Protein AF-A0A060SJG3-F1 (afdb_monomer)

Secondary structure (DSSP, 8-state):
----EEEEE-TT-HHHHHHHHHHHHTSSSPPEEESS--HHHHH--SEEEEEE-GGGS-HHHHH---TT-EEEESS-SS-HHHHSHHHHHHHHHHHHHH-TTSTHHHHS--EEEEE-SSGGGHHHHTTTTTHHHHHHHHTT-TT-EEEEEETT-STTTT-EEESSHHHHHHHHHHHHHHHHHTTT-S-----S------GGG--EEEEEEE--SB--B-GGGS-STTPPPPPGGG---B-EEEEEEEEEETTTEEEE-S--EEEE-SS------PPPTT-------GGGT---GGG-TTTGGGGEEEGGGGTT-B-TTSTT-PBPPHHHHHHHHHHHHHHHHHHHHHHHH-TTT----TTBEEEEEEEEEEEE---TT-S-SEEEEEEEEEES--GGGG-GGGHHHHHHHHHHHIIIIIHHHTSS----------------PPPP--SEEEEEEEEEEEE-TT---SSSEEEEEEEESSS--EEEEEEETTTS---TT-EEEEEEES-S-SS-TT-S---TT-TTGGG-SS--SS----GGGG-SEEEEEEEEEEEE-STTEEEEEEEETTEEEEEEEEGGGSTT--TT-EEEEEEE-

Foldseek 3Di:
DDEFEEAEEEPPAVLLSVLLQLLQVPDPPRYHYDPAQDPCCQQAVAEYEYHYPPVRDPVCCQVDDDPNHAYFYQDFPFAQCAFFPVSLLVLLVVLCVVVVVAPQVQQAFRKFKAFDLALVCVVVCCVPRCVVVVVVLVVVDQQWKKWKAFRPDPQCQLIAIDRHPVRVSVSRVQLVVVLVCVVPDPDDDDPDPHSRDNSNVTRMMMMTIAQQFFFFFALLCLPDPPPDRDDPVPGATWFWKKWWKWKFAAQTDIGTDLFIKIFTQPDGADGDHDDDPPDPDDRPPCSRVDRRLSVVVPCALSRMDTPVSQAQTFRPSAPVRDGDHPVNSVVVVVLVVSSVVSSVVSSVVVCVRDPGHNRYMFMKTWIWTWGADNDPPDPDRIHIHTDHIHTPDPCVSNHPVCSVVSSVVSSVCCVPHVNVSPDDDPPPDPPPPDDDDDDDDDDDDDQWLAKFKWFWQDKPPVHDPDPQKIWTWTATDPFRKIKIWIDGCVQDPDDHGDMKMKIKGLFQAPDDVPPDDDDDDPVVPRPDPDDDPDDDDTNQVVFRDKFKWFFADKADDPPFKIWTWIDRPNIIMIMIGGPVSNVSRDHGGMMMMGMHD

Nearest PDB structures (foldseek):
  7z1o-assembly1_H  TM=9.170E-01  e=4.819E-16  Saccharomyces cerevisiae W303
  7ui9-assembly1_H  TM=9.154E-01  e=4.306E-16  Saccharomyces cerevisiae S288C
  8a40-assembly1_H  TM=8.071E-01  e=4.306E-16  Sus scrofa
  4ym7-assembly1_AH  TM=9.262E-01  e=1.064E-13  Saccharomyces cerevisiae
  4ym7-assembly3_CH  TM=9.307E-01  e=1.259E-13  Saccharomyces cerevisiae

InterPro domains:
  IPR004344 Tubulin-tyrosine ligase/Tubulin polyglutamylase [PF03133] (133-422)
  IPR004344 Tubulin-tyrosine ligase/Tubulin polyglutamylase [PS51221] (12-429)
  IPR005570 DNA-directed RNA polymerases I, II, and III subunit RPABC3 [PF03870] (451-597)
  IPR005570 DNA-directed RNA polymerases I, II, and III subunit RPABC3 [SM00658] (446-597)
  IPR012340 Nucleic acid-binding, OB-fold [G3DSA:2.40.50.140] (445-597)
  IPR012340 Nucleic acid-binding, OB-fold [SSF50249] (447-597)
  IPR027746 Probable tubulin-tyrosine ligase [PTHR47551] (5-435)

Solvent-accessible surface area (backbone atoms only — not comparable to full-atom values): 34244 Å² total; per-residue (Å²): 79,57,88,35,36,34,38,44,44,41,94,92,36,67,67,60,42,52,35,51,52,56,17,45,64,70,42,68,66,61,55,51,76,37,74,68,86,49,72,65,45,71,73,55,48,46,38,28,35,39,56,41,42,79,90,72,49,69,65,59,48,62,80,57,64,60,91,89,46,48,49,38,30,47,51,56,89,44,43,51,20,53,54,32,72,61,44,27,42,51,25,49,52,62,37,38,76,76,39,73,84,44,65,53,76,70,24,34,62,61,60,46,68,46,77,48,92,52,58,76,55,52,70,62,35,44,75,55,82,33,34,72,58,46,58,57,48,70,66,65,53,89,78,57,38,33,32,41,36,48,69,83,50,63,85,68,37,42,60,44,77,39,65,48,71,68,52,50,47,51,53,42,49,52,26,53,52,54,48,62,52,69,80,75,64,95,77,78,95,62,96,62,90,73,47,77,48,64,41,94,81,50,45,44,35,32,41,30,55,41,82,73,44,48,44,17,39,44,67,57,68,59,48,71,91,84,49,78,62,66,56,80,88,75,62,52,34,20,32,45,32,36,46,34,44,32,38,41,37,24,70,76,44,79,45,76,52,88,81,33,34,32,30,37,20,84,36,57,50,68,75,91,74,81,88,65,94,88,65,84,87,74,72,80,72,52,56,31,75,46,43,55,67,84,75,38,75,89,51,61,64,71,34,53,42,49,53,80,67,48,53,65,40,47,28,60,61,31,97,82,42,50,59,36,46,72,66,57,53,52,54,49,55,49,47,50,53,52,44,48,54,53,51,52,50,22,22,53,75,37,55,94,32,19,46,67,42,73,45,23,30,30,57,32,33,32,36,30,37,42,34,46,40,77,55,93,82,43,94,49,53,69,45,59,26,54,74,51,40,34,64,75,48,78,66,80,78,62,34,81,91,49,43,66,58,54,45,52,49,39,34,47,45,35,60,69,55,50,43,63,72,46,32,76,81,75,66,88,70,81,75,83,72,92,66,89,85,78,86,84,83,87,83,87,90,73,64,61,48,40,75,51,47,29,34,27,74,42,63,36,90,88,55,81,87,46,98,55,45,45,42,39,35,27,39,37,76,85,70,74,27,44,38,37,40,45,45,48,44,83,81,58,76,80,58,76,69,41,60,33,38,41,32,35,22,71,55,57,62,78,52,64,98,85,69,79,85,89,71,100,75,55,90,69,56,84,79,51,94,64,86,70,99,68,89,75,82,42,52,61,79,80,35,79,44,76,47,63,29,32,25,78,46,76,46,80,62,60,102,58,37,30,34,44,31,33,39,42,91,84,34,46,36,39,42,35,31,49,44,85,72,45,72,65,64,57,81,70,41,64,38,34,43,36,30,30,115

Radius of gyration: 30.28 Å; Cα contacts (8 Å, |Δi|>4): 1038; chains: 1; bounding box: 57×76×91 Å

Structure (mmCIF, N/CA/C/O backbone):
data_AF-A0A060SJG3-F1
#
_entry.id   AF-A0A060SJG3-F1
#
loop_
_atom_site.group_PDB
_atom_site.id
_atom_site.type_symbol
_atom_site.label_atom_id
_atom_site.label_alt_id
_atom_site.label_comp_id
_atom_site.label_asym_id
_atom_site.label_entity_id
_atom_site.label_seq_id
_atom_site.pdbx_PDB_ins_code
_atom_site.Cartn_x
_atom_site.Cartn_y
_atom_site.Cartn_z
_atom_site.occupancy
_atom_site.B_iso_or_equiv
_atom_site.auth_seq_id
_atom_site.auth_comp_id
_atom_site.auth_asym_id
_atom_site.auth_atom_id
_atom_site.pdbx_PDB_model_num
ATOM 1 N N . MET A 1 1 ? 12.550 -20.102 -22.552 1.00 76.25 1 MET A N 1
ATOM 2 C CA . MET A 1 1 ? 13.001 -18.716 -22.333 1.00 76.25 1 MET A CA 1
ATOM 3 C C . MET A 1 1 ? 14.315 -18.545 -23.071 1.00 76.25 1 MET A C 1
ATOM 5 O O . MET A 1 1 ? 14.999 -19.540 -23.272 1.00 76.25 1 MET A O 1
ATOM 9 N N . GLU A 1 2 ? 14.596 -17.356 -23.576 1.00 81.75 2 GLU A N 1
ATOM 10 C CA . GLU A 1 2 ? 15.858 -17.049 -24.256 1.00 81.75 2 GLU A CA 1
ATOM 11 C C . GLU A 1 2 ? 16.908 -16.615 -23.221 1.00 81.75 2 GLU A C 1
ATOM 13 O O . GLU A 1 2 ? 16.535 -16.182 -22.130 1.00 81.75 2 GLU A O 1
ATOM 18 N N . ASP A 1 3 ? 18.197 -16.734 -23.545 1.00 88.56 3 ASP A N 1
ATOM 19 C CA . ASP A 1 3 ? 19.278 -16.344 -22.631 1.00 88.56 3 ASP A CA 1
ATOM 20 C C . ASP A 1 3 ? 19.222 -14.838 -22.330 1.00 88.56 3 ASP A C 1
ATOM 22 O O . ASP A 1 3 ? 19.009 -14.018 -23.229 1.00 88.56 3 ASP A O 1
ATOM 26 N N . PHE A 1 4 ? 19.401 -14.466 -21.062 1.00 93.44 4 PHE A N 1
ATOM 27 C CA . PHE A 1 4 ? 19.389 -13.075 -20.612 1.00 93.44 4 PHE A CA 1
ATOM 28 C C . PHE A 1 4 ? 20.355 -12.858 -19.444 1.00 93.44 4 PHE A C 1
ATOM 30 O O . PHE A 1 4 ? 20.695 -13.792 -18.716 1.00 93.44 4 PHE A O 1
ATOM 37 N N . THR A 1 5 ? 20.773 -11.607 -19.264 1.00 95.44 5 THR A N 1
ATOM 38 C CA . THR A 1 5 ? 21.618 -11.169 -18.152 1.00 95.44 5 THR A CA 1
ATOM 39 C C . THR A 1 5 ? 20.746 -10.623 -17.031 1.00 95.44 5 THR A C 1
ATOM 41 O O . THR A 1 5 ? 19.816 -9.863 -17.283 1.00 95.44 5 THR A O 1
ATOM 44 N N . ALA A 1 6 ? 21.045 -10.987 -15.787 1.00 96.81 6 ALA A N 1
ATOM 45 C CA . ALA A 1 6 ? 20.360 -10.493 -14.602 1.00 96.81 6 ALA A CA 1
ATOM 46 C C . ALA A 1 6 ? 21.325 -9.692 -13.722 1.00 96.81 6 ALA A C 1
ATOM 48 O O . ALA A 1 6 ? 22.256 -10.243 -13.135 1.00 96.81 6 ALA A O 1
ATOM 49 N N . PHE A 1 7 ? 21.083 -8.388 -13.630 1.00 96.81 7 PHE A N 1
ATOM 50 C CA . PHE A 1 7 ? 21.707 -7.502 -12.663 1.00 96.81 7 PHE A CA 1
ATOM 51 C C . PHE A 1 7 ? 20.981 -7.606 -11.321 1.00 96.81 7 PHE A C 1
ATOM 53 O O . PHE A 1 7 ? 19.783 -7.329 -11.233 1.00 96.81 7 PHE A O 1
ATOM 60 N N . VAL A 1 8 ? 21.709 -8.018 -10.282 1.00 96.69 8 VAL A N 1
ATOM 61 C CA . VAL A 1 8 ? 21.179 -8.215 -8.928 1.00 96.69 8 VAL A CA 1
ATOM 62 C C . VAL A 1 8 ? 22.040 -7.446 -7.932 1.00 96.69 8 VAL A C 1
ATOM 64 O O . VAL A 1 8 ? 23.240 -7.696 -7.822 1.00 96.69 8 VAL A O 1
ATOM 67 N N . SER A 1 9 ? 21.422 -6.523 -7.191 1.00 94.06 9 SER A N 1
ATOM 68 C CA . SER A 1 9 ? 22.097 -5.733 -6.157 1.00 94.0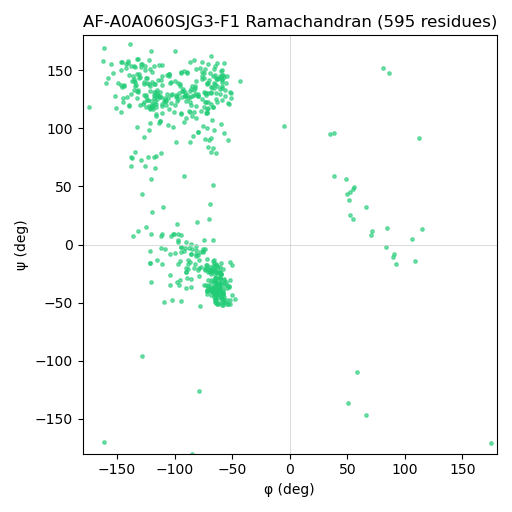6 9 SER A CA 1
ATOM 69 C C . SER A 1 9 ? 21.152 -5.419 -4.997 1.00 94.06 9 SER A C 1
ATOM 71 O O . SER A 1 9 ? 20.166 -4.703 -5.156 1.00 94.06 9 SER A O 1
ATOM 73 N N . TRP A 1 10 ? 21.463 -5.982 -3.827 1.00 92.31 10 TRP A N 1
ATOM 74 C CA . TRP A 1 10 ? 20.716 -5.809 -2.575 1.00 92.31 10 TRP A CA 1
ATOM 75 C C . TRP A 1 10 ? 21.694 -5.618 -1.404 1.00 92.31 10 TRP A C 1
ATOM 77 O O . TRP A 1 10 ? 21.825 -6.505 -0.557 1.00 92.31 10 TRP A O 1
ATOM 87 N N . PRO A 1 11 ? 22.435 -4.494 -1.360 1.00 87.06 11 PRO A N 1
ATOM 88 C CA . PRO A 1 11 ? 23.562 -4.314 -0.440 1.00 87.06 11 PRO A CA 1
ATOM 89 C C . PRO A 1 11 ? 23.148 -4.360 1.036 1.00 87.06 11 PRO A C 1
ATOM 91 O O . PRO A 1 11 ? 23.861 -4.934 1.856 1.00 87.06 11 PRO A O 1
ATOM 94 N N . SER A 1 12 ? 21.975 -3.811 1.359 1.00 86.50 12 SER A N 1
ATOM 95 C CA . SER A 1 12 ? 21.458 -3.714 2.730 1.00 86.50 12 SER A CA 1
ATOM 96 C C . SER A 1 12 ? 20.481 -4.837 3.107 1.00 86.50 12 SER A C 1
ATOM 98 O O . SER A 1 12 ? 19.948 -4.815 4.209 1.00 86.50 12 SER A O 1
ATOM 100 N N . ALA A 1 13 ? 20.222 -5.800 2.212 1.00 88.56 13 ALA A N 1
ATOM 101 C CA . ALA A 1 13 ? 19.193 -6.832 2.394 1.00 88.56 13 ALA A CA 1
ATOM 102 C C . ALA A 1 13 ? 19.706 -8.227 1.969 1.00 88.56 13 ALA A C 1
ATOM 104 O O . ALA A 1 13 ? 19.345 -8.741 0.901 1.00 88.56 13 ALA A O 1
ATOM 105 N N . PRO A 1 14 ? 20.569 -8.871 2.779 1.00 90.31 14 PRO A N 1
ATOM 106 C CA . PRO A 1 14 ? 21.222 -10.130 2.417 1.00 90.31 14 PRO A CA 1
ATOM 107 C C . PRO A 1 14 ? 20.244 -11.305 2.261 1.00 90.31 14 PRO A C 1
ATOM 109 O O . PRO A 1 14 ? 20.479 -12.191 1.432 1.00 90.31 14 PRO A O 1
ATOM 112 N N . LEU A 1 15 ? 19.139 -11.330 3.022 1.00 90.06 15 LEU A N 1
ATOM 113 C CA . LEU A 1 15 ? 18.082 -12.330 2.837 1.00 90.06 15 LEU A CA 1
ATOM 114 C C . LEU A 1 15 ? 17.431 -12.166 1.461 1.00 90.06 15 LEU A C 1
ATOM 116 O O . LEU A 1 15 ? 17.349 -13.143 0.717 1.00 90.06 15 LEU A O 1
ATOM 120 N N . THR A 1 16 ? 17.026 -10.944 1.106 1.00 92.31 16 THR A N 1
ATOM 121 C CA . THR A 1 16 ? 16.431 -10.634 -0.201 1.00 92.31 16 THR A CA 1
ATOM 122 C C . THR A 1 16 ? 17.372 -11.017 -1.334 1.00 92.31 16 THR A C 1
ATOM 124 O O . THR A 1 16 ? 16.954 -11.716 -2.254 1.00 92.31 16 THR A O 1
ATOM 127 N N . ASN A 1 17 ? 18.660 -10.671 -1.220 1.00 93.88 17 ASN A N 1
ATOM 128 C CA . ASN A 1 17 ? 19.673 -11.050 -2.202 1.00 93.88 17 ASN A CA 1
ATOM 129 C C . ASN A 1 17 ? 19.680 -12.566 -2.458 1.00 93.88 17 ASN A C 1
ATOM 131 O O . ASN A 1 17 ? 19.577 -13.022 -3.595 1.00 93.88 17 ASN A O 1
ATOM 135 N N . ARG A 1 18 ? 19.745 -13.366 -1.388 1.00 94.88 18 ARG A N 1
ATOM 136 C CA . ARG A 1 18 ? 19.742 -14.832 -1.487 1.00 94.88 18 ARG A CA 1
ATOM 137 C C . ARG A 1 18 ? 18.450 -15.370 -2.104 1.00 94.88 18 ARG A C 1
ATOM 139 O O . ARG A 1 18 ? 18.516 -16.309 -2.897 1.00 94.88 18 ARG A O 1
ATOM 146 N N . LEU A 1 19 ? 17.295 -14.806 -1.751 1.00 95.25 19 LEU A N 1
ATOM 147 C CA . LEU A 1 19 ? 15.997 -15.223 -2.289 1.00 95.25 19 LEU A CA 1
ATOM 148 C C . LEU A 1 19 ? 15.889 -14.943 -3.792 1.00 95.25 19 LEU A C 1
ATOM 150 O O . LEU A 1 19 ? 15.444 -15.817 -4.536 1.00 95.25 19 LEU A O 1
ATOM 154 N N . VAL A 1 20 ? 16.354 -13.774 -4.244 1.00 95.81 20 VAL A N 1
ATOM 155 C CA . VAL A 1 20 ? 16.407 -13.411 -5.669 1.00 95.81 20 VAL A CA 1
ATOM 156 C C . VAL A 1 20 ? 17.309 -14.372 -6.437 1.00 95.81 20 VAL A C 1
ATOM 158 O O . VAL A 1 20 ? 16.868 -14.949 -7.427 1.00 95.81 20 VAL A O 1
ATOM 161 N N . LEU A 1 21 ? 18.531 -14.617 -5.953 1.00 95.94 21 LEU A N 1
ATOM 162 C CA . LEU A 1 21 ? 19.461 -15.558 -6.590 1.00 95.94 21 LEU A CA 1
ATOM 163 C C . LEU A 1 21 ? 18.862 -16.968 -6.690 1.00 95.94 21 LEU A C 1
ATOM 165 O O . LEU A 1 21 ? 18.828 -17.554 -7.767 1.00 95.94 21 LEU A O 1
ATOM 169 N N . THR A 1 22 ? 18.275 -17.467 -5.598 1.00 95.69 22 THR A N 1
ATOM 170 C CA . THR A 1 22 ? 17.619 -18.788 -5.569 1.00 95.69 22 THR A CA 1
ATOM 171 C C . THR A 1 22 ? 16.439 -18.872 -6.544 1.00 95.69 22 THR A C 1
ATOM 173 O O . THR A 1 22 ? 16.162 -19.926 -7.120 1.00 95.69 22 THR A O 1
ATOM 176 N N . ALA A 1 23 ? 15.705 -17.773 -6.725 1.00 96.31 23 ALA A N 1
ATOM 177 C CA . ALA A 1 23 ? 14.605 -17.716 -7.675 1.00 96.31 23 ALA A CA 1
ATOM 178 C C . ALA A 1 23 ? 15.093 -17.705 -9.129 1.00 96.31 23 ALA A C 1
ATOM 180 O O . ALA A 1 23 ? 14.496 -18.389 -9.963 1.00 96.31 23 ALA A O 1
ATOM 181 N N . LEU A 1 24 ? 16.181 -16.992 -9.426 1.00 95.69 24 LEU A N 1
ATOM 182 C CA . LEU A 1 24 ? 16.803 -16.966 -10.753 1.00 95.69 24 LEU A CA 1
ATOM 183 C C . LEU A 1 24 ? 17.415 -18.320 -11.128 1.00 95.69 24 LEU A C 1
ATOM 185 O O . LEU A 1 24 ? 17.190 -18.784 -12.243 1.00 95.69 24 LEU A O 1
ATOM 189 N N . ASP A 1 25 ? 18.061 -19.004 -10.180 1.00 95.00 25 ASP A N 1
ATOM 190 C CA . ASP A 1 25 ? 18.585 -20.367 -10.365 1.00 95.00 25 ASP A CA 1
ATOM 191 C C . ASP A 1 25 ? 17.484 -21.388 -10.693 1.00 95.00 25 ASP A C 1
ATOM 193 O O . ASP A 1 25 ? 17.741 -22.431 -11.293 1.00 95.00 25 ASP A O 1
ATOM 197 N N . SER A 1 26 ? 16.234 -21.098 -10.310 1.00 94.06 26 SER A N 1
ATOM 198 C CA . SER A 1 26 ? 15.084 -21.953 -10.620 1.00 94.06 26 SER A CA 1
ATOM 199 C C . SER A 1 26 ? 14.551 -21.790 -12.050 1.00 94.06 26 SER A C 1
ATOM 201 O O . SER A 1 26 ? 13.679 -22.559 -12.466 1.00 94.06 26 SER A O 1
ATOM 203 N N . LEU A 1 27 ? 15.034 -20.791 -12.799 1.00 92.62 27 LEU A N 1
ATOM 204 C CA . LEU A 1 27 ? 14.654 -20.553 -14.191 1.00 92.62 27 LEU A CA 1
ATOM 205 C C . LEU A 1 27 ? 15.459 -21.433 -15.156 1.00 92.62 27 LEU A C 1
ATOM 207 O O . LEU A 1 27 ? 16.524 -21.958 -14.844 1.00 92.62 27 LEU A O 1
ATOM 211 N N . SER A 1 28 ? 14.920 -21.638 -16.358 1.00 87.88 28 SER A N 1
ATOM 212 C CA . SER A 1 28 ? 15.580 -22.414 -17.412 1.00 87.88 28 SER A CA 1
ATOM 213 C C . SER A 1 28 ? 15.387 -21.746 -18.783 1.00 87.88 28 SER A C 1
ATOM 215 O O . SER A 1 28 ? 14.236 -21.611 -19.228 1.00 87.88 28 SER A O 1
ATOM 217 N N . PRO A 1 29 ? 16.474 -21.353 -19.480 1.00 87.50 29 PRO A N 1
ATOM 218 C CA . PRO A 1 29 ? 17.877 -21.365 -19.034 1.00 87.50 29 PRO A CA 1
ATOM 219 C C . PRO A 1 29 ? 18.132 -20.442 -17.827 1.00 87.50 29 PRO A C 1
ATOM 221 O O . PRO A 1 29 ? 17.360 -19.517 -17.575 1.00 87.50 29 PRO A O 1
ATOM 224 N N . CYS A 1 30 ? 19.186 -20.741 -17.061 1.00 90.12 30 CYS A N 1
ATOM 225 C CA . CYS A 1 30 ? 19.618 -19.906 -15.938 1.00 90.12 30 CYS A CA 1
ATOM 226 C C . CYS A 1 30 ? 20.304 -18.636 -16.483 1.00 90.12 30 CYS A C 1
ATOM 228 O O . CYS A 1 30 ? 21.146 -18.762 -17.378 1.00 90.12 30 CYS A O 1
ATOM 230 N N . PRO A 1 31 ? 19.950 -17.430 -16.000 1.00 93.50 31 PRO A N 1
ATOM 231 C CA . PRO A 1 31 ? 20.510 -16.185 -16.517 1.00 93.50 31 PRO A CA 1
ATOM 232 C C . PRO A 1 31 ? 21.975 -15.965 -16.131 1.00 93.50 31 PRO A C 1
ATOM 234 O O . PRO A 1 31 ? 22.446 -16.420 -15.089 1.00 93.50 31 PRO A O 1
ATOM 237 N N . SER A 1 32 ? 22.689 -15.177 -16.938 1.00 94.31 32 SER A N 1
ATOM 238 C CA . SER A 1 32 ? 24.023 -14.681 -16.591 1.00 94.31 32 SER A CA 1
ATOM 239 C C . SER A 1 32 ? 23.928 -13.598 -15.517 1.00 94.31 32 SER A C 1
ATOM 241 O O . SER A 1 32 ? 23.407 -12.513 -15.762 1.00 94.31 32 SER A O 1
ATOM 243 N N . LEU A 1 33 ? 24.431 -13.880 -14.316 1.00 95.44 33 LEU A N 1
ATOM 244 C CA . LEU A 1 33 ? 24.364 -12.961 -13.178 1.00 95.44 33 LEU A CA 1
ATOM 245 C C . LEU A 1 33 ? 25.479 -11.910 -13.219 1.00 95.44 33 LEU A C 1
ATOM 247 O O . LEU A 1 33 ? 26.650 -12.244 -13.406 1.00 95.44 33 LEU A O 1
ATOM 251 N N . VAL A 1 34 ? 25.121 -10.650 -12.966 1.00 94.75 34 VAL A N 1
ATOM 252 C CA . VAL A 1 34 ? 26.060 -9.537 -12.760 1.00 94.75 34 VAL A CA 1
ATOM 253 C C . VAL A 1 34 ? 25.692 -8.754 -11.498 1.00 94.75 34 VAL A C 1
ATOM 255 O O . VAL A 1 34 ? 24.519 -8.574 -11.181 1.00 94.75 34 VAL A O 1
ATOM 258 N N . THR A 1 35 ? 26.699 -8.287 -10.762 1.00 89.75 35 THR A N 1
ATOM 259 C CA . THR A 1 35 ? 26.524 -7.529 -9.506 1.00 89.75 35 THR A CA 1
ATOM 260 C C . THR A 1 35 ? 26.663 -6.018 -9.685 1.00 89.75 35 THR A C 1
ATOM 262 O O . THR A 1 35 ? 26.422 -5.262 -8.748 1.00 89.75 35 THR A O 1
ATOM 265 N N . SER A 1 36 ? 27.055 -5.564 -10.876 1.00 89.94 36 SER A N 1
ATOM 266 C CA . SER A 1 36 ? 27.118 -4.156 -11.265 1.00 89.94 36 SER A CA 1
ATOM 267 C C . SER A 1 36 ? 26.801 -4.003 -12.751 1.00 89.94 36 SER A C 1
ATOM 269 O O . SER A 1 36 ? 27.065 -4.904 -13.553 1.00 89.94 36 SER A O 1
ATOM 271 N N . LEU A 1 37 ? 26.228 -2.858 -13.120 1.00 88.88 37 LEU A N 1
ATOM 272 C CA . LEU A 1 37 ? 25.996 -2.491 -14.514 1.00 88.88 37 LEU A CA 1
ATOM 273 C C . LEU A 1 37 ? 27.284 -1.889 -15.090 1.00 88.88 37 LEU A C 1
ATOM 275 O O . LEU A 1 37 ? 27.749 -0.842 -14.643 1.00 88.88 37 LEU A O 1
ATOM 279 N N . SER A 1 38 ? 27.896 -2.570 -16.062 1.00 88.44 38 SER A N 1
ATOM 280 C CA . SER A 1 38 ? 29.032 -2.024 -16.811 1.00 88.44 38 SER A CA 1
ATOM 281 C C . SER A 1 38 ? 28.557 -0.996 -17.839 1.00 88.44 38 SER A C 1
ATOM 283 O O . SER A 1 38 ? 27.422 -1.060 -18.309 1.00 88.44 38 SER A O 1
ATOM 285 N N . ALA A 1 39 ? 29.442 -0.083 -18.253 1.00 86.69 39 ALA A N 1
ATOM 286 C CA . ALA A 1 39 ? 29.127 0.889 -19.304 1.00 86.69 39 ALA A CA 1
ATOM 287 C C . ALA A 1 39 ? 28.631 0.207 -20.598 1.00 86.69 39 ALA A C 1
ATOM 289 O O . ALA A 1 39 ? 27.688 0.684 -21.222 1.00 86.69 39 ALA A O 1
ATOM 290 N N . ASP A 1 40 ? 29.200 -0.950 -20.949 1.00 84.00 40 ASP A N 1
ATOM 291 C CA . ASP A 1 40 ? 28.792 -1.727 -22.125 1.00 84.00 40 ASP A CA 1
ATOM 292 C C . ASP A 1 40 ? 27.356 -2.266 -22.008 1.00 84.00 40 ASP A C 1
ATOM 294 O O . ASP A 1 40 ? 26.608 -2.247 -22.988 1.00 84.00 40 ASP A O 1
ATOM 298 N N . LEU A 1 41 ? 26.945 -2.711 -20.812 1.00 84.00 41 LEU A N 1
ATOM 299 C CA . LEU A 1 41 ? 25.577 -3.177 -20.548 1.00 84.00 41 LEU A CA 1
ATOM 300 C C . LEU A 1 41 ? 24.567 -2.028 -20.534 1.00 84.00 41 LEU A C 1
ATOM 302 O O . LEU A 1 41 ? 23.418 -2.236 -20.903 1.00 84.00 41 LEU A O 1
ATOM 306 N N . VAL A 1 42 ? 24.977 -0.822 -20.144 1.00 85.19 42 VAL A N 1
ATOM 307 C CA . VAL A 1 42 ? 24.113 0.366 -20.220 1.00 85.19 42 VAL A CA 1
ATOM 308 C C . VAL A 1 42 ? 23.929 0.805 -21.676 1.00 85.19 42 VAL A C 1
ATOM 310 O O . VAL A 1 42 ? 22.817 1.096 -22.105 1.00 85.19 42 VAL A O 1
ATOM 313 N N . ILE A 1 43 ? 25.000 0.800 -22.473 1.00 84.81 43 ILE A N 1
ATOM 314 C CA . ILE A 1 43 ? 24.946 1.195 -23.890 1.00 84.81 43 ILE A CA 1
ATOM 315 C C . ILE A 1 43 ? 24.210 0.145 -24.736 1.00 84.81 43 ILE A C 1
ATOM 317 O O . ILE A 1 43 ? 23.482 0.489 -25.666 1.00 84.81 43 ILE A O 1
ATOM 321 N N . SER A 1 44 ? 24.404 -1.138 -24.429 1.00 85.69 44 SER A N 1
ATOM 322 C CA . SER A 1 44 ? 23.855 -2.268 -25.183 1.00 85.69 44 SER A CA 1
ATOM 323 C C . SER A 1 44 ? 23.318 -3.360 -24.244 1.00 85.69 44 SER A C 1
ATOM 325 O O . SER A 1 44 ? 23.944 -4.409 -24.084 1.00 85.69 44 SER A O 1
ATOM 327 N N . PRO A 1 45 ? 22.143 -3.147 -23.621 1.00 85.19 45 PRO A N 1
ATOM 328 C CA . PRO A 1 45 ? 21.623 -4.049 -22.593 1.00 85.19 45 PRO A CA 1
ATOM 329 C C . PRO A 1 45 ? 21.202 -5.417 -23.133 1.00 85.19 45 PRO A C 1
ATOM 331 O O . PRO A 1 45 ? 21.160 -6.389 -22.378 1.00 85.19 45 PRO A O 1
ATOM 334 N N . GLY A 1 46 ? 20.895 -5.528 -24.431 1.00 89.38 46 GLY A N 1
ATOM 335 C CA . GLY A 1 46 ? 20.456 -6.785 -25.029 1.00 89.38 46 GLY A CA 1
ATOM 336 C C . GLY A 1 46 ? 19.199 -7.289 -24.324 1.00 89.38 46 GLY A C 1
ATOM 337 O O . GLY A 1 46 ? 18.142 -6.685 -24.451 1.00 89.38 46 GLY A O 1
ATOM 338 N N . ARG A 1 47 ? 19.295 -8.378 -23.557 1.00 93.81 47 ARG A N 1
ATOM 339 C CA . ARG A 1 47 ? 18.215 -8.868 -22.685 1.00 93.81 47 ARG A CA 1
ATOM 340 C C . ARG A 1 47 ? 18.667 -8.734 -21.241 1.00 93.81 47 ARG A C 1
ATOM 342 O O . ARG A 1 47 ? 19.487 -9.530 -20.785 1.00 93.81 47 ARG A O 1
ATOM 349 N N . LEU A 1 48 ? 18.141 -7.734 -20.547 1.00 95.56 48 LEU A N 1
ATOM 350 C CA . LEU A 1 48 ? 18.579 -7.361 -19.210 1.00 95.56 48 LEU A CA 1
ATOM 351 C C . LEU A 1 48 ? 17.409 -7.410 -18.231 1.00 95.56 48 LEU A C 1
ATOM 353 O O . LEU A 1 48 ? 16.400 -6.734 -18.411 1.00 95.56 48 LEU A O 1
ATOM 357 N N . LEU A 1 49 ? 17.565 -8.179 -17.163 1.00 97.12 49 LEU A N 1
ATOM 358 C CA . LEU A 1 49 ? 16.752 -8.073 -15.962 1.00 97.12 49 LEU A CA 1
ATOM 359 C C . LEU A 1 49 ? 17.504 -7.216 -14.945 1.00 97.12 49 LEU A C 1
ATOM 361 O O . LEU A 1 49 ? 18.621 -7.557 -14.572 1.00 97.12 49 LEU A O 1
ATOM 365 N N . GLN A 1 50 ? 16.878 -6.155 -14.456 1.00 97.06 50 GLN A N 1
ATOM 366 C CA . GLN A 1 50 ? 17.334 -5.400 -13.298 1.00 97.06 50 GLN A CA 1
ATOM 367 C C . GLN A 1 50 ? 16.482 -5.815 -12.092 1.00 97.06 50 GLN A C 1
ATOM 369 O O . GLN A 1 50 ? 15.335 -5.389 -11.968 1.00 97.06 50 GLN A O 1
ATOM 374 N N . TRP A 1 51 ? 17.015 -6.685 -11.228 1.00 97.06 51 TRP A N 1
ATOM 375 C CA . TRP A 1 51 ? 16.351 -7.118 -9.995 1.00 97.06 51 TRP A CA 1
ATOM 376 C C . TRP A 1 51 ? 17.154 -6.685 -8.767 1.00 97.06 51 TRP A C 1
ATOM 378 O O . TRP A 1 51 ? 17.857 -7.477 -8.134 1.00 97.06 51 TRP A O 1
ATOM 388 N N . ALA A 1 52 ? 17.049 -5.400 -8.450 1.00 95.44 52 ALA A N 1
ATOM 389 C CA . ALA A 1 52 ? 17.851 -4.710 -7.446 1.00 95.44 52 ALA A CA 1
ATOM 390 C C . ALA A 1 52 ? 16.993 -3.741 -6.614 1.00 95.44 52 ALA A C 1
ATOM 392 O O . ALA A 1 52 ? 15.821 -3.519 -6.930 1.00 95.44 52 ALA A O 1
ATOM 393 N N . THR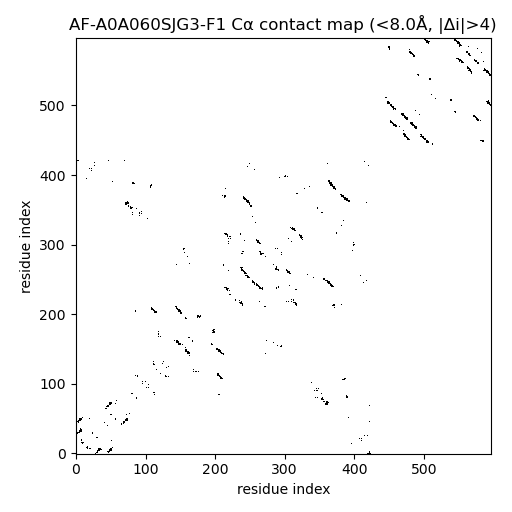 A 1 53 ? 17.590 -3.165 -5.567 1.00 93.69 53 THR A N 1
ATOM 394 C CA . THR A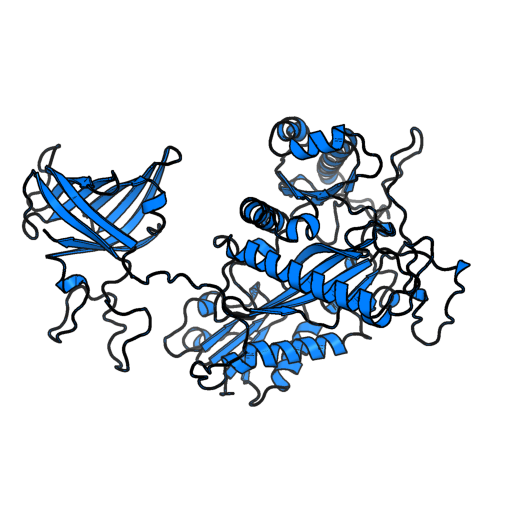 1 53 ? 17.001 -2.048 -4.808 1.00 93.69 53 THR A CA 1
ATOM 395 C C . THR A 1 53 ? 16.735 -0.852 -5.714 1.00 93.69 53 THR A C 1
ATOM 397 O O . THR A 1 53 ? 17.501 -0.606 -6.645 1.00 93.69 53 THR A O 1
ATOM 400 N N . TYR A 1 54 ? 15.717 -0.058 -5.397 1.00 93.06 54 TYR A N 1
ATOM 401 C CA . TYR A 1 54 ? 15.278 1.097 -6.173 1.00 93.06 54 TYR A CA 1
ATOM 402 C C . TYR A 1 54 ? 16.415 2.058 -6.525 1.00 93.06 54 TYR A C 1
ATOM 404 O O . TYR A 1 54 ? 16.524 2.463 -7.678 1.00 93.06 54 TYR A O 1
ATOM 412 N N . ASP A 1 55 ? 17.296 2.352 -5.569 1.00 91.38 55 ASP A N 1
ATOM 413 C CA . ASP A 1 55 ? 18.423 3.274 -5.764 1.00 91.38 55 ASP A CA 1
ATOM 414 C C . ASP A 1 55 ? 19.552 2.691 -6.630 1.00 91.38 55 ASP A C 1
ATOM 416 O O . ASP A 1 55 ? 20.404 3.425 -7.122 1.00 91.38 55 ASP A O 1
ATOM 420 N N . ALA A 1 56 ? 19.584 1.368 -6.804 1.00 92.50 56 ALA A N 1
ATOM 421 C CA . ALA A 1 56 ? 20.591 0.682 -7.609 1.00 92.50 56 ALA A CA 1
ATOM 422 C C . ALA A 1 56 ? 20.126 0.426 -9.051 1.00 92.50 56 ALA A C 1
ATOM 424 O O . ALA A 1 56 ? 20.948 0.052 -9.886 1.00 92.50 56 ALA A O 1
ATOM 425 N N . LEU A 1 57 ? 18.828 0.570 -9.337 1.00 92.44 57 LEU A N 1
ATOM 426 C CA . LEU A 1 57 ? 18.278 0.403 -10.679 1.00 92.44 57 LEU A CA 1
ATOM 427 C C . LEU A 1 57 ? 18.686 1.573 -11.574 1.00 92.44 57 LEU A C 1
ATOM 429 O O . LEU A 1 57 ? 18.586 2.731 -11.176 1.00 92.44 57 LEU A O 1
ATOM 433 N N . GLU A 1 58 ? 19.045 1.270 -12.820 1.00 93.50 58 GLU A N 1
ATOM 434 C CA . GLU A 1 58 ? 19.164 2.290 -13.854 1.00 93.50 58 GLU A CA 1
ATOM 435 C C . GLU A 1 58 ? 17.773 2.528 -14.455 1.00 93.50 58 GLU A C 1
ATOM 437 O O . GLU A 1 58 ? 17.295 1.789 -15.329 1.00 93.50 58 GLU A O 1
ATOM 442 N N . HIS A 1 59 ? 17.075 3.526 -13.909 1.00 91.75 59 HIS A N 1
ATOM 443 C CA . HIS A 1 59 ? 15.692 3.847 -14.272 1.00 91.75 59 HIS A CA 1
ATOM 444 C C . HIS A 1 59 ? 15.575 4.286 -15.730 1.00 91.75 59 HIS A C 1
ATOM 446 O O . HIS A 1 59 ? 14.591 3.934 -16.388 1.00 91.75 59 HIS A O 1
ATOM 452 N N . ASP A 1 60 ? 16.604 4.947 -16.265 1.00 90.75 60 ASP A N 1
ATOM 453 C CA . ASP A 1 60 ? 16.634 5.408 -17.652 1.00 90.75 60 ASP A CA 1
ATOM 454 C C . ASP A 1 60 ? 16.532 4.240 -18.635 1.00 90.75 60 ASP A C 1
ATOM 456 O O . ASP A 1 60 ? 15.762 4.324 -19.589 1.00 90.75 60 ASP A O 1
ATOM 460 N N . LEU A 1 61 ? 17.181 3.100 -18.360 1.00 90.19 61 LEU A N 1
ATOM 461 C CA . LEU A 1 61 ? 17.081 1.898 -19.204 1.00 90.19 61 LEU A CA 1
ATOM 462 C C . LEU A 1 61 ? 15.665 1.310 -19.248 1.00 90.19 61 LEU A C 1
ATOM 464 O O . LEU A 1 61 ? 15.303 0.612 -20.200 1.00 90.19 61 LEU A O 1
ATOM 468 N N . THR A 1 62 ? 14.845 1.587 -18.233 1.00 88.56 62 THR A N 1
ATOM 469 C CA . THR A 1 62 ? 13.447 1.140 -18.205 1.00 88.56 62 THR A CA 1
ATOM 470 C C . THR A 1 62 ? 12.610 1.915 -19.225 1.00 88.56 62 THR A C 1
ATOM 472 O O . THR A 1 62 ? 11.746 1.322 -19.865 1.00 88.56 62 THR A O 1
ATOM 475 N N . PHE A 1 63 ? 12.890 3.204 -19.435 1.00 86.12 63 PHE A N 1
ATOM 476 C CA . PHE A 1 63 ? 12.145 4.056 -20.373 1.00 86.12 63 PHE A CA 1
ATOM 477 C C . PHE A 1 63 ? 12.795 4.180 -21.751 1.00 86.12 63 PHE A C 1
ATOM 479 O O . PHE A 1 63 ? 12.099 4.280 -22.760 1.00 86.12 63 PHE A O 1
ATOM 486 N N . SER A 1 64 ? 14.123 4.188 -21.790 1.00 84.25 64 SER A N 1
ATOM 487 C CA . SER A 1 64 ? 14.934 4.465 -22.965 1.00 84.25 64 SER A CA 1
ATOM 488 C C . SER A 1 64 ? 16.028 3.409 -23.081 1.00 84.25 64 SER A C 1
ATOM 490 O O . SER A 1 64 ? 17.038 3.439 -22.383 1.00 84.25 64 SER A O 1
ATOM 492 N N . HIS A 1 65 ? 15.817 2.442 -23.970 1.00 81.12 65 HIS A N 1
ATOM 493 C CA . HIS A 1 65 ? 16.815 1.440 -24.334 1.00 81.12 65 HIS A CA 1
ATOM 494 C C . HIS A 1 65 ? 16.859 1.260 -25.858 1.00 81.12 65 HIS A C 1
ATOM 496 O O . HIS A 1 65 ? 15.855 1.512 -26.531 1.00 81.12 65 HIS A O 1
ATOM 502 N N . PRO A 1 66 ? 18.003 0.831 -26.426 1.00 81.19 66 PRO A N 1
ATOM 503 C CA . PRO A 1 66 ? 18.156 0.684 -27.870 1.00 81.19 66 PRO A CA 1
ATOM 504 C C . PRO A 1 66 ? 17.104 -0.252 -28.492 1.00 81.19 66 PRO A C 1
ATOM 506 O O . PRO A 1 66 ? 16.776 -1.280 -27.880 1.00 81.19 66 PRO A O 1
ATOM 509 N N . PRO A 1 67 ? 16.626 0.037 -29.720 1.00 72.25 67 PRO A N 1
ATOM 510 C CA . PRO A 1 67 ? 15.719 -0.841 -30.454 1.00 72.25 67 PRO A CA 1
ATOM 511 C C . PRO A 1 67 ? 16.260 -2.276 -30.515 1.00 72.25 67 PRO A C 1
ATOM 513 O O . PRO A 1 67 ? 17.426 -2.502 -30.831 1.00 72.25 67 PRO A O 1
ATOM 516 N N . GLY A 1 68 ? 15.420 -3.255 -30.173 1.00 79.12 68 GLY A N 1
ATOM 517 C CA . GLY A 1 68 ? 15.801 -4.673 -30.121 1.00 79.12 68 GLY A CA 1
ATOM 518 C C . GLY A 1 68 ? 16.320 -5.162 -28.764 1.00 79.12 68 GLY A C 1
ATOM 519 O O . GLY A 1 68 ? 16.459 -6.373 -28.582 1.00 79.12 68 GLY A O 1
ATOM 520 N N . SER A 1 69 ? 16.542 -4.269 -27.793 1.00 87.62 69 SER A N 1
ATOM 521 C CA . SER A 1 69 ? 16.789 -4.671 -26.405 1.00 87.62 69 SER A CA 1
ATOM 522 C C . SER A 1 69 ? 15.480 -4.975 -25.662 1.00 87.62 69 SER A C 1
ATOM 524 O O . SER A 1 69 ? 14.433 -4.407 -25.956 1.00 87.62 69 SER A O 1
ATOM 526 N N . LYS A 1 70 ? 15.537 -5.877 -24.679 1.00 92.25 70 LYS A N 1
ATOM 527 C CA . LYS A 1 70 ? 14.462 -6.198 -23.734 1.00 92.25 70 LYS A CA 1
ATOM 528 C C . LYS A 1 70 ? 14.977 -5.954 -22.320 1.00 92.25 70 LYS A C 1
ATOM 530 O O . LYS A 1 70 ? 15.744 -6.766 -21.805 1.00 92.25 70 LYS A O 1
ATOM 535 N N . VAL A 1 71 ? 14.549 -4.858 -21.698 1.00 95.12 71 VAL A N 1
ATOM 536 C CA . VAL A 1 71 ? 14.916 -4.510 -20.316 1.00 95.12 71 VAL A CA 1
ATOM 537 C C . VAL A 1 71 ? 13.705 -4.674 -19.409 1.00 95.12 71 VAL A C 1
ATOM 539 O O . VAL A 1 71 ? 12.683 -4.052 -19.677 1.00 95.12 71 VAL A O 1
ATOM 542 N N . LEU A 1 72 ? 13.816 -5.485 -18.354 1.00 96.62 72 LEU A N 1
ATOM 543 C CA . LEU A 1 72 ? 12.795 -5.660 -17.316 1.00 96.62 72 LEU A CA 1
ATOM 544 C C . LEU A 1 72 ? 13.323 -5.154 -15.975 1.00 96.62 72 LEU A C 1
ATOM 546 O O . LEU A 1 72 ? 14.384 -5.602 -15.548 1.00 96.62 72 LEU A O 1
ATOM 550 N N . SER A 1 73 ? 12.565 -4.307 -15.284 1.00 97.00 73 SER A N 1
ATOM 551 C CA . SER A 1 73 ? 12.966 -3.748 -13.984 1.00 97.00 73 SER A CA 1
ATOM 552 C C . SER A 1 73 ? 12.060 -4.225 -12.848 1.00 97.00 73 SER A C 1
ATOM 554 O O . SER A 1 73 ? 10.847 -4.326 -13.019 1.00 97.00 73 SER A O 1
ATOM 556 N N . SER A 1 74 ? 12.631 -4.501 -11.672 1.00 96.75 74 SER A N 1
ATOM 557 C CA . SER A 1 74 ? 11.901 -4.957 -10.476 1.00 96.75 74 SER A CA 1
ATOM 558 C C . SER A 1 74 ? 11.216 -3.839 -9.680 1.00 96.75 74 SER A C 1
ATOM 560 O O . SER A 1 74 ? 10.909 -4.021 -8.499 1.00 96.75 74 SER A O 1
ATOM 562 N N . SER A 1 75 ? 10.994 -2.677 -10.300 1.00 96.50 75 SER A N 1
ATOM 563 C CA . SER A 1 75 ? 10.383 -1.520 -9.656 1.00 96.50 75 SER A CA 1
ATOM 564 C C . SER A 1 75 ? 9.759 -0.566 -10.681 1.00 96.50 75 SER A C 1
ATOM 566 O O . SER A 1 75 ? 10.324 -0.377 -11.760 1.00 96.50 75 SER A O 1
ATOM 568 N N . TYR A 1 76 ? 8.618 0.054 -10.358 1.00 95.75 76 TYR A N 1
ATOM 569 C CA . TYR A 1 76 ? 8.048 1.149 -11.153 1.00 95.75 76 TYR A CA 1
ATOM 570 C C . TYR A 1 76 ? 8.660 2.481 -10.739 1.00 95.75 76 TYR A C 1
ATOM 572 O O . TYR A 1 76 ? 8.686 2.800 -9.554 1.00 95.75 76 TYR A O 1
ATOM 580 N N . VAL A 1 77 ? 9.073 3.311 -11.695 1.00 93.19 77 VAL A N 1
ATOM 581 C CA . VAL A 1 77 ? 9.749 4.583 -11.382 1.00 93.19 77 VAL A CA 1
ATOM 582 C C . VAL A 1 77 ? 8.824 5.560 -10.655 1.00 93.19 77 VAL A C 1
ATOM 584 O O . VAL A 1 77 ? 9.165 6.102 -9.607 1.00 93.19 77 VAL A O 1
ATOM 587 N N . ILE A 1 78 ? 7.605 5.751 -11.162 1.00 94.00 78 ILE A N 1
ATOM 588 C CA . ILE A 1 78 ? 6.621 6.643 -10.544 1.00 94.00 78 ILE A CA 1
ATOM 589 C C . ILE A 1 78 ? 5.564 5.789 -9.857 1.00 94.00 78 ILE A C 1
ATOM 591 O O . ILE A 1 78 ? 4.683 5.231 -10.511 1.00 94.00 78 ILE A O 1
ATOM 595 N N . ARG A 1 79 ? 5.661 5.697 -8.524 1.00 94.31 79 ARG A N 1
ATOM 596 C CA . ARG A 1 79 ? 4.768 4.860 -7.703 1.00 94.31 79 ARG A CA 1
ATOM 597 C C . ARG A 1 79 ? 4.239 5.482 -6.411 1.00 94.31 79 ARG A C 1
ATOM 599 O O . ARG A 1 79 ? 3.604 4.806 -5.600 1.00 94.31 79 ARG A O 1
ATOM 606 N N . LYS A 1 80 ? 4.498 6.774 -6.203 1.00 91.69 80 LYS A N 1
ATOM 607 C CA . LYS A 1 80 ? 4.178 7.477 -4.953 1.00 91.69 80 LYS A CA 1
ATOM 608 C C . LYS A 1 80 ? 2.687 7.478 -4.605 1.00 91.69 80 LYS A C 1
ATOM 610 O O . LYS A 1 80 ? 2.382 7.552 -3.422 1.00 91.69 80 LYS A O 1
ATOM 615 N N . ALA A 1 81 ? 1.788 7.332 -5.589 1.00 93.62 81 ALA A N 1
ATOM 616 C CA . ALA A 1 81 ? 0.344 7.235 -5.341 1.00 93.62 81 ALA A CA 1
ATOM 617 C C . ALA A 1 81 ? -0.036 6.081 -4.403 1.00 93.62 81 ALA A C 1
ATOM 619 O O . ALA A 1 81 ? -1.020 6.185 -3.687 1.00 93.62 81 ALA A O 1
ATOM 620 N N . LEU A 1 82 ? 0.737 4.990 -4.408 1.00 94.12 82 LEU A N 1
ATOM 621 C CA . LEU A 1 82 ? 0.478 3.823 -3.566 1.00 94.12 82 LEU A CA 1
ATOM 622 C C . LEU A 1 82 ? 1.276 3.885 -2.263 1.00 94.12 82 LEU A C 1
ATOM 624 O O . LEU A 1 82 ? 0.726 3.689 -1.185 1.00 94.12 82 LEU A O 1
ATOM 628 N N . ILE A 1 83 ? 2.578 4.163 -2.366 1.00 92.19 83 ILE A N 1
ATOM 629 C CA . ILE A 1 83 ? 3.524 3.902 -1.270 1.00 92.19 83 ILE A CA 1
ATOM 630 C C . ILE A 1 83 ? 3.635 5.023 -0.229 1.00 92.19 83 ILE A C 1
ATOM 632 O O . ILE A 1 83 ? 4.309 4.869 0.785 1.00 92.19 83 ILE A O 1
ATOM 636 N N . ARG A 1 84 ? 3.020 6.184 -0.475 1.00 89.31 84 ARG A N 1
ATOM 637 C CA . ARG A 1 84 ? 3.034 7.328 0.447 1.00 89.31 84 ARG A CA 1
ATOM 638 C C . ARG A 1 84 ? 1.628 7.565 0.983 1.00 89.31 84 ARG A C 1
ATOM 640 O O . ARG A 1 84 ? 0.700 7.733 0.202 1.00 89.31 84 ARG A O 1
ATOM 647 N N . LYS A 1 85 ? 1.480 7.635 2.311 1.00 86.81 85 LYS A N 1
ATOM 648 C CA . LYS A 1 85 ? 0.172 7.680 2.997 1.00 86.81 85 LYS A CA 1
ATOM 649 C C . LYS A 1 85 ? -0.751 8.799 2.507 1.00 86.81 85 LYS A C 1
ATOM 651 O O . LYS A 1 85 ? -1.907 8.531 2.199 1.00 86.81 85 LYS A O 1
ATOM 656 N N . HIS A 1 86 ? -0.238 10.024 2.401 1.00 85.50 86 HIS A N 1
ATOM 657 C CA . HIS A 1 86 ? -1.020 11.179 1.949 1.00 85.50 86 HIS A CA 1
ATOM 658 C C . HIS A 1 86 ? -1.452 11.034 0.481 1.00 85.50 86 HIS A C 1
ATOM 660 O O . HIS A 1 86 ? -2.627 11.186 0.159 1.00 85.50 86 HIS A O 1
ATOM 666 N N . TYR A 1 87 ? -0.542 10.615 -0.407 1.00 90.06 87 TYR A N 1
ATOM 667 C CA . TYR A 1 87 ? -0.884 10.352 -1.807 1.00 90.06 87 TYR A CA 1
ATOM 668 C C . TYR A 1 87 ? -1.868 9.185 -1.972 1.00 90.06 87 TYR A C 1
ATOM 670 O O . TYR A 1 87 ? -2.744 9.264 -2.833 1.00 90.06 87 TYR A O 1
ATOM 678 N N . LEU A 1 88 ? -1.757 8.131 -1.158 1.00 92.69 88 LEU A N 1
ATOM 679 C CA . LEU A 1 88 ? -2.697 7.009 -1.152 1.00 92.69 88 LEU A CA 1
ATOM 680 C C . LEU A 1 88 ? -4.091 7.474 -0.731 1.00 92.69 88 LEU A C 1
ATOM 682 O O . LEU A 1 88 ? -5.054 7.207 -1.447 1.00 92.69 88 LEU A O 1
ATOM 686 N N . SER A 1 89 ? -4.183 8.231 0.367 1.00 91.31 89 SER A N 1
ATOM 687 C CA . SER A 1 89 ? -5.438 8.838 0.824 1.00 91.31 89 SER A CA 1
ATOM 688 C C . SER A 1 89 ? -6.087 9.671 -0.283 1.00 91.31 89 SER A C 1
ATOM 690 O O . SER A 1 89 ? -7.233 9.431 -0.663 1.00 91.31 89 SER A O 1
ATOM 692 N N . ARG A 1 90 ? -5.314 10.579 -0.890 1.00 90.56 90 ARG A N 1
ATOM 693 C CA . ARG A 1 90 ? -5.781 11.453 -1.972 1.00 90.56 90 ARG A CA 1
ATOM 694 C C . ARG A 1 90 ? -6.237 10.671 -3.204 1.00 90.56 90 ARG A C 1
ATOM 696 O O . ARG A 1 90 ? -7.250 11.009 -3.811 1.00 90.56 90 ARG A O 1
ATOM 703 N N . SER A 1 91 ? -5.512 9.610 -3.563 1.00 93.56 91 SER A N 1
ATOM 704 C CA . SER A 1 91 ? -5.865 8.744 -4.695 1.00 93.56 91 SER A CA 1
ATOM 705 C C . SER A 1 91 ? -7.195 8.033 -4.454 1.00 93.56 91 SER A C 1
ATOM 707 O O . SER A 1 91 ? -8.054 8.027 -5.334 1.00 93.56 91 SER A O 1
ATOM 709 N N . VAL A 1 92 ? -7.398 7.493 -3.249 1.00 94.62 92 VAL A N 1
ATOM 710 C CA . VAL A 1 92 ? -8.655 6.847 -2.852 1.00 94.62 92 VAL A CA 1
ATOM 711 C C . VAL A 1 92 ? -9.799 7.860 -2.812 1.00 94.62 92 VAL A C 1
ATOM 713 O O . VAL A 1 92 ? -10.850 7.596 -3.387 1.00 94.62 92 VAL A O 1
ATOM 716 N N . HIS A 1 93 ? -9.600 9.032 -2.207 1.00 92.69 93 HIS A N 1
ATOM 717 C CA . HIS A 1 93 ? -10.623 10.075 -2.118 1.00 92.69 93 HIS A CA 1
ATOM 718 C C . HIS A 1 93 ? -11.103 10.533 -3.505 1.00 92.69 93 HIS A C 1
ATOM 720 O O . HIS A 1 93 ? -12.296 10.471 -3.805 1.00 92.69 93 HIS A O 1
ATOM 726 N N . ASN A 1 94 ? -10.173 10.893 -4.397 1.00 93.12 94 ASN A N 1
ATOM 727 C CA . ASN A 1 94 ? -10.495 11.318 -5.764 1.00 93.12 94 ASN A CA 1
ATOM 728 C C . ASN A 1 94 ? -11.214 10.228 -6.567 1.00 93.12 94 ASN A C 1
ATOM 730 O O . ASN A 1 94 ? -12.099 10.522 -7.374 1.00 93.12 94 ASN A O 1
ATOM 734 N N . TYR A 1 95 ? -10.834 8.968 -6.355 1.00 95.88 95 TYR A N 1
ATOM 735 C CA . TYR A 1 95 ? -11.486 7.829 -6.987 1.00 95.88 95 TYR A CA 1
ATOM 736 C C . TYR A 1 95 ? -12.908 7.627 -6.451 1.00 95.88 95 TYR A C 1
ATOM 738 O O . TYR A 1 95 ? -13.835 7.446 -7.236 1.00 95.88 95 TYR A O 1
ATOM 746 N N . LEU A 1 96 ? -13.118 7.734 -5.137 1.00 95.69 96 LEU A N 1
ATOM 747 C CA . LEU A 1 96 ? -14.431 7.579 -4.503 1.00 95.69 96 LEU A CA 1
ATOM 748 C C . LEU A 1 96 ? -15.444 8.651 -4.917 1.00 95.69 96 LEU A C 1
ATOM 750 O O . LEU A 1 96 ? -16.626 8.335 -5.036 1.00 95.69 96 LEU A O 1
ATOM 754 N N . ILE A 1 97 ? -14.999 9.878 -5.213 1.00 94.06 97 ILE A N 1
ATOM 755 C CA . ILE A 1 97 ? -15.867 10.927 -5.782 1.00 94.06 97 ILE A CA 1
ATOM 756 C C . ILE A 1 97 ? -16.486 10.464 -7.110 1.00 94.06 97 ILE A C 1
ATOM 758 O O . ILE A 1 97 ? -17.660 10.719 -7.379 1.00 94.06 97 ILE A O 1
ATOM 762 N N . LYS A 1 98 ? -15.709 9.768 -7.948 1.00 94.69 98 LYS A N 1
ATOM 763 C CA . LYS A 1 98 ? -16.168 9.261 -9.251 1.00 94.69 98 LYS A CA 1
ATOM 764 C C . LYS A 1 98 ? -16.868 7.905 -9.140 1.00 94.69 98 LYS A C 1
ATOM 766 O O . LYS A 1 98 ? -17.757 7.609 -9.936 1.00 94.69 98 LYS A O 1
ATOM 771 N N . HIS A 1 99 ? -16.481 7.098 -8.154 1.00 95.50 99 HIS A N 1
ATOM 772 C CA . HIS A 1 99 ? -16.924 5.717 -7.959 1.00 95.50 99 HIS A CA 1
ATOM 773 C C . HIS A 1 99 ? -17.502 5.512 -6.547 1.00 95.50 99 HIS A C 1
ATOM 775 O O . HIS A 1 99 ? -16.943 4.752 -5.752 1.00 95.50 99 HIS A O 1
ATOM 781 N N . PRO A 1 100 ? -18.654 6.128 -6.219 1.00 94.38 100 PRO A N 1
ATOM 782 C CA . PRO A 1 100 ? -19.210 6.117 -4.860 1.00 94.38 100 PRO A CA 1
ATOM 783 C C . PRO A 1 100 ? -19.650 4.726 -4.381 1.00 94.38 100 PRO A C 1
ATOM 785 O O . PRO A 1 100 ? -19.784 4.495 -3.185 1.00 94.38 100 PRO A O 1
ATOM 788 N N . ASN A 1 101 ? -19.863 3.782 -5.302 1.00 94.38 101 ASN A N 1
ATOM 789 C CA . ASN A 1 101 ? -20.223 2.397 -4.984 1.00 94.38 101 ASN A CA 1
ATOM 790 C C . ASN A 1 101 ? -19.001 1.476 -4.823 1.00 94.38 101 ASN A C 1
ATOM 792 O O . ASN A 1 101 ? -19.171 0.269 -4.645 1.00 94.38 101 ASN A O 1
ATOM 796 N N . SER A 1 102 ? -17.778 2.009 -4.933 1.00 95.94 102 SER A N 1
ATOM 797 C CA . SER A 1 102 ? -16.567 1.214 -4.742 1.00 95.94 102 SER A CA 1
ATOM 798 C C . SER A 1 102 ? -16.471 0.721 -3.300 1.00 95.94 102 SER A C 1
ATOM 800 O O . SER A 1 102 ? -16.840 1.408 -2.344 1.00 95.94 102 SER A O 1
ATOM 802 N N . ILE A 1 103 ? -15.921 -0.476 -3.127 1.00 95.12 103 ILE A N 1
ATOM 803 C CA . ILE A 1 103 ? -15.667 -1.070 -1.810 1.00 95.12 103 ILE A CA 1
ATOM 804 C C . ILE A 1 103 ? -14.678 -0.250 -0.979 1.00 95.12 103 ILE A C 1
ATOM 806 O O . ILE A 1 103 ? -14.669 -0.388 0.237 1.00 95.12 103 ILE A O 1
ATOM 810 N N . LEU A 1 104 ? -13.862 0.610 -1.607 1.00 95.38 104 LEU A N 1
ATOM 811 C CA . LEU A 1 104 ? -12.900 1.458 -0.899 1.00 95.38 104 LEU A CA 1
ATOM 812 C C . LEU A 1 104 ? -13.581 2.415 0.087 1.00 95.38 104 LEU A C 1
ATOM 814 O O . LEU A 1 104 ? -12.931 2.860 1.023 1.00 95.38 104 LEU A O 1
ATOM 818 N N . THR A 1 105 ? -14.885 2.672 -0.078 1.00 93.94 105 THR A N 1
ATOM 819 C CA . THR A 1 105 ? -15.700 3.458 0.866 1.00 93.94 105 THR A CA 1
ATOM 820 C C . THR A 1 105 ? -15.656 2.918 2.293 1.00 93.94 105 THR A C 1
ATOM 822 O O . THR A 1 105 ? -15.744 3.693 3.240 1.00 93.94 105 THR A O 1
ATOM 825 N N . TRP A 1 106 ? -15.528 1.600 2.445 1.00 91.56 106 TRP A N 1
ATOM 826 C CA . TRP A 1 106 ? -15.391 0.917 3.732 1.00 91.56 106 TRP A CA 1
ATOM 827 C C . TRP A 1 106 ? -14.099 0.093 3.825 1.00 91.56 106 TRP A C 1
ATOM 829 O O . TRP A 1 106 ? -13.698 -0.294 4.914 1.00 91.56 106 TRP A O 1
ATOM 839 N N . GLY A 1 107 ? -13.432 -0.180 2.703 1.00 93.62 107 GLY A N 1
ATOM 840 C CA . GLY A 1 107 ? -12.176 -0.925 2.636 1.00 93.62 107 GLY A CA 1
ATOM 841 C C . GLY A 1 107 ? -10.932 -0.089 2.939 1.00 93.62 107 GLY A C 1
ATOM 842 O O . GLY A 1 107 ? -9.848 -0.656 3.048 1.00 93.62 107 GLY A O 1
ATOM 843 N N . VAL A 1 108 ? -11.058 1.233 3.074 1.00 95.06 108 VAL A N 1
ATOM 844 C CA . VAL A 1 108 ? -9.978 2.144 3.477 1.00 95.06 108 VAL A CA 1
ATOM 845 C C . VAL A 1 108 ? -10.518 3.073 4.570 1.00 95.06 108 VAL A C 1
ATOM 847 O O . VAL A 1 108 ? -11.544 3.716 4.344 1.00 95.06 108 VAL A O 1
ATOM 850 N N . PRO A 1 109 ? -9.869 3.172 5.746 1.00 93.81 109 PRO A N 1
ATOM 851 C CA . PRO A 1 109 ? -10.295 4.099 6.790 1.00 93.81 109 PRO A CA 1
ATOM 852 C C . PRO A 1 109 ? -10.231 5.546 6.303 1.00 93.81 109 PRO A C 1
ATOM 854 O O . PRO A 1 109 ? -9.297 5.928 5.584 1.00 93.81 109 PRO A O 1
ATOM 857 N N . ARG A 1 110 ? -11.194 6.370 6.730 1.00 92.19 110 ARG A N 1
ATOM 858 C CA . ARG A 1 110 ? -11.192 7.792 6.374 1.00 92.19 110 ARG A CA 1
ATOM 859 C C . ARG A 1 110 ? -9.909 8.445 6.855 1.00 92.19 110 ARG A C 1
ATOM 861 O O . ARG A 1 110 ? -9.415 8.153 7.944 1.00 92.19 110 ARG A O 1
ATOM 868 N N . THR A 1 111 ? -9.345 9.267 5.987 1.00 92.75 111 THR A N 1
ATOM 869 C CA . THR A 1 111 ? -8.005 9.796 6.162 1.00 92.75 111 THR A CA 1
ATOM 870 C C . THR A 1 111 ? -7.979 11.248 5.697 1.00 92.75 111 THR A C 1
ATOM 872 O O . THR A 1 111 ? -8.377 11.538 4.571 1.00 92.75 111 THR A O 1
ATOM 875 N N . TRP A 1 112 ? -7.496 12.134 6.560 1.00 91.38 112 TRP A N 1
ATOM 876 C CA . TRP A 1 112 ? -7.337 13.565 6.332 1.00 91.38 112 TRP A CA 1
ATOM 877 C C . TRP A 1 112 ? -5.849 13.890 6.249 1.00 91.38 112 TRP A C 1
ATOM 879 O O . TRP A 1 112 ? -5.036 13.349 7.003 1.00 91.38 112 TRP A O 1
ATOM 889 N N . GLU A 1 113 ? -5.491 14.729 5.289 1.00 88.50 113 GLU A N 1
ATOM 890 C CA . GLU A 1 113 ? -4.132 15.223 5.107 1.00 88.50 113 GLU A CA 1
ATOM 891 C C . GLU A 1 113 ? -4.015 16.589 5.765 1.00 88.50 113 GLU A C 1
ATOM 893 O O . GLU A 1 113 ? -4.941 17.387 5.681 1.00 88.50 113 GLU A O 1
ATOM 898 N N . ILE A 1 114 ? -2.891 16.829 6.433 1.00 87.81 114 ILE A N 1
ATOM 899 C CA . ILE A 1 114 ? -2.634 18.088 7.121 1.00 87.81 114 ILE A CA 1
ATOM 900 C C . ILE A 1 114 ? -1.217 18.520 6.802 1.00 87.81 114 ILE A C 1
ATOM 902 O O . ILE A 1 114 ? -0.282 17.718 6.890 1.00 87.81 114 ILE A O 1
ATOM 906 N N . GLU A 1 115 ? -1.067 19.787 6.447 1.00 85.62 115 GLU A N 1
ATOM 907 C CA . GLU A 1 115 ? 0.221 20.449 6.370 1.00 85.62 115 GLU A CA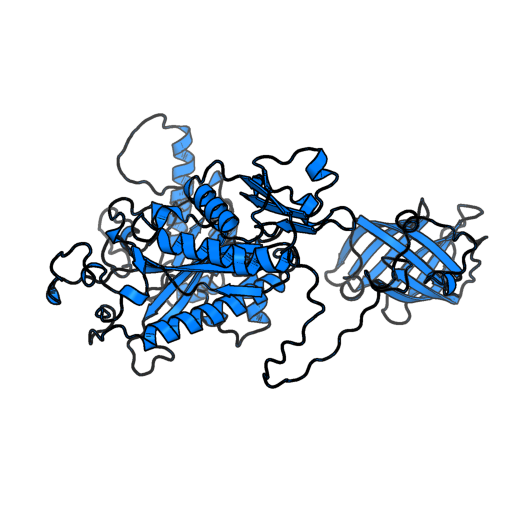 1
ATOM 908 C C . GLU A 1 115 ? 0.226 21.608 7.362 1.00 85.62 115 GLU A C 1
ATOM 910 O O . GLU A 1 115 ? -0.587 22.516 7.235 1.00 85.62 115 GLU A O 1
ATOM 915 N N . LEU A 1 116 ? 1.104 21.545 8.361 1.00 83.44 116 LEU A N 1
ATOM 916 C CA . LEU A 1 116 ? 1.274 22.619 9.337 1.00 83.44 116 LEU A CA 1
ATOM 917 C C . LEU A 1 116 ? 2.755 22.825 9.649 1.00 83.44 116 LEU A C 1
ATOM 919 O O . LEU A 1 116 ? 3.548 21.878 9.636 1.00 83.44 116 LEU A O 1
ATOM 923 N N . SER A 1 117 ? 3.117 24.076 9.904 1.00 79.38 117 SER A N 1
ATOM 924 C CA . SER A 1 117 ? 4.442 24.463 10.388 1.00 79.38 117 SER A CA 1
ATOM 925 C C . SER A 1 117 ? 4.453 24.650 11.901 1.00 79.38 117 SER A C 1
ATOM 927 O O . SER A 1 117 ? 5.476 24.367 12.519 1.00 79.38 117 SER A O 1
ATOM 929 N N . PHE A 1 118 ? 3.329 25.097 12.469 1.00 81.31 118 PHE A N 1
ATOM 930 C CA . PHE A 1 118 ? 3.175 25.403 13.889 1.00 81.31 118 PHE A CA 1
ATOM 931 C C . PHE A 1 118 ? 1.805 24.951 14.417 1.00 81.31 118 PHE A C 1
ATOM 933 O O . PHE A 1 118 ? 0.847 24.810 13.656 1.00 81.31 118 PHE A O 1
ATOM 940 N N . ALA A 1 119 ? 1.705 24.711 15.722 1.00 83.06 119 ALA A N 1
ATOM 941 C CA . ALA A 1 119 ? 0.506 24.213 16.389 1.00 83.06 119 ALA A CA 1
ATOM 942 C C . ALA A 1 119 ? -0.644 25.237 16.404 1.00 83.06 119 ALA A C 1
ATOM 944 O O . ALA A 1 119 ? -1.805 24.841 16.473 1.00 83.06 119 ALA A O 1
ATOM 945 N N . ASP A 1 120 ? -0.357 26.539 16.332 1.00 83.62 120 ASP A N 1
ATOM 946 C CA . ASP A 1 120 ? -1.368 27.605 16.280 1.00 83.62 120 ASP A CA 1
ATOM 947 C C . ASP A 1 120 ? -2.087 27.692 14.922 1.00 83.62 120 ASP A C 1
ATOM 949 O O . ASP A 1 120 ? -3.227 28.152 14.857 1.00 83.62 120 ASP A O 1
ATOM 953 N N . GLU A 1 121 ? -1.482 27.168 13.850 1.00 85.81 121 GLU A N 1
ATOM 954 C CA . GLU A 1 121 ? -2.112 27.052 12.526 1.00 85.81 121 GLU A CA 1
ATOM 955 C C . GLU A 1 121 ? -3.286 26.052 12.521 1.00 85.81 121 GLU A C 1
ATOM 957 O O . GLU A 1 121 ? -4.144 26.102 11.636 1.00 85.81 121 GLU A O 1
ATOM 962 N N . LEU A 1 122 ? -3.375 25.156 13.517 1.00 86.31 122 LEU A N 1
ATOM 963 C CA . LEU A 1 122 ? -4.431 24.141 13.590 1.00 86.31 122 LEU A CA 1
ATOM 964 C C . LEU A 1 122 ? -5.836 24.766 13.664 1.00 86.31 122 LEU A C 1
ATOM 966 O O . LEU A 1 122 ? -6.782 24.215 13.096 1.00 86.31 122 LEU A O 1
ATOM 970 N N . ASP A 1 123 ? -5.967 25.934 14.301 1.00 86.44 123 ASP A N 1
ATOM 971 C CA . ASP A 1 123 ? -7.227 26.679 14.398 1.00 86.44 123 ASP A CA 1
ATOM 972 C C . ASP A 1 123 ? -7.768 27.111 13.028 1.00 86.44 123 ASP A C 1
ATOM 974 O O . ASP A 1 123 ? -8.982 27.076 12.802 1.00 86.44 123 ASP A O 1
ATOM 978 N N . GLU A 1 124 ? -6.886 27.468 12.091 1.00 87.50 124 GLU A N 1
ATOM 979 C CA . GLU A 1 124 ? -7.277 27.822 10.723 1.00 87.50 124 GLU A CA 1
ATOM 980 C C . GLU A 1 124 ? -7.729 26.578 9.944 1.00 87.50 124 GLU A C 1
ATOM 982 O O . GLU A 1 124 ? -8.745 26.611 9.242 1.00 87.50 124 GLU A O 1
ATOM 987 N N . LEU A 1 125 ? -7.037 25.450 10.137 1.00 87.56 125 LEU A N 1
ATOM 988 C CA . LEU A 1 125 ? -7.316 24.190 9.441 1.00 87.56 125 LEU A CA 1
ATOM 989 C C . LEU A 1 125 ? -8.668 23.581 9.831 1.00 87.56 125 LEU A C 1
ATOM 991 O O . LEU A 1 125 ? -9.330 22.980 8.984 1.00 87.56 125 LEU A O 1
ATOM 995 N N . TRP A 1 126 ? -9.134 23.774 11.071 1.00 88.00 126 TRP A N 1
ATOM 996 C CA . TRP A 1 126 ? -10.475 23.341 11.499 1.00 88.00 126 TRP A CA 1
ATOM 997 C C . TRP A 1 126 ? -11.616 23.969 10.691 1.00 88.00 126 TRP A C 1
ATOM 999 O O . TRP A 1 126 ? -12.702 23.385 10.630 1.00 88.00 126 TRP A O 1
ATOM 1009 N N . GLY A 1 127 ? -11.389 25.150 10.109 1.00 83.62 127 GLY A N 1
ATOM 1010 C CA . GLY A 1 127 ? -12.367 25.872 9.298 1.00 83.62 127 GLY A CA 1
ATOM 1011 C C . GLY A 1 127 ? -12.364 25.511 7.811 1.00 83.62 127 GLY A C 1
ATOM 1012 O O . GLY A 1 127 ? -13.312 25.886 7.121 1.00 83.62 127 GLY A O 1
ATOM 1013 N N . ASP A 1 128 ? -11.336 24.807 7.330 1.00 85.62 128 ASP A N 1
ATOM 1014 C CA . ASP A 1 128 ? -11.149 24.469 5.914 1.00 85.62 128 ASP A CA 1
ATOM 1015 C C . ASP A 1 128 ? -10.906 22.956 5.748 1.00 85.62 128 ASP A C 1
ATOM 1017 O O . ASP A 1 128 ? -11.857 22.170 5.790 1.00 85.62 128 ASP A O 1
ATOM 1021 N N . ASP A 1 129 ? -9.646 22.516 5.662 1.00 84.69 129 ASP A N 1
ATOM 1022 C CA . ASP A 1 129 ? -9.266 21.125 5.365 1.00 84.69 129 ASP A CA 1
ATOM 1023 C C . ASP A 1 129 ? -9.771 20.089 6.388 1.00 84.69 129 ASP A C 1
ATOM 1025 O O . ASP A 1 129 ? -10.029 18.929 6.045 1.00 84.69 129 ASP A O 1
ATOM 1029 N N . LEU A 1 130 ? -9.926 20.484 7.656 1.00 89.38 130 LEU A N 1
ATOM 1030 C CA . LEU A 1 130 ? -10.394 19.616 8.739 1.00 89.38 130 LEU A CA 1
ATOM 1031 C C . LEU A 1 130 ? -11.862 19.818 9.101 1.00 89.38 130 LEU A C 1
ATOM 1033 O O . LEU A 1 130 ? -12.305 19.223 10.082 1.00 89.38 130 LEU A O 1
ATOM 1037 N N . TYR A 1 131 ? -12.637 20.583 8.328 1.00 89.00 131 TYR A N 1
ATOM 1038 C CA . TYR A 1 131 ? -14.051 20.843 8.622 1.00 89.00 131 TYR A CA 1
ATOM 1039 C C . TYR A 1 131 ? -14.862 19.553 8.853 1.00 89.00 131 TYR A C 1
ATOM 1041 O O . TYR A 1 131 ? -15.539 19.410 9.873 1.00 89.00 131 TYR A O 1
ATOM 1049 N N . ASP A 1 132 ? -14.713 18.560 7.972 1.00 88.50 132 ASP A N 1
ATOM 1050 C CA . ASP A 1 132 ? -15.410 17.271 8.090 1.00 88.50 132 ASP A CA 1
ATOM 1051 C C . ASP A 1 132 ? -15.010 16.495 9.359 1.00 88.50 132 ASP A C 1
ATOM 1053 O O . ASP A 1 132 ? -15.838 15.842 9.998 1.00 88.50 132 ASP A O 1
ATOM 1057 N N . LEU A 1 133 ? -13.726 16.541 9.734 1.00 90.56 133 LEU A N 1
ATOM 1058 C CA . LEU A 1 133 ? -13.235 15.924 10.969 1.00 90.56 133 LEU A CA 1
ATOM 1059 C C . LEU A 1 133 ? -13.778 16.673 12.194 1.00 90.56 133 LEU A C 1
ATOM 1061 O O . LEU A 1 133 ? -14.180 16.053 13.179 1.00 90.56 133 LEU A O 1
ATOM 1065 N N . SER A 1 134 ? -13.828 18.000 12.097 1.00 89.12 134 SER A N 1
ATOM 1066 C CA . SER A 1 134 ? -14.410 18.924 13.064 1.00 89.12 134 SER A CA 1
ATOM 1067 C C . SER A 1 134 ? -15.839 18.515 13.425 1.00 89.12 134 SER A C 1
ATOM 1069 O O . SER A 1 134 ? -16.141 18.365 14.612 1.00 89.12 134 SER A O 1
ATOM 1071 N N . GLU A 1 135 ? -16.691 18.282 12.420 1.00 90.38 135 GLU A N 1
ATOM 1072 C CA . GLU A 1 135 ? -18.083 17.856 12.610 1.00 90.38 135 GLU A CA 1
ATOM 1073 C C . GLU A 1 135 ? -18.192 16.461 13.242 1.00 90.38 135 GLU A C 1
ATOM 1075 O O . GLU A 1 135 ? -19.101 16.194 14.030 1.00 90.38 135 GLU A O 1
ATOM 1080 N N . GLU A 1 136 ? -17.285 15.540 12.906 1.00 89.88 136 GLU A N 1
ATOM 1081 C CA . GLU A 1 136 ? -17.275 14.199 13.497 1.00 89.88 136 GLU A CA 1
ATOM 1082 C C . GLU A 1 136 ? -16.871 14.218 14.977 1.00 89.88 136 GLU A C 1
ATOM 1084 O O . GLU A 1 136 ? -17.486 13.510 15.776 1.00 89.88 136 GLU A O 1
ATOM 1089 N N . ILE A 1 137 ? -15.897 15.050 15.360 1.00 90.00 137 ILE A N 1
ATOM 1090 C CA . ILE A 1 137 ? -15.491 15.230 16.763 1.00 90.00 137 ILE A CA 1
ATOM 1091 C C . ILE A 1 137 ? -16.615 15.905 17.569 1.00 90.00 137 ILE A C 1
ATOM 1093 O O . ILE A 1 137 ? -16.902 15.497 18.696 1.00 90.00 137 ILE A O 1
ATOM 1097 N N . GLU A 1 138 ? -17.323 16.879 16.987 1.00 90.06 138 GLU A N 1
ATOM 1098 C CA . GLU A 1 138 ? -18.450 17.575 17.634 1.00 90.06 138 GLU A CA 1
ATOM 1099 C C . GLU A 1 138 ? -19.629 16.663 17.988 1.00 90.06 138 GLU A C 1
ATOM 1101 O O . GLU A 1 138 ? -20.384 16.962 18.916 1.00 90.06 138 GLU A O 1
ATOM 1106 N N . LYS A 1 139 ? -19.776 15.518 17.310 1.00 89.69 139 LYS A N 1
ATOM 1107 C CA . LYS A 1 139 ? -20.784 14.506 17.672 1.00 89.69 139 LYS A CA 1
ATOM 1108 C C . LYS A 1 139 ? -20.512 13.865 19.035 1.00 89.69 139 LYS A C 1
ATOM 1110 O O . LYS A 1 139 ? -21.422 13.236 19.573 1.00 89.69 139 LYS A O 1
ATOM 1115 N N . GLN A 1 140 ? -19.299 14.018 19.580 1.00 83.56 140 GLN A N 1
ATOM 1116 C CA . GLN A 1 140 ? -18.872 13.498 20.884 1.00 83.56 140 GLN A CA 1
ATOM 1117 C C . GLN A 1 140 ? -19.161 11.999 21.058 1.00 83.56 140 GLN A C 1
ATOM 1119 O O . GLN A 1 140 ? -19.556 11.543 22.132 1.00 83.56 140 GLN A O 1
ATOM 1124 N N . ASP A 1 141 ? -18.975 11.217 19.992 1.00 85.75 141 ASP A N 1
ATOM 1125 C CA . ASP A 1 141 ? -19.119 9.766 20.055 1.00 85.75 141 ASP A CA 1
ATOM 1126 C C . ASP A 1 141 ? -17.933 9.166 20.835 1.00 85.75 141 ASP A C 1
ATOM 1128 O O . ASP A 1 141 ? -16.797 9.222 20.354 1.00 85.75 141 ASP A O 1
ATOM 1132 N N . PRO A 1 142 ? -18.148 8.565 22.022 1.00 82.62 142 PRO A N 1
ATOM 1133 C CA . PRO A 1 142 ? -17.063 8.026 22.844 1.00 82.62 142 PRO A CA 1
ATOM 1134 C C . PRO A 1 142 ? -16.363 6.817 22.204 1.00 82.62 142 PRO A C 1
ATOM 1136 O O . PRO A 1 142 ? -15.296 6.408 22.660 1.00 82.62 142 PRO A O 1
ATOM 1139 N N . SER A 1 143 ? -16.966 6.213 21.174 1.00 83.44 143 SER A N 1
ATOM 1140 C CA . SER A 1 143 ? -16.413 5.051 20.476 1.00 83.44 143 SER A CA 1
ATOM 1141 C C . SER A 1 143 ? -15.479 5.414 19.319 1.00 83.44 143 SER A C 1
ATOM 1143 O O . SER A 1 143 ? -14.701 4.562 18.880 1.00 83.44 143 SER A O 1
ATOM 1145 N N . LYS A 1 144 ? -15.521 6.663 18.839 1.00 89.69 144 LYS A N 1
ATOM 1146 C CA . LYS A 1 144 ? -14.713 7.117 17.706 1.00 89.69 144 LYS A CA 1
ATOM 1147 C C . LYS A 1 144 ? -13.390 7.688 18.160 1.00 89.69 144 LYS A C 1
ATOM 1149 O O . LYS A 1 144 ? -13.352 8.581 18.987 1.00 89.69 144 LYS A O 1
ATOM 1154 N N . TRP A 1 145 ? -12.317 7.183 17.574 1.00 92.50 145 TRP A N 1
ATOM 1155 C CA . TRP A 1 145 ? -10.959 7.631 17.838 1.00 92.50 145 TRP A CA 1
ATOM 1156 C C . TRP A 1 145 ? -10.247 7.880 16.521 1.00 92.50 145 TRP A C 1
ATOM 1158 O O . TRP A 1 145 ? -10.599 7.310 15.482 1.00 92.50 145 TRP A O 1
ATOM 1168 N N . TRP A 1 146 ? -9.190 8.673 16.585 1.00 93.56 146 TRP A N 1
ATOM 1169 C CA . TRP A 1 146 ? -8.339 8.971 15.448 1.00 93.56 146 TRP A CA 1
ATOM 1170 C C . TRP A 1 146 ? -6.880 8.738 15.810 1.00 93.56 146 TRP A C 1
ATOM 1172 O O . TRP A 1 146 ? -6.480 8.802 16.973 1.00 93.56 146 TRP A O 1
ATOM 1182 N N . ILE A 1 147 ? -6.087 8.415 14.794 1.00 91.19 147 ILE A N 1
ATOM 1183 C CA . ILE A 1 147 ? -4.647 8.234 14.907 1.00 91.19 147 ILE A CA 1
ATOM 1184 C C . ILE A 1 147 ? -3.938 9.267 14.035 1.00 91.19 147 ILE A C 1
ATOM 1186 O O . ILE A 1 147 ? -4.133 9.308 12.819 1.00 91.19 147 ILE A O 1
ATOM 1190 N N . LEU A 1 148 ? -3.098 10.085 14.662 1.00 90.19 148 LEU A N 1
ATOM 1191 C CA . LEU A 1 148 ? -2.182 10.991 13.987 1.00 90.19 148 LEU A CA 1
ATOM 1192 C C . LEU A 1 148 ? -0.942 10.209 13.552 1.00 90.19 148 LEU A C 1
ATOM 1194 O O . LEU A 1 148 ? -0.340 9.477 14.344 1.00 90.19 148 LEU A O 1
ATOM 1198 N N . LYS A 1 149 ? -0.581 10.349 12.277 1.00 87.12 149 LYS A N 1
ATOM 1199 C CA . LYS A 1 149 ? 0.579 9.704 11.663 1.00 87.12 149 LYS A CA 1
ATOM 1200 C C . LYS A 1 149 ? 1.474 10.756 11.011 1.00 87.12 149 LYS A C 1
ATOM 1202 O O . LYS A 1 149 ? 1.025 11.394 10.057 1.00 87.12 149 LYS A O 1
ATOM 1207 N N . PRO A 1 150 ? 2.736 10.913 11.439 1.00 79.88 150 PRO A N 1
ATOM 1208 C CA . PRO A 1 150 ? 3.652 11.812 10.755 1.00 79.88 150 PRO A CA 1
ATOM 1209 C C . PRO A 1 150 ? 4.045 11.237 9.388 1.00 79.88 150 PRO A C 1
ATOM 1211 O O . PRO A 1 150 ? 4.269 10.034 9.240 1.00 79.88 150 PRO A O 1
ATOM 1214 N N . GLY A 1 151 ? 4.118 12.088 8.365 1.00 66.75 151 GLY A N 1
ATOM 1215 C CA . GLY A 1 151 ? 4.288 11.672 6.971 1.00 66.75 151 GLY A CA 1
ATOM 1216 C C . GLY A 1 151 ? 5.667 11.098 6.625 1.00 66.75 151 GLY A C 1
ATOM 1217 O O . GLY A 1 151 ? 5.775 10.347 5.651 1.00 66.75 151 GLY A O 1
ATOM 1218 N N . MET A 1 152 ? 6.705 11.428 7.403 1.00 64.69 152 MET A N 1
ATOM 1219 C CA . MET A 1 152 ? 8.078 10.927 7.217 1.00 64.69 152 MET A CA 1
ATOM 1220 C C . MET A 1 152 ? 8.660 10.258 8.471 1.00 64.69 152 MET A C 1
ATOM 1222 O O . MET A 1 152 ? 9.865 10.039 8.529 1.00 64.69 152 MET A O 1
ATOM 1226 N N . ALA A 1 153 ? 7.834 9.920 9.465 1.00 60.25 153 ALA A N 1
ATOM 1227 C CA . ALA A 1 153 ? 8.326 9.207 10.638 1.00 60.25 153 ALA A CA 1
ATOM 1228 C C . ALA A 1 153 ? 8.483 7.707 10.355 1.00 60.25 153 ALA A C 1
ATOM 1230 O O . ALA A 1 153 ? 7.551 7.028 9.911 1.00 60.25 153 ALA A O 1
ATOM 1231 N N . ASP A 1 154 ? 9.668 7.183 10.654 1.00 55.59 154 ASP A N 1
ATOM 1232 C CA . ASP A 1 154 ? 9.967 5.762 10.533 1.00 55.59 154 ASP A CA 1
ATOM 1233 C C . ASP A 1 154 ? 9.394 4.955 11.708 1.00 55.59 154 ASP A C 1
ATOM 1235 O O . ASP A 1 154 ? 9.266 5.430 12.835 1.00 55.59 154 ASP A O 1
ATOM 1239 N N . ARG A 1 155 ? 9.081 3.677 11.450 1.00 60.12 155 ARG A N 1
ATOM 1240 C CA . ARG A 1 155 ? 8.863 2.625 12.471 1.00 60.12 155 ARG A CA 1
ATOM 1241 C C . ARG A 1 155 ? 7.805 2.917 13.548 1.00 60.12 155 ARG A C 1
ATOM 1243 O O . ARG A 1 155 ? 7.799 2.256 14.580 1.00 60.12 155 ARG A O 1
ATOM 1250 N N . GLY A 1 156 ? 6.860 3.816 13.285 1.00 58.72 156 GLY A N 1
ATOM 1251 C CA . GLY A 1 156 ? 5.781 4.152 14.221 1.00 58.72 156 GLY A CA 1
ATOM 1252 C C . GLY A 1 156 ? 6.150 5.202 15.271 1.00 58.72 156 GLY A C 1
ATOM 1253 O O . GLY A 1 156 ? 5.402 5.371 16.233 1.00 58.72 156 GLY A O 1
ATOM 1254 N N . MET A 1 157 ? 7.263 5.910 15.078 1.00 65.62 157 MET A N 1
ATOM 1255 C CA . MET A 1 157 ? 7.594 7.112 15.844 1.00 65.62 157 MET A CA 1
ATOM 1256 C C . MET A 1 157 ? 6.546 8.207 15.587 1.00 65.62 157 MET A C 1
ATOM 1258 O O . MET A 1 157 ? 6.026 8.319 14.475 1.00 65.62 157 MET A O 1
ATOM 1262 N N . GLY A 1 158 ? 6.189 8.979 16.617 1.00 72.69 158 GLY A N 1
ATOM 1263 C CA . GLY A 1 158 ? 5.238 10.096 16.511 1.00 72.69 158 GLY A CA 1
ATOM 1264 C C . GLY A 1 158 ? 3.781 9.704 16.280 1.00 72.69 158 GLY A C 1
ATOM 1265 O O . GLY A 1 158 ? 2.946 10.568 16.028 1.00 72.69 158 GLY A O 1
ATOM 1266 N N . LEU A 1 159 ? 3.443 8.413 16.361 1.00 81.00 159 LEU A N 1
ATOM 1267 C CA . LEU A 1 159 ? 2.049 7.986 16.353 1.00 81.00 159 LEU A CA 1
ATOM 1268 C C . LEU A 1 159 ? 1.374 8.435 17.649 1.00 81.00 159 LEU A C 1
ATOM 1270 O O . LEU A 1 159 ? 1.893 8.200 18.742 1.00 81.00 159 LEU A O 1
ATOM 1274 N N . ARG A 1 160 ? 0.207 9.066 17.532 1.00 85.75 160 ARG A N 1
ATOM 1275 C CA . ARG A 1 160 ? -0.598 9.505 18.678 1.00 85.75 160 ARG A CA 1
ATOM 1276 C C . ARG A 1 160 ? -2.066 9.190 18.432 1.00 85.75 160 ARG A C 1
ATOM 1278 O O . ARG A 1 160 ? -2.544 9.301 17.306 1.00 85.75 160 ARG A O 1
ATOM 1285 N N . LEU A 1 161 ? -2.762 8.749 19.474 1.00 89.06 161 LEU A N 1
ATOM 1286 C CA . LEU A 1 161 ? -4.210 8.557 19.459 1.00 89.06 161 LEU A CA 1
ATOM 1287 C C . LEU A 1 161 ? -4.871 9.752 20.131 1.00 89.06 161 LEU A C 1
ATOM 1289 O O . LEU A 1 161 ? -4.366 10.222 21.148 1.00 89.06 161 LEU A O 1
ATOM 1293 N N . PHE A 1 162 ? -5.994 10.197 19.582 1.00 91.25 162 PHE A N 1
ATOM 1294 C CA . PHE A 1 162 ? -6.780 11.281 20.154 1.00 91.25 162 PHE A CA 1
ATOM 1295 C C . PHE A 1 162 ? -8.277 11.065 19.909 1.00 91.25 162 PHE A C 1
ATOM 1297 O O . PHE A 1 162 ? -8.688 10.336 18.996 1.00 91.25 162 PHE A O 1
ATOM 1304 N N . HIS A 1 163 ? -9.075 11.696 20.762 1.00 89.19 163 HIS A N 1
ATOM 1305 C CA . HIS A 1 163 ? -10.534 11.698 20.769 1.00 89.19 163 HIS A CA 1
ATOM 1306 C C . HIS A 1 163 ? -11.098 13.119 20.611 1.00 89.19 163 HIS A C 1
ATOM 1308 O O . HIS A 1 163 ? -12.137 13.290 19.978 1.00 89.19 163 HIS A O 1
ATOM 1314 N N . THR A 1 164 ? -10.407 14.145 21.124 1.00 90.00 164 THR A N 1
ATOM 1315 C CA . THR A 1 164 ? -10.888 15.542 21.088 1.00 90.00 164 THR A CA 1
ATOM 1316 C C . THR A 1 164 ? -9.949 16.493 20.340 1.00 90.00 164 THR A C 1
ATOM 1318 O O . THR A 1 164 ? -8.795 16.159 20.057 1.00 90.00 164 THR A O 1
ATOM 1321 N N . ARG A 1 165 ? -10.439 17.701 20.015 1.00 89.94 165 ARG A N 1
ATOM 1322 C CA . ARG A 1 165 ? -9.620 18.749 19.375 1.00 89.94 165 ARG A CA 1
ATOM 1323 C C . ARG A 1 165 ? -8.503 19.222 20.297 1.00 89.94 165 ARG A C 1
ATOM 1325 O O . ARG A 1 165 ? -7.384 19.418 19.847 1.00 89.94 165 ARG A O 1
ATOM 1332 N N . GLU A 1 166 ? -8.802 19.348 21.585 1.00 89.19 166 GLU A N 1
ATOM 1333 C CA . GLU A 1 166 ? -7.852 19.776 22.611 1.00 89.19 166 GLU A CA 1
ATOM 1334 C C . GLU A 1 166 ? -6.731 18.748 22.789 1.00 89.19 166 GLU A C 1
ATOM 1336 O O . GLU A 1 166 ? -5.580 19.119 22.992 1.00 89.19 166 GLU A O 1
ATOM 1341 N N . GLU A 1 167 ? -7.042 17.453 22.672 1.00 89.50 167 GLU A N 1
ATOM 1342 C CA . GLU A 1 167 ? -6.019 16.406 22.674 1.00 89.50 167 GLU A CA 1
ATOM 1343 C C . GLU A 1 167 ? -5.112 16.494 21.442 1.00 89.50 167 GLU A C 1
ATOM 1345 O O . GLU A 1 167 ? -3.902 16.330 21.583 1.00 89.50 167 GLU A O 1
ATOM 1350 N N . LEU A 1 168 ? -5.664 16.783 20.255 1.00 89.94 168 LEU A N 1
ATOM 1351 C CA . LEU A 1 168 ? -4.864 16.982 19.042 1.00 89.94 168 LEU A CA 1
ATOM 1352 C C . LEU A 1 168 ? -3.972 18.227 19.141 1.00 89.94 168 LEU A C 1
ATOM 1354 O O . LEU A 1 168 ? -2.798 18.152 18.790 1.00 89.94 168 LEU A O 1
ATOM 1358 N N . GLN A 1 169 ? -4.507 19.335 19.659 1.00 89.25 169 GLN A N 1
ATOM 1359 C CA . GLN A 1 169 ? -3.745 20.559 19.911 1.00 89.25 169 GLN A CA 1
ATOM 1360 C C . GLN A 1 169 ? -2.574 20.284 20.862 1.00 89.25 169 GLN A C 1
ATOM 1362 O O . GLN A 1 169 ? -1.428 20.585 20.540 1.00 89.25 169 GLN A O 1
ATOM 1367 N N . ALA A 1 170 ? -2.846 19.619 21.989 1.00 88.12 170 ALA A N 1
ATOM 1368 C CA . ALA A 1 170 ? -1.824 19.271 22.971 1.00 88.12 170 ALA A CA 1
ATOM 1369 C C . ALA A 1 170 ? -0.726 18.362 22.390 1.00 88.12 170 ALA A C 1
ATOM 1371 O O . ALA A 1 170 ? 0.428 18.469 22.793 1.00 88.12 170 ALA A O 1
ATOM 1372 N N . ILE A 1 171 ? -1.062 17.478 21.440 1.00 87.81 171 ILE A N 1
ATOM 1373 C CA . ILE A 1 171 ? -0.073 16.643 20.740 1.00 87.81 171 ILE A CA 1
ATOM 1374 C C . ILE A 1 171 ? 0.886 17.500 19.901 1.00 87.81 171 ILE A C 1
ATOM 1376 O O . ILE A 1 171 ? 2.085 17.231 19.896 1.00 87.81 171 ILE A O 1
ATOM 1380 N N . PHE A 1 172 ? 0.385 18.506 19.182 1.00 86.31 172 PHE A N 1
ATOM 1381 C CA . PHE A 1 172 ? 1.249 19.372 18.376 1.00 86.31 172 PHE A CA 1
ATOM 1382 C C . PHE A 1 172 ? 2.096 20.307 19.241 1.00 86.31 172 PHE A C 1
ATOM 1384 O O . PHE A 1 172 ? 3.288 20.443 18.980 1.00 86.31 172 PHE A O 1
ATOM 1391 N N . GLU A 1 173 ? 1.529 20.857 20.316 1.00 86.38 173 GLU A N 1
ATOM 1392 C CA . GLU A 1 173 ? 2.279 21.640 21.309 1.00 86.38 173 GLU A CA 1
ATOM 1393 C C . GLU A 1 173 ? 3.392 20.813 21.982 1.00 86.38 173 GLU A C 1
ATOM 1395 O O . GLU A 1 173 ? 4.475 21.334 22.244 1.00 86.38 173 GLU A O 1
ATOM 1400 N N . GLU A 1 174 ? 3.157 19.519 22.242 1.00 82.94 174 GLU A N 1
ATOM 1401 C CA . GLU A 1 174 ? 4.175 18.589 22.759 1.00 82.94 174 GLU A CA 1
ATOM 1402 C C . GLU A 1 174 ? 5.335 18.428 21.769 1.00 82.94 174 GLU A C 1
ATOM 1404 O O . GLU A 1 174 ? 6.499 18.419 22.172 1.00 82.94 174 GLU A O 1
ATOM 1409 N N . PHE A 1 175 ? 5.045 18.300 20.471 1.00 79.44 175 PHE A N 1
ATOM 1410 C CA . PHE A 1 175 ? 6.102 18.171 19.471 1.00 79.44 175 PHE A CA 1
ATOM 1411 C C . PHE A 1 175 ? 6.946 19.449 19.350 1.00 79.44 175 PHE A C 1
ATOM 1413 O O . PHE A 1 175 ? 8.172 19.354 19.312 1.00 79.44 175 PHE A O 1
ATOM 1420 N N . GLU A 1 176 ? 6.321 20.629 19.388 1.00 76.25 176 GLU A N 1
ATOM 1421 C CA . GLU A 1 176 ? 7.040 21.911 19.362 1.00 76.25 176 GLU A CA 1
ATOM 1422 C C . GLU A 1 176 ? 7.930 22.125 20.591 1.00 76.25 176 GLU A C 1
ATOM 1424 O O . GLU A 1 176 ? 9.044 22.636 20.476 1.00 76.25 176 GLU A O 1
ATOM 1429 N N . GLN A 1 177 ? 7.460 21.732 21.779 1.00 71.19 177 GLN A N 1
ATOM 1430 C CA . GLN A 1 177 ? 8.254 21.838 23.008 1.00 71.19 177 GLN A CA 1
ATOM 1431 C C . GLN A 1 177 ? 9.500 20.950 22.936 1.00 71.19 177 GLN A C 1
ATOM 1433 O O . GLN A 1 177 ? 10.600 21.413 23.241 1.00 71.19 177 GLN A O 1
ATOM 1438 N N . ASN A 1 178 ? 9.347 19.717 22.445 1.00 66.00 178 ASN A N 1
ATOM 1439 C CA . ASN A 1 178 ? 10.466 18.793 22.266 1.00 66.00 178 ASN A CA 1
ATOM 1440 C C . ASN A 1 178 ? 11.498 19.308 21.244 1.00 66.00 178 ASN A C 1
ATOM 1442 O O . ASN A 1 178 ? 12.692 19.105 21.445 1.00 66.00 178 ASN A O 1
ATOM 1446 N N . ASP A 1 179 ? 11.074 20.028 20.196 1.00 61.50 179 ASP A N 1
ATOM 1447 C CA . ASP A 1 179 ? 12.002 20.680 19.255 1.00 61.50 179 ASP A CA 1
ATOM 1448 C C . ASP A 1 179 ? 12.882 21.744 19.924 1.00 61.50 179 ASP A C 1
ATOM 1450 O O . ASP A 1 179 ? 14.034 21.931 19.531 1.00 61.50 179 ASP A O 1
ATOM 1454 N N . SER A 1 180 ? 12.339 22.469 20.907 1.00 53.72 180 SER A N 1
ATOM 1455 C CA . SER A 1 180 ? 13.056 23.558 21.578 1.00 53.72 180 SER A CA 1
ATOM 1456 C C . SER A 1 180 ? 14.060 23.081 22.636 1.00 53.72 180 SER A C 1
ATOM 1458 O O . SER A 1 180 ? 15.065 23.756 22.859 1.00 53.72 180 SER A O 1
ATOM 1460 N N . ASP A 1 181 ? 13.833 21.909 23.237 1.00 51.41 181 ASP A N 1
ATOM 1461 C CA . ASP A 1 181 ? 14.708 21.322 24.265 1.00 51.41 181 ASP A CA 1
ATOM 1462 C C . ASP A 1 181 ? 15.911 20.554 23.671 1.00 51.41 181 ASP A C 1
ATOM 1464 O O . ASP A 1 181 ? 16.943 20.388 24.335 1.00 51.41 181 ASP A O 1
ATOM 1468 N N . ASP A 1 182 ? 15.833 20.142 22.400 1.00 51.16 182 ASP A N 1
ATOM 1469 C CA . ASP A 1 182 ? 16.924 19.462 21.684 1.00 51.16 182 ASP A CA 1
ATOM 1470 C C . ASP A 1 182 ? 18.105 20.396 21.329 1.00 51.16 182 ASP A C 1
ATOM 1472 O O . ASP A 1 182 ? 19.195 19.915 21.005 1.00 51.16 182 ASP A O 1
ATOM 1476 N N . GLU A 1 183 ? 17.955 21.724 21.448 1.00 45.62 183 GLU A N 1
ATOM 1477 C CA . GLU A 1 183 ? 19.084 22.664 21.324 1.00 45.62 183 GLU A CA 1
ATOM 1478 C C . GLU A 1 183 ? 19.926 22.801 22.618 1.00 45.62 183 GLU A C 1
ATOM 1480 O O . GLU A 1 183 ? 21.024 23.364 22.559 1.00 45.62 183 GLU A O 1
ATOM 1485 N N . GLU A 1 184 ? 19.495 22.255 23.771 1.00 43.00 184 GLU A N 1
ATOM 1486 C CA . GLU A 1 184 ? 20.206 22.420 25.061 1.00 43.00 184 GLU A CA 1
ATOM 1487 C C . GLU A 1 184 ? 20.667 21.124 25.773 1.00 43.00 184 GLU A C 1
ATOM 1489 O O . GLU A 1 184 ? 21.408 21.218 26.758 1.00 43.00 184 GLU A O 1
ATOM 1494 N N . SER A 1 185 ? 20.342 19.914 25.296 1.00 39.25 185 SER A N 1
ATOM 1495 C CA . SER A 1 185 ? 20.615 18.669 26.049 1.00 39.25 185 SER A CA 1
ATOM 1496 C C . SER A 1 185 ? 21.577 17.682 25.363 1.00 39.25 185 SER A C 1
ATOM 1498 O O . SER A 1 185 ? 21.211 16.596 24.916 1.00 39.25 185 SER A O 1
ATOM 1500 N N . GLU A 1 186 ? 22.877 17.997 25.383 1.00 40.41 186 GLU A N 1
ATOM 1501 C CA . GLU A 1 186 ? 23.935 16.974 25.301 1.00 40.41 186 GLU A CA 1
ATOM 1502 C C . GLU A 1 186 ? 23.978 16.182 26.626 1.00 40.41 186 GLU A C 1
ATOM 1504 O O . GLU A 1 186 ? 24.775 16.453 27.526 1.00 40.41 186 GLU A O 1
ATOM 1509 N N . GLY A 1 187 ? 23.110 15.172 26.741 1.00 44.31 187 GLY A N 1
ATOM 1510 C CA . GLY A 1 187 ? 23.308 14.035 27.640 1.00 44.31 187 GLY A CA 1
ATOM 1511 C C . GLY A 1 187 ? 22.351 13.916 28.827 1.00 44.31 187 GLY A C 1
ATOM 1512 O O . GLY A 1 187 ? 22.684 14.297 29.947 1.00 44.31 187 GLY A O 1
ATOM 1513 N N . SER A 1 188 ? 21.252 13.179 28.644 1.00 35.38 188 SER A N 1
ATOM 1514 C CA . SER A 1 188 ? 20.773 12.268 29.691 1.00 35.38 188 SER A CA 1
ATOM 1515 C C . SER A 1 188 ? 20.014 11.073 29.100 1.00 35.38 188 SER A C 1
ATOM 1517 O O . SER A 1 188 ? 18.989 11.209 28.443 1.00 35.38 188 SER A O 1
ATOM 1519 N N . ASP A 1 189 ? 20.564 9.880 29.329 1.00 40.25 189 ASP A N 1
ATOM 1520 C CA . ASP A 1 189 ? 19.960 8.581 29.029 1.00 40.25 189 ASP A CA 1
ATOM 1521 C C . ASP A 1 189 ? 18.848 8.311 30.055 1.00 40.25 189 ASP A C 1
ATOM 1523 O O . ASP A 1 189 ? 19.098 7.800 31.151 1.00 40.25 189 ASP A O 1
ATOM 1527 N N . SER A 1 190 ? 17.619 8.729 29.739 1.00 34.84 190 SER A N 1
ATOM 1528 C CA . SER A 1 190 ? 16.430 8.307 30.477 1.00 34.84 190 SER A CA 1
ATOM 1529 C C . SER A 1 190 ? 15.730 7.198 29.686 1.00 34.84 190 SER A C 1
ATOM 1531 O O . SER A 1 190 ? 15.251 7.397 28.577 1.00 34.84 190 SER A O 1
ATOM 1533 N N . GLY A 1 191 ? 15.713 5.985 30.244 1.00 33.62 191 GLY A N 1
ATOM 1534 C CA . GLY A 1 191 ? 15.217 4.758 29.606 1.00 33.62 191 GLY A CA 1
ATOM 1535 C C . GLY A 1 191 ? 13.698 4.675 29.383 1.00 33.62 191 GLY A C 1
ATOM 1536 O O . GLY A 1 191 ? 13.130 3.586 29.486 1.00 33.62 191 GLY A O 1
ATOM 1537 N N . ARG A 1 192 ? 13.020 5.789 29.091 1.00 37.75 192 ARG A N 1
ATOM 1538 C CA . ARG A 1 192 ? 11.649 5.801 28.562 1.00 37.75 192 ARG A CA 1
ATOM 1539 C C . ARG A 1 192 ? 11.791 5.730 27.037 1.00 37.75 192 ARG A C 1
ATOM 1541 O O . ARG A 1 192 ? 12.554 6.498 26.467 1.00 37.75 192 ARG A O 1
ATOM 1548 N N . ARG A 1 193 ? 11.133 4.768 26.372 1.00 40.16 193 ARG A N 1
ATOM 1549 C CA . ARG A 1 193 ? 11.109 4.683 24.895 1.00 40.16 193 ARG A CA 1
ATOM 1550 C C . ARG A 1 193 ? 10.344 5.890 24.373 1.00 40.16 193 ARG A C 1
ATOM 1552 O O . ARG A 1 193 ? 9.133 5.810 24.175 1.00 40.16 193 ARG A O 1
ATOM 1559 N N . ASP A 1 194 ? 11.037 7.007 24.255 1.00 45.56 194 ASP A N 1
ATOM 1560 C CA . ASP A 1 194 ? 10.428 8.240 23.825 1.00 45.56 194 ASP A CA 1
ATOM 1561 C C . ASP A 1 194 ? 10.095 8.113 22.338 1.00 45.56 194 ASP A C 1
ATOM 1563 O O . ASP A 1 194 ? 10.936 7.741 21.521 1.00 45.56 194 ASP A O 1
ATOM 1567 N N . THR A 1 195 ? 8.817 8.293 22.011 1.00 51.50 195 THR A N 1
ATOM 1568 C CA . THR A 1 195 ? 8.335 8.326 20.621 1.00 51.50 195 THR A CA 1
ATOM 1569 C C . THR A 1 195 ? 8.193 9.766 20.147 1.00 51.50 195 THR A C 1
ATOM 1571 O O . THR A 1 195 ? 7.455 10.008 19.190 1.00 51.50 195 THR A O 1
ATOM 1574 N N . SER A 1 196 ? 8.833 10.704 20.854 1.00 51.44 196 SER A N 1
ATOM 1575 C CA . SER A 1 196 ? 8.976 12.098 20.469 1.00 51.44 196 SER A CA 1
ATOM 1576 C C . SER A 1 196 ? 9.600 12.185 19.081 1.00 51.44 196 SER A C 1
ATOM 1578 O O . SER A 1 196 ? 10.442 11.378 18.672 1.00 51.44 196 SER A O 1
ATOM 1580 N N . VAL A 1 197 ? 9.061 13.103 18.294 1.00 54.16 197 VAL A N 1
ATOM 1581 C CA . VAL A 1 197 ? 9.480 13.324 16.923 1.00 54.16 197 VAL A CA 1
ATOM 1582 C C . VAL A 1 197 ? 9.686 14.809 16.758 1.00 54.16 197 VAL A C 1
ATOM 1584 O O . VAL A 1 197 ? 8.814 15.589 17.122 1.00 54.16 197 VAL A O 1
ATOM 1587 N N . VAL A 1 198 ? 10.833 15.151 16.186 1.00 54.12 198 VAL A N 1
ATOM 1588 C CA . VAL A 1 198 ? 11.242 16.522 15.912 1.00 54.12 198 VAL A CA 1
ATOM 1589 C C . VAL A 1 198 ? 10.320 17.111 14.827 1.00 54.12 198 VAL A C 1
ATOM 1591 O O . VAL A 1 198 ? 10.388 16.701 13.660 1.00 54.12 198 VAL A O 1
ATOM 1594 N N . THR A 1 199 ? 9.419 18.025 15.194 1.00 51.50 199 THR A N 1
ATOM 1595 C CA . THR A 1 199 ? 8.439 18.666 14.293 1.00 51.50 199 THR A CA 1
ATOM 1596 C C . THR A 1 199 ? 9.083 19.541 13.228 1.00 51.50 199 THR A C 1
ATOM 1598 O O . THR A 1 199 ? 8.566 19.612 12.114 1.00 51.50 199 THR A O 1
ATOM 1601 N N . SER A 1 200 ? 10.251 20.127 13.493 1.00 52.22 200 SER A N 1
ATOM 1602 C CA . SER A 1 200 ? 10.940 21.039 12.568 1.00 52.22 200 SER A CA 1
ATOM 1603 C C . SER A 1 200 ? 11.299 20.399 11.215 1.00 52.22 200 SER A C 1
ATOM 1605 O O . SER A 1 200 ? 11.545 21.102 10.229 1.00 52.22 200 SER A O 1
ATOM 1607 N N . GLN A 1 201 ? 11.273 19.062 11.127 1.00 51.62 201 GLN A N 1
ATOM 1608 C CA . GLN A 1 201 ? 11.507 18.288 9.902 1.00 51.62 201 GLN A CA 1
ATOM 1609 C C . GLN A 1 201 ? 10.226 17.715 9.266 1.00 51.62 201 GLN A C 1
ATOM 1611 O O . GLN A 1 201 ? 10.278 17.193 8.149 1.00 51.62 201 GLN A O 1
ATOM 1616 N N . LEU A 1 202 ? 9.071 17.810 9.933 1.00 60.47 202 LEU A N 1
ATOM 1617 C CA . LEU A 1 202 ? 7.818 17.176 9.524 1.00 60.47 202 LEU A CA 1
ATOM 1618 C C . LEU A 1 202 ? 6.712 18.203 9.336 1.00 60.47 202 LEU A C 1
ATOM 1620 O O . LEU A 1 202 ? 6.036 18.583 10.278 1.00 60.47 202 LEU A O 1
ATOM 1624 N N . ARG A 1 203 ? 6.481 18.586 8.080 1.00 72.50 203 ARG A N 1
ATOM 1625 C CA . ARG A 1 203 ? 5.370 19.481 7.721 1.00 72.50 203 ARG A CA 1
ATOM 1626 C C . ARG A 1 203 ? 4.086 18.742 7.387 1.00 72.50 203 ARG A C 1
ATOM 1628 O O . ARG A 1 203 ? 3.015 19.312 7.484 1.00 72.50 203 ARG A O 1
ATOM 1635 N N . HIS A 1 204 ? 4.185 17.476 6.983 1.00 81.75 204 HIS A N 1
ATOM 1636 C CA . HIS A 1 204 ? 3.040 16.702 6.508 1.00 81.75 204 HIS A CA 1
ATOM 1637 C C . HIS A 1 204 ? 2.630 15.642 7.523 1.00 81.75 204 HIS A C 1
ATOM 1639 O O . HIS A 1 204 ? 3.411 14.741 7.848 1.00 81.75 204 HIS A O 1
ATOM 1645 N N . PHE A 1 205 ? 1.370 15.692 7.933 1.00 86.69 205 PHE A N 1
ATOM 1646 C CA . PHE A 1 205 ? 0.730 14.727 8.809 1.00 86.69 205 PHE A CA 1
ATOM 1647 C C . PHE A 1 205 ? -0.489 14.117 8.130 1.00 86.69 205 PHE A C 1
ATOM 1649 O O . PHE A 1 205 ? -1.062 14.644 7.177 1.00 86.69 205 PHE A O 1
ATOM 1656 N N . VAL A 1 206 ? -0.872 12.949 8.623 1.00 89.75 206 VAL A N 1
ATOM 1657 C CA . VAL A 1 206 ? -2.064 12.245 8.183 1.00 89.75 206 VAL A CA 1
ATOM 1658 C C . VAL A 1 206 ? -2.856 11.848 9.416 1.00 89.75 206 VAL A C 1
ATOM 1660 O O . VAL A 1 206 ? -2.366 11.080 10.245 1.00 89.75 206 VAL A O 1
ATOM 1663 N N . ILE A 1 207 ? -4.088 12.332 9.522 1.00 93.12 207 ILE A N 1
ATOM 1664 C CA . ILE A 1 207 ? -5.050 11.844 10.507 1.00 93.12 207 ILE A CA 1
ATOM 1665 C C . ILE A 1 207 ? -5.839 10.726 9.858 1.00 93.12 207 ILE A C 1
ATOM 1667 O O . ILE A 1 207 ? -6.396 10.893 8.780 1.00 93.12 207 ILE A O 1
ATOM 1671 N N . GLN A 1 208 ? -5.904 9.575 10.508 1.00 93.25 208 GLN A N 1
ATOM 1672 C CA . GLN A 1 208 ? -6.689 8.447 10.032 1.00 93.25 208 GLN A CA 1
ATOM 1673 C C . GLN A 1 208 ? -7.672 8.004 11.108 1.00 93.25 208 GLN A C 1
ATOM 1675 O O . GLN A 1 208 ? -7.352 8.010 12.295 1.00 93.25 208 GLN A O 1
ATOM 1680 N N . GLU A 1 209 ? -8.865 7.593 10.696 1.00 93.75 209 GLU A N 1
ATOM 1681 C CA . GLU A 1 209 ? -9.832 6.955 11.583 1.00 93.75 209 GLU A CA 1
ATOM 1682 C C . GLU A 1 209 ? -9.211 5.715 12.243 1.00 93.75 209 GLU A C 1
ATOM 1684 O O . GLU A 1 209 ? -8.648 4.834 11.582 1.00 93.75 209 GLU A O 1
ATOM 1689 N N . TYR A 1 210 ? -9.293 5.650 13.570 1.00 93.19 210 TYR A N 1
ATOM 1690 C CA . TYR A 1 210 ? -8.798 4.516 14.326 1.00 93.19 210 TYR A CA 1
ATOM 1691 C C . TYR A 1 210 ? -9.876 3.434 14.430 1.00 93.19 210 TYR A C 1
ATOM 1693 O O . TYR A 1 210 ? -10.966 3.638 14.960 1.00 93.19 210 TYR A O 1
ATOM 1701 N N . LEU A 1 211 ? -9.539 2.232 13.968 1.00 92.50 211 LEU A N 1
ATOM 1702 C CA . LEU A 1 211 ? -10.451 1.093 13.968 1.00 92.50 211 LEU A CA 1
ATOM 1703 C C . LEU A 1 211 ? -10.527 0.446 15.364 1.00 92.50 211 LEU A C 1
ATOM 1705 O O . LEU A 1 211 ? -9.680 -0.372 15.739 1.00 92.50 211 LEU A O 1
ATOM 1709 N N . GLY A 1 212 ? -11.554 0.833 16.128 1.00 89.38 212 GLY A N 1
ATOM 1710 C CA . GLY A 1 212 ? -11.781 0.443 17.528 1.00 89.38 212 GLY A CA 1
ATOM 1711 C C . GLY A 1 212 ? -12.359 -0.960 17.767 1.00 89.38 212 GLY A C 1
ATOM 1712 O O . GLY A 1 212 ? -12.423 -1.401 18.910 1.00 89.38 212 GLY A O 1
ATOM 1713 N N . THR A 1 213 ? -12.749 -1.688 16.719 1.00 92.94 213 THR A N 1
ATOM 1714 C CA . THR A 1 213 ? -13.348 -3.036 16.815 1.00 92.94 213 THR A CA 1
ATOM 1715 C C . THR A 1 213 ? -12.527 -4.095 16.065 1.00 92.94 213 THR A C 1
ATOM 1717 O O . THR A 1 213 ? -13.037 -4.753 15.156 1.00 92.94 213 THR A O 1
ATOM 1720 N N . PRO A 1 214 ? -11.226 -4.269 16.370 1.00 94.94 214 PRO A N 1
ATOM 1721 C CA . PRO A 1 214 ? -10.398 -5.237 15.659 1.00 94.94 214 PRO A CA 1
ATOM 1722 C C . PRO A 1 214 ? -10.860 -6.678 15.914 1.00 94.94 214 PRO A C 1
ATOM 1724 O O . PRO A 1 214 ? -11.358 -7.013 16.989 1.00 94.94 214 PRO A O 1
ATOM 1727 N N . LEU A 1 215 ? -10.623 -7.557 14.941 1.00 95.94 215 LEU A N 1
ATOM 1728 C CA . LEU A 1 215 ? -10.672 -9.000 15.155 1.00 95.94 215 LEU A CA 1
ATOM 1729 C C . LEU A 1 215 ? -9.587 -9.398 16.163 1.00 95.94 215 LEU A C 1
ATOM 1731 O O . LEU A 1 215 ? -8.402 -9.147 15.939 1.00 95.94 215 LEU A O 1
ATOM 1735 N N . LEU A 1 216 ? -9.996 -10.030 17.263 1.00 95.50 216 LEU A N 1
ATOM 1736 C CA . LEU A 1 216 ? -9.090 -10.462 18.323 1.00 95.50 216 LEU A CA 1
ATOM 1737 C C . LEU A 1 216 ? -8.938 -11.978 18.326 1.00 95.50 216 LEU A C 1
ATOM 1739 O O . LEU A 1 216 ? -9.917 -12.715 18.458 1.00 95.50 216 LEU A O 1
ATOM 1743 N N . LEU A 1 217 ? -7.692 -12.431 18.234 1.00 94.88 217 LEU A N 1
ATOM 1744 C CA . LEU A 1 217 ? -7.300 -13.835 18.339 1.00 94.88 217 LEU A CA 1
ATOM 1745 C C . LEU A 1 217 ? -6.116 -13.955 19.299 1.00 94.88 217 LEU A C 1
ATOM 1747 O O . LEU A 1 217 ? -5.404 -12.980 19.537 1.00 94.88 217 LEU A O 1
ATOM 1751 N N . ASP A 1 218 ? -5.896 -15.152 19.835 1.00 92.50 218 ASP A N 1
ATOM 1752 C CA . ASP A 1 218 ? -4.724 -15.443 20.660 1.00 92.50 218 ASP A CA 1
ATOM 1753 C C . ASP A 1 218 ? -3.781 -16.403 19.914 1.00 92.50 218 ASP A C 1
ATOM 1755 O O . ASP A 1 218 ? -4.151 -17.565 19.700 1.00 92.50 218 ASP A O 1
ATOM 1759 N N . PRO A 1 219 ? -2.566 -15.969 19.516 1.00 89.12 219 PRO A N 1
ATOM 1760 C CA . PRO A 1 219 ? -1.616 -16.830 18.815 1.00 89.12 219 PRO A CA 1
ATOM 1761 C C . PRO A 1 219 ? -1.101 -17.993 19.679 1.00 89.12 219 PRO A C 1
ATOM 1763 O O . PRO A 1 219 ? -0.513 -18.927 19.130 1.00 89.12 219 PRO A O 1
ATOM 1766 N N . ALA A 1 220 ? -1.318 -17.976 21.002 1.00 88.38 220 ALA A N 1
ATOM 1767 C CA . ALA A 1 220 ? -0.963 -19.076 21.897 1.00 88.38 220 ALA A CA 1
ATOM 1768 C C . ALA A 1 220 ? -1.874 -20.309 21.737 1.00 88.38 220 ALA A C 1
ATOM 1770 O O . ALA A 1 220 ? -1.478 -21.407 22.125 1.00 88.38 220 ALA A O 1
ATOM 1771 N N . GLN A 1 221 ? -3.058 -20.167 21.119 1.00 89.44 221 GLN A N 1
ATOM 1772 C CA . GLN A 1 221 ? -3.919 -21.312 20.775 1.00 89.44 221 GLN A CA 1
ATOM 1773 C C . GLN A 1 221 ? -3.287 -22.232 19.726 1.00 89.44 221 GLN A C 1
ATOM 1775 O O . GLN A 1 221 ? -3.634 -23.409 19.648 1.00 89.44 221 GLN A O 1
ATOM 1780 N N . VAL A 1 222 ? -2.339 -21.701 18.950 1.00 86.81 222 VAL A N 1
ATOM 1781 C CA . VAL A 1 222 ? -1.541 -22.442 17.972 1.00 86.81 222 VAL A CA 1
ATOM 1782 C C . VAL A 1 222 ? -0.098 -22.478 18.481 1.00 86.81 222 VAL A C 1
ATOM 1784 O O . VAL A 1 222 ? 0.731 -21.652 18.074 1.00 86.81 222 VAL A O 1
ATOM 1787 N N . PRO A 1 223 ? 0.206 -23.371 19.440 1.00 79.44 223 PRO A N 1
ATOM 1788 C CA . PRO A 1 223 ? 1.503 -23.405 20.089 1.00 79.44 223 PRO A CA 1
ATOM 1789 C C . PRO A 1 223 ? 2.609 -23.774 19.102 1.00 79.44 223 PRO A C 1
ATOM 1791 O O . PRO A 1 223 ? 2.476 -24.691 18.289 1.00 79.44 223 PRO A O 1
ATOM 1794 N N . LEU A 1 224 ? 3.737 -23.078 19.225 1.00 79.31 224 LEU A N 1
ATOM 1795 C CA . LEU A 1 224 ? 4.985 -23.473 18.587 1.00 79.31 224 LEU A CA 1
ATOM 1796 C C . LEU A 1 224 ? 5.656 -24.554 19.457 1.00 79.31 224 LEU A C 1
ATOM 1798 O O . LEU A 1 224 ? 5.601 -24.498 20.687 1.00 79.31 224 LEU A O 1
ATOM 1802 N N . GLU A 1 225 ? 6.255 -25.556 18.811 1.00 66.00 225 GLU A N 1
ATOM 1803 C CA . GLU A 1 225 ? 7.132 -26.555 19.449 1.00 66.00 225 GLU A CA 1
ATOM 1804 C C . GLU A 1 225 ? 6.531 -27.320 20.650 1.00 66.00 225 GLU A C 1
ATOM 1806 O O . GLU A 1 225 ? 7.159 -27.478 21.692 1.00 66.00 225 GLU A O 1
ATOM 1811 N N . GLY A 1 226 ? 5.305 -27.838 20.519 1.00 64.88 226 GLY A N 1
ATOM 1812 C CA . GLY A 1 226 ? 4.749 -28.788 21.498 1.00 64.88 226 GLY A CA 1
ATOM 1813 C C . GLY A 1 226 ? 4.385 -28.189 22.862 1.00 64.88 226 GLY A C 1
ATOM 1814 O O . GLY A 1 226 ? 4.091 -28.939 23.794 1.00 64.88 226 GLY A O 1
ATOM 1815 N N . SER A 1 227 ? 4.371 -26.858 22.979 1.00 76.62 227 SER A N 1
ATOM 1816 C CA . SER A 1 227 ? 3.827 -26.167 24.151 1.00 76.62 227 SER A CA 1
ATOM 1817 C C . SER A 1 227 ? 2.345 -26.530 24.345 1.00 76.62 227 SER A C 1
ATOM 1819 O O . SER A 1 227 ? 1.621 -26.689 23.358 1.00 76.62 227 SER A O 1
ATOM 1821 N N . PRO A 1 228 ? 1.862 -26.685 25.590 1.00 79.75 228 PRO A N 1
ATOM 1822 C CA . PRO A 1 228 ? 0.459 -26.993 25.830 1.00 79.75 228 PRO A CA 1
ATOM 1823 C C . PRO A 1 228 ? -0.427 -25.824 25.390 1.00 79.75 228 PRO A C 1
ATOM 1825 O O . PRO A 1 228 ? -0.106 -24.663 25.643 1.00 79.75 228 PRO A O 1
ATOM 1828 N N . VAL A 1 229 ? -1.557 -26.143 24.756 1.00 84.38 229 VAL A N 1
ATOM 1829 C CA . VAL A 1 229 ? -2.581 -25.147 24.417 1.00 84.38 229 VAL A CA 1
ATOM 1830 C C . VAL A 1 229 ? -3.146 -24.575 25.725 1.00 84.38 229 VAL A C 1
ATOM 1832 O O . VAL A 1 229 ? -3.589 -25.363 26.570 1.00 84.38 229 VAL A O 1
ATOM 1835 N N . PRO A 1 230 ? -3.141 -23.244 25.921 1.00 85.12 230 PRO A N 1
ATOM 1836 C CA . PRO A 1 230 ? -3.730 -22.634 27.105 1.00 85.12 230 PRO A CA 1
ATOM 1837 C C . PRO A 1 230 ? -5.227 -22.959 27.203 1.00 85.12 230 PRO A C 1
ATOM 1839 O O . PRO A 1 230 ? -5.915 -23.010 26.177 1.00 85.12 230 PRO A O 1
ATOM 1842 N N . PRO A 1 231 ? -5.771 -23.166 28.414 1.00 86.31 231 PRO A N 1
ATOM 1843 C CA . PRO A 1 231 ? -7.207 -23.326 28.579 1.00 86.31 231 PRO A CA 1
ATOM 1844 C C . PRO A 1 231 ? -7.930 -22.022 28.211 1.00 86.31 231 PRO A C 1
ATOM 1846 O O . PRO A 1 231 ? -7.385 -20.931 28.359 1.00 86.31 231 PRO A O 1
ATOM 1849 N N . MET A 1 232 ? -9.192 -22.128 27.783 1.00 84.19 232 MET A N 1
ATOM 1850 C CA . MET A 1 232 ? -9.956 -21.001 27.225 1.00 84.19 232 MET A CA 1
ATOM 1851 C C . MET A 1 232 ? -9.992 -19.750 28.126 1.00 84.19 232 MET A C 1
ATOM 1853 O O . MET A 1 232 ? -9.939 -18.630 27.635 1.00 84.19 232 MET A O 1
ATOM 1857 N N . GLN A 1 233 ? -10.038 -19.944 29.444 1.00 85.75 233 GLN A N 1
ATOM 1858 C CA . GLN A 1 233 ? -10.052 -18.882 30.461 1.00 85.75 233 GLN A CA 1
ATOM 1859 C C . GLN A 1 233 ? -8.768 -18.024 30.511 1.00 85.75 233 GLN A C 1
ATOM 1861 O O . GLN A 1 233 ? -8.801 -16.864 30.936 1.00 85.75 233 GLN A O 1
ATOM 1866 N N . ASP A 1 234 ? -7.644 -18.582 30.062 1.00 88.56 234 ASP A N 1
ATOM 1867 C CA . ASP A 1 234 ? -6.336 -17.922 30.093 1.00 88.56 234 ASP A CA 1
ATOM 1868 C C . ASP A 1 234 ? -6.022 -17.209 28.773 1.00 88.56 234 ASP A C 1
ATOM 1870 O O . ASP A 1 234 ? -5.047 -16.464 28.691 1.00 88.56 234 ASP A O 1
ATOM 1874 N N . LEU A 1 235 ? -6.872 -17.388 27.758 1.00 90.19 235 LEU A N 1
ATOM 1875 C CA . LEU A 1 235 ? -6.716 -16.745 26.462 1.00 90.19 235 LEU A CA 1
ATOM 1876 C C . LEU A 1 235 ? -6.906 -15.233 26.564 1.00 90.19 235 LEU A C 1
ATOM 1878 O O . LEU A 1 235 ? -7.722 -14.724 27.345 1.00 90.19 235 LEU A O 1
ATOM 1882 N N . ARG A 1 236 ? -6.142 -14.502 25.756 1.00 91.12 236 ARG A N 1
ATOM 1883 C CA . ARG A 1 236 ? -6.186 -13.042 25.680 1.00 91.12 236 ARG A CA 1
ATOM 1884 C C . ARG A 1 236 ? -6.260 -12.591 24.226 1.00 91.12 236 ARG A C 1
ATOM 1886 O O . ARG A 1 236 ? -5.517 -13.056 23.371 1.00 91.12 236 ARG A O 1
ATOM 1893 N N . GLY A 1 237 ? -7.178 -11.670 23.941 1.00 92.06 237 GLY A N 1
ATOM 1894 C CA . GLY A 1 237 ? -7.372 -11.130 22.599 1.00 92.06 237 GLY A CA 1
ATOM 1895 C C . GLY A 1 237 ? -6.230 -10.206 22.206 1.00 92.06 237 GLY A C 1
ATOM 1896 O O . GLY A 1 237 ? -6.062 -9.159 22.819 1.00 92.06 237 GLY A O 1
ATOM 1897 N N . HIS A 1 238 ? -5.467 -10.566 21.180 1.00 92.38 238 HIS A N 1
ATOM 1898 C CA . HIS A 1 238 ? -4.428 -9.714 20.612 1.00 92.38 238 HIS A CA 1
ATOM 1899 C C . HIS A 1 238 ? -4.902 -9.106 19.291 1.00 92.38 238 HIS A C 1
ATOM 1901 O O . HIS A 1 238 ? -5.525 -9.783 18.469 1.00 92.38 238 HIS A O 1
ATOM 1907 N N . LYS A 1 239 ? -4.581 -7.826 19.081 1.00 93.19 239 LYS A N 1
ATOM 1908 C CA . LYS A 1 239 ? -4.781 -7.151 17.795 1.00 93.19 239 LYS A CA 1
ATOM 1909 C C . LYS A 1 239 ? -3.720 -7.648 16.822 1.00 93.19 239 LYS A C 1
ATOM 1911 O O . LYS A 1 239 ? -2.575 -7.850 17.213 1.00 93.19 239 LYS A O 1
ATOM 1916 N N . PHE A 1 240 ? -4.063 -7.809 15.554 1.00 93.50 240 PHE A N 1
ATOM 1917 C CA . PHE A 1 240 ? -3.085 -8.142 14.524 1.00 93.50 240 PHE A CA 1
ATOM 1918 C C . PHE A 1 240 ? -3.402 -7.429 13.217 1.00 93.50 240 PHE A C 1
ATOM 1920 O O . PHE A 1 240 ? -4.548 -7.062 12.955 1.00 93.50 240 PHE A O 1
ATOM 1927 N N . HIS A 1 241 ? -2.370 -7.239 12.404 1.00 94.50 241 HIS A N 1
ATOM 1928 C CA . HIS A 1 241 ? -2.522 -6.839 11.012 1.00 94.50 241 HIS A CA 1
ATOM 1929 C C . HIS A 1 241 ? -2.109 -7.997 10.107 1.00 94.50 241 HIS A C 1
ATOM 1931 O O . HIS A 1 241 ? -1.327 -8.867 10.500 1.00 94.50 241 HIS A O 1
ATOM 1937 N N . LEU A 1 242 ? -2.659 -8.019 8.902 1.00 95.44 242 LEU A N 1
ATOM 1938 C CA . LEU A 1 242 ? -2.270 -8.942 7.857 1.00 95.44 242 LEU A CA 1
ATOM 1939 C C . LEU A 1 242 ? -1.214 -8.289 6.975 1.00 95.44 242 LEU A C 1
ATOM 1941 O O . LEU A 1 242 ? -1.480 -7.229 6.416 1.00 95.44 242 LEU A O 1
ATOM 1945 N N . ARG A 1 243 ? -0.078 -8.959 6.788 1.00 94.44 243 ARG A N 1
ATOM 1946 C CA . ARG A 1 243 ? 0.889 -8.654 5.730 1.00 94.44 243 ARG A CA 1
ATOM 1947 C C . ARG A 1 243 ? 0.588 -9.552 4.539 1.00 94.44 243 ARG A C 1
ATOM 1949 O O . ARG A 1 243 ? 0.765 -10.773 4.595 1.00 94.44 243 ARG A O 1
ATOM 1956 N N . VAL A 1 244 ? 0.144 -8.933 3.455 1.00 96.31 244 VAL A N 1
ATOM 1957 C CA . VAL A 1 244 ? -0.163 -9.584 2.181 1.00 96.31 244 VAL A CA 1
ATOM 1958 C C . VAL A 1 244 ? 0.901 -9.190 1.169 1.00 96.31 244 VAL A C 1
ATOM 1960 O O . VAL A 1 244 ? 1.133 -8.007 0.938 1.00 96.31 244 VAL A O 1
ATOM 1963 N N . TYR A 1 245 ? 1.544 -10.168 0.537 1.00 96.56 245 TYR A N 1
ATOM 1964 C CA . TYR A 1 245 ? 2.456 -9.888 -0.568 1.00 96.56 245 TYR A CA 1
ATOM 1965 C C . TYR A 1 245 ? 1.687 -9.813 -1.879 1.00 96.56 245 TYR A C 1
ATOM 1967 O O . TYR A 1 245 ? 0.876 -10.683 -2.197 1.00 96.56 245 TYR A O 1
ATOM 1975 N N . CYS A 1 246 ? 1.952 -8.766 -2.646 1.00 96.19 246 CYS A N 1
ATOM 1976 C CA . CYS A 1 246 ? 1.309 -8.516 -3.921 1.00 96.19 246 CYS A CA 1
ATOM 1977 C C . CYS A 1 246 ? 2.359 -8.112 -4.951 1.00 96.19 246 CYS A C 1
ATOM 1979 O O . CYS A 1 246 ? 3.271 -7.351 -4.643 1.00 96.19 246 CYS A O 1
ATOM 1981 N N . VAL A 1 247 ? 2.236 -8.601 -6.180 1.00 97.38 247 VAL A N 1
ATOM 1982 C CA . VAL A 1 247 ? 3.167 -8.294 -7.267 1.00 97.38 247 VAL A CA 1
ATOM 1983 C C . VAL A 1 247 ? 2.394 -7.644 -8.396 1.00 97.38 247 VAL A C 1
ATOM 1985 O O . VAL A 1 247 ? 1.503 -8.265 -8.975 1.00 97.38 247 VAL A O 1
ATOM 1988 N N . ALA A 1 248 ? 2.731 -6.403 -8.725 1.00 97.44 248 ALA A N 1
ATOM 1989 C CA . ALA A 1 248 ? 2.204 -5.754 -9.917 1.00 97.44 248 ALA A CA 1
ATOM 1990 C C . ALA A 1 248 ? 3.179 -5.955 -11.075 1.00 97.44 248 ALA A C 1
ATOM 1992 O O . ALA A 1 248 ? 4.363 -5.696 -10.918 1.00 97.44 248 ALA A O 1
ATOM 1993 N N . SER A 1 249 ? 2.707 -6.360 -12.250 1.00 96.94 249 SER A N 1
ATOM 1994 C CA . SER A 1 249 ? 3.527 -6.602 -13.440 1.00 96.94 249 SER A CA 1
ATOM 1995 C C . SER A 1 249 ? 2.924 -5.936 -14.676 1.00 96.94 249 SER A C 1
ATOM 1997 O O . SER A 1 249 ? 1.733 -6.089 -14.960 1.00 96.94 249 SER A O 1
ATOM 1999 N N . GLY A 1 250 ? 3.760 -5.228 -15.432 1.00 94.56 250 GLY A N 1
ATOM 2000 C CA . GLY A 1 250 ? 3.382 -4.519 -16.647 1.00 94.56 250 GLY A CA 1
ATOM 2001 C C . GLY A 1 250 ? 2.430 -3.345 -16.394 1.00 94.56 250 GLY A C 1
ATOM 2002 O O . GLY A 1 250 ? 2.476 -2.692 -15.358 1.00 94.56 250 GLY A O 1
ATOM 2003 N N . ALA A 1 251 ? 1.524 -3.089 -17.341 1.00 92.56 251 ALA A N 1
ATOM 2004 C CA . ALA A 1 251 ? 0.614 -1.940 -17.307 1.00 92.56 251 ALA A CA 1
ATOM 2005 C C . ALA A 1 251 ? -0.883 -2.319 -17.380 1.00 92.56 251 ALA A C 1
ATOM 2007 O O . ALA A 1 251 ? -1.510 -2.176 -18.423 1.00 92.56 251 ALA A O 1
ATOM 2008 N N . ILE A 1 252 ? -1.539 -2.840 -16.340 1.00 91.75 252 ILE A N 1
ATOM 2009 C CA . ILE A 1 252 ? -1.040 -3.390 -15.072 1.00 91.75 252 ILE A CA 1
ATOM 2010 C C . ILE A 1 252 ? -1.778 -4.709 -14.802 1.00 91.75 252 ILE A C 1
ATOM 2012 O O . ILE A 1 252 ? -2.993 -4.801 -14.976 1.00 91.75 252 ILE A O 1
ATOM 2016 N N . LYS A 1 253 ? -1.049 -5.742 -14.375 1.00 96.44 253 LYS A N 1
ATOM 2017 C CA . LYS A 1 253 ? -1.609 -6.974 -13.803 1.00 96.44 253 LYS A CA 1
ATOM 2018 C C . LYS A 1 253 ? -1.180 -7.073 -12.351 1.00 96.44 253 LYS A C 1
ATOM 2020 O O . LYS A 1 253 ? -0.003 -6.899 -12.063 1.00 96.44 253 LYS A O 1
ATOM 2025 N N . VAL A 1 254 ? -2.109 -7.370 -11.453 1.00 96.88 254 VAL A N 1
ATOM 2026 C CA . VAL A 1 254 ? -1.854 -7.424 -10.010 1.00 96.88 254 VAL A CA 1
ATOM 2027 C C . VAL A 1 254 ? -2.079 -8.854 -9.529 1.00 96.88 254 VAL A C 1
ATOM 2029 O O . VAL A 1 254 ? -3.162 -9.404 -9.713 1.00 96.88 254 VAL A O 1
ATOM 2032 N N . TYR A 1 255 ? -1.051 -9.468 -8.947 1.00 97.31 255 TYR A N 1
ATOM 2033 C CA . TYR A 1 255 ? -1.088 -10.827 -8.414 1.00 97.31 255 TYR A CA 1
ATOM 2034 C C . TYR A 1 255 ? -1.005 -10.785 -6.892 1.00 97.31 255 TYR A C 1
ATOM 2036 O O . TYR A 1 255 ? -0.013 -10.311 -6.342 1.00 97.31 255 TYR A O 1
ATOM 2044 N N . VAL A 1 256 ? -2.017 -11.320 -6.216 1.00 96.75 256 VAL A N 1
ATOM 2045 C CA . VAL A 1 256 ? -2.021 -11.472 -4.757 1.00 96.75 256 VAL A CA 1
ATOM 2046 C C . VAL A 1 256 ? -1.454 -12.840 -4.401 1.00 96.75 256 VAL A C 1
ATOM 2048 O O . VAL A 1 256 ? -1.855 -13.851 -4.978 1.00 96.75 256 VAL A O 1
ATOM 2051 N N . TYR A 1 257 ? -0.513 -12.877 -3.463 1.00 96.06 257 TYR A N 1
ATOM 2052 C CA . TYR A 1 257 ? 0.019 -14.124 -2.934 1.00 96.06 257 TYR A CA 1
ATOM 2053 C C . TYR A 1 257 ? -0.897 -14.671 -1.835 1.00 96.06 257 TYR A C 1
ATOM 2055 O O . TYR A 1 257 ? -1.338 -13.944 -0.946 1.00 96.06 257 TYR A O 1
ATOM 2063 N N . ASP A 1 258 ? -1.203 -15.961 -1.909 1.00 92.56 258 ASP A N 1
ATOM 2064 C CA . ASP A 1 258 ? -2.246 -16.623 -1.119 1.00 92.56 258 ASP A CA 1
ATOM 2065 C C . ASP A 1 258 ? -1.833 -16.943 0.327 1.00 92.56 258 ASP A C 1
ATOM 2067 O O . ASP A 1 258 ? -2.699 -17.116 1.194 1.00 92.56 258 ASP A O 1
ATOM 2071 N N . ARG A 1 259 ? -0.523 -16.996 0.602 1.00 94.19 259 ARG A N 1
ATOM 2072 C CA . ARG A 1 259 ? 0.048 -17.220 1.938 1.00 94.19 259 ARG A CA 1
ATOM 2073 C C . ARG A 1 259 ? 0.185 -15.902 2.696 1.00 94.19 259 ARG A C 1
ATOM 2075 O O . ARG A 1 259 ? 1.221 -15.239 2.656 1.00 94.19 259 ARG A O 1
ATOM 2082 N N . ILE A 1 260 ? -0.886 -15.535 3.391 1.00 95.19 260 ILE A N 1
ATOM 2083 C CA . ILE A 1 260 ? -0.988 -14.289 4.158 1.00 95.19 260 ILE A CA 1
ATOM 2084 C C . ILE A 1 260 ? -0.391 -14.473 5.554 1.00 95.19 260 ILE A C 1
ATOM 2086 O O . ILE A 1 260 ? -0.660 -15.474 6.223 1.00 95.19 260 ILE A O 1
ATOM 2090 N N . LEU A 1 261 ? 0.381 -13.487 6.008 1.00 93.62 261 LEU A N 1
ATOM 2091 C CA . LEU A 1 261 ? 0.947 -13.450 7.354 1.00 93.62 261 LEU A CA 1
ATOM 2092 C C . LEU A 1 261 ? 0.054 -12.618 8.279 1.00 93.62 261 LEU A C 1
ATOM 2094 O O . LEU A 1 261 ? -0.389 -11.543 7.895 1.00 93.62 261 LEU A O 1
ATOM 2098 N N . ALA A 1 262 ? -0.167 -13.084 9.503 1.00 93.44 262 ALA A N 1
ATOM 2099 C CA . ALA A 1 262 ? -0.800 -12.354 10.593 1.00 93.44 262 ALA A CA 1
ATOM 2100 C C . ALA A 1 262 ? 0.264 -11.972 11.633 1.00 93.44 262 ALA A C 1
ATOM 2102 O O . ALA A 1 262 ? 0.971 -12.840 12.152 1.00 93.44 262 ALA A O 1
ATOM 2103 N N . LEU A 1 263 ? 0.378 -10.675 11.920 1.00 91.38 263 LEU A N 1
ATOM 2104 C CA . LEU A 1 263 ? 1.386 -10.092 12.802 1.00 91.38 263 LEU A CA 1
ATOM 2105 C C . LEU A 1 263 ? 0.704 -9.459 14.016 1.00 91.38 263 LEU A C 1
ATOM 2107 O O . LEU A 1 263 ? 0.001 -8.449 13.894 1.00 91.38 263 LEU A O 1
ATOM 2111 N N . PHE A 1 264 ? 0.899 -10.083 15.175 1.00 90.31 264 PHE A N 1
ATOM 2112 C CA . PHE A 1 264 ? 0.188 -9.798 16.421 1.00 90.31 264 PHE A CA 1
ATOM 2113 C C . PHE A 1 264 ? 0.859 -8.725 17.280 1.00 90.31 264 PHE A C 1
ATOM 2115 O O . PHE A 1 264 ? 2.080 -8.634 17.350 1.00 90.31 264 PHE A O 1
ATOM 2122 N N . SER A 1 265 ? 0.047 -7.963 18.015 1.00 87.31 265 SER A N 1
ATOM 2123 C CA . SER A 1 265 ? 0.490 -7.090 19.099 1.00 87.31 265 SER A CA 1
ATOM 2124 C C . SER A 1 265 ? 1.174 -7.890 20.209 1.00 87.31 265 SER A C 1
ATOM 2126 O O . SER A 1 265 ? 0.792 -9.025 20.520 1.00 87.31 265 SER A O 1
ATOM 2128 N N . ALA A 1 266 ? 2.190 -7.294 20.836 1.00 79.06 266 ALA A N 1
ATOM 2129 C CA . ALA A 1 266 ? 2.879 -7.915 21.966 1.00 79.06 266 ALA A CA 1
ATOM 2130 C C . ALA A 1 266 ? 1.959 -8.035 23.192 1.00 79.06 266 ALA A C 1
ATOM 2132 O O . ALA A 1 266 ? 1.960 -9.058 23.879 1.00 79.06 266 ALA A O 1
ATOM 2133 N N . ILE A 1 267 ? 1.130 -7.013 23.408 1.00 84.75 267 ILE A N 1
ATOM 2134 C CA . ILE A 1 267 ? 0.219 -6.884 24.547 1.00 84.75 267 ILE A CA 1
ATOM 2135 C C . ILE A 1 267 ? -1.219 -7.177 24.087 1.00 84.75 267 ILE A C 1
ATOM 2137 O O . ILE A 1 267 ? -1.557 -6.871 22.934 1.00 84.75 267 ILE A O 1
ATOM 2141 N N . PRO A 1 268 ? -2.063 -7.807 24.930 1.00 88.88 268 PRO A N 1
ATOM 2142 C CA . PRO A 1 268 ? -3.486 -7.948 24.654 1.00 88.88 268 PRO A CA 1
ATOM 2143 C C . PRO A 1 268 ? -4.147 -6.601 24.373 1.00 88.88 268 PRO A C 1
ATOM 2145 O O . PRO A 1 268 ? -3.792 -5.582 24.956 1.00 88.88 268 PRO A O 1
ATOM 2148 N N . TYR A 1 269 ? -5.122 -6.609 23.478 1.00 90.44 269 TYR A N 1
ATOM 2149 C CA . TYR A 1 269 ? -5.844 -5.414 23.094 1.00 90.44 269 TYR A CA 1
ATOM 2150 C C . TYR A 1 269 ? -6.755 -4.929 24.222 1.00 90.44 269 TYR A C 1
ATOM 2152 O O . TYR A 1 269 ? -7.588 -5.680 24.734 1.00 90.44 269 TYR A O 1
ATOM 2160 N N . SER A 1 270 ? -6.655 -3.642 24.526 1.00 87.69 270 SER A N 1
ATOM 2161 C CA . SER A 1 270 ? -7.658 -2.878 25.259 1.00 87.69 270 SER A CA 1
ATOM 2162 C C . SER A 1 270 ? -8.150 -1.741 24.364 1.00 87.69 270 SER A C 1
ATOM 2164 O O . SER A 1 270 ? -7.329 -1.144 23.669 1.00 87.69 270 SER A O 1
ATOM 2166 N N . PRO A 1 271 ? -9.453 -1.415 24.346 1.00 85.75 271 PRO A N 1
ATOM 2167 C CA . PRO A 1 271 ? -9.930 -0.208 23.682 1.00 85.75 271 PRO A CA 1
ATOM 2168 C C . PRO A 1 271 ? -9.250 1.041 24.266 1.00 85.75 271 PRO A C 1
ATOM 2170 O O . PRO A 1 271 ? -8.987 1.059 25.473 1.00 85.75 271 PRO A O 1
ATOM 2173 N N . PRO A 1 272 ? -8.978 2.080 23.456 1.00 83.25 272 PRO A N 1
ATOM 2174 C CA . PRO A 1 272 ? -8.529 3.359 23.990 1.00 83.25 272 PRO A CA 1
ATOM 2175 C C . PRO A 1 272 ? -9.574 3.920 24.967 1.00 83.25 272 PRO A C 1
ATOM 2177 O O . PRO A 1 272 ? -10.780 3.779 24.747 1.00 83.25 272 PRO A O 1
ATOM 2180 N N . SER A 1 273 ? -9.122 4.541 26.054 1.00 74.06 273 SER A N 1
ATOM 2181 C CA . SER A 1 273 ? -9.988 5.132 27.079 1.00 74.06 273 SER A CA 1
ATOM 2182 C C . SER A 1 273 ? -9.695 6.618 27.241 1.00 74.06 273 SER A C 1
ATOM 2184 O O . SER A 1 273 ? -8.530 7.009 27.285 1.00 74.06 273 SER A O 1
ATOM 2186 N N . VAL A 1 274 ? -10.750 7.426 27.372 1.00 61.66 274 VAL A N 1
ATOM 2187 C CA . VAL A 1 274 ? -10.654 8.874 27.616 1.00 61.66 274 VAL A CA 1
ATOM 2188 C C . VAL A 1 274 ? -9.980 9.128 28.969 1.00 61.66 274 VAL A C 1
ATOM 2190 O O . VAL A 1 274 ? -10.211 8.382 29.927 1.00 61.66 274 VAL A O 1
ATOM 2193 N N . ARG A 1 275 ? -9.147 10.174 29.045 1.00 58.97 275 ARG A N 1
ATOM 2194 C CA . ARG A 1 275 ? -8.482 10.620 30.279 1.00 58.97 275 ARG A CA 1
ATOM 2195 C C . ARG A 1 275 ? -9.516 10.779 31.408 1.00 58.97 275 ARG A C 1
ATOM 2197 O O . ARG A 1 275 ? -10.505 11.487 31.245 1.00 58.97 275 ARG A O 1
ATOM 2204 N N . GLN A 1 276 ? -9.304 10.130 32.557 1.00 46.91 276 GLN A N 1
ATOM 2205 C CA . GLN A 1 276 ? -10.016 10.491 33.789 1.00 46.91 276 GLN A CA 1
ATOM 2206 C C . GLN A 1 276 ? -9.239 11.607 34.490 1.00 46.91 276 GLN A C 1
ATOM 2208 O O . GLN A 1 276 ? -8.041 11.459 34.738 1.00 46.91 276 GLN A O 1
ATOM 2213 N N . ASP A 1 277 ? -9.923 12.707 34.809 1.00 38.03 277 ASP A N 1
ATOM 2214 C CA . ASP A 1 277 ? -9.342 13.859 35.503 1.00 38.03 277 ASP A CA 1
ATOM 2215 C C . ASP A 1 277 ? -8.631 13.437 36.802 1.00 38.03 277 ASP A C 1
ATOM 2217 O O . ASP A 1 277 ? -9.249 12.889 37.718 1.00 38.03 277 ASP A O 1
ATOM 2221 N N . GLY A 1 278 ? -7.327 13.729 36.894 1.00 43.94 278 GLY A N 1
ATOM 2222 C CA . GLY A 1 278 ? -6.537 13.609 38.126 1.00 43.94 278 GLY A CA 1
ATOM 2223 C C . GLY A 1 278 ? -5.552 12.436 38.223 1.00 43.94 278 GLY A C 1
ATOM 2224 O O . GLY A 1 278 ? -4.940 12.280 39.278 1.00 43.94 278 GLY A O 1
ATOM 2225 N N . ALA A 1 279 ? -5.364 11.629 37.174 1.00 39.31 279 ALA A N 1
ATOM 2226 C CA . ALA A 1 279 ? -4.282 10.639 37.123 1.00 39.31 279 ALA A CA 1
ATOM 2227 C C . ALA A 1 279 ? -3.016 11.236 36.478 1.00 39.31 279 ALA A C 1
ATOM 2229 O O . ALA A 1 279 ? -3.085 11.801 35.387 1.00 39.31 279 ALA A O 1
ATOM 2230 N N . GLU A 1 280 ? -1.867 11.111 37.149 1.00 39.94 280 GLU A N 1
ATOM 2231 C CA . GLU A 1 280 ? -0.559 11.475 36.591 1.00 39.94 280 GLU A CA 1
ATOM 2232 C C . GLU A 1 280 ? -0.275 10.664 35.311 1.00 39.94 280 GLU A C 1
ATOM 2234 O O . GLU A 1 280 ? -0.332 9.437 35.313 1.00 39.94 280 GLU A O 1
ATOM 2239 N N . GLU A 1 281 ? 0.006 11.382 34.221 1.00 43.84 281 GLU A N 1
ATOM 2240 C CA . GLU A 1 281 ? 0.795 10.973 33.050 1.00 43.84 281 GLU A CA 1
ATOM 2241 C C . GLU A 1 281 ? 0.632 9.520 32.541 1.00 43.84 281 GLU A C 1
ATOM 2243 O O . GLU A 1 281 ? 1.597 8.762 32.412 1.00 43.84 281 GLU A O 1
ATOM 2248 N N . HIS A 1 282 ? -0.585 9.124 32.162 1.00 46.19 282 HIS A N 1
ATOM 2249 C CA . HIS A 1 282 ? -0.771 7.958 31.294 1.00 46.19 282 HIS A CA 1
ATOM 2250 C C . HIS A 1 282 ? -0.979 8.409 29.847 1.00 46.19 282 HIS A C 1
ATOM 2252 O O . HIS A 1 282 ? -2.103 8.599 29.382 1.00 46.19 282 HIS A O 1
ATOM 2258 N N . THR A 1 283 ? 0.129 8.563 29.119 1.00 53.12 283 THR A N 1
ATOM 2259 C CA . THR A 1 283 ? 0.126 8.435 27.659 1.00 53.12 283 THR A CA 1
ATOM 2260 C C . THR A 1 283 ? -0.543 7.101 27.305 1.00 53.12 283 THR A C 1
ATOM 2262 O O . THR A 1 283 ? -0.247 6.077 27.926 1.00 53.12 283 THR A O 1
ATOM 2265 N N . VAL A 1 284 ? -1.506 7.101 26.373 1.00 61.50 284 VAL A N 1
ATOM 2266 C CA . VAL A 1 284 ? -2.176 5.862 25.933 1.00 61.50 284 VAL A CA 1
ATOM 2267 C C . VAL A 1 284 ? -1.093 4.872 25.510 1.00 61.50 284 VAL A C 1
ATOM 2269 O O . VAL A 1 284 ? -0.292 5.194 24.634 1.00 61.50 284 VAL A O 1
ATOM 2272 N N . ASP A 1 285 ? -1.041 3.690 26.134 1.00 64.44 285 ASP A N 1
ATOM 2273 C CA . ASP A 1 285 ? -0.019 2.692 25.816 1.00 64.44 285 ASP A CA 1
ATOM 2274 C C . ASP A 1 285 ? -0.217 2.175 24.386 1.00 64.44 285 ASP A C 1
ATOM 2276 O O . ASP A 1 285 ? -1.038 1.299 24.096 1.00 64.44 285 ASP A O 1
ATOM 2280 N N . LEU A 1 286 ? 0.559 2.740 23.463 1.00 71.62 286 LEU A N 1
ATOM 2281 C CA . LEU A 1 286 ? 0.502 2.423 22.044 1.00 71.62 286 LEU A CA 1
ATOM 2282 C C . LEU A 1 286 ? 0.907 0.969 21.755 1.00 71.62 286 LEU A C 1
ATOM 2284 O O . LEU A 1 286 ? 0.576 0.459 20.684 1.00 71.62 286 LEU A O 1
ATOM 2288 N N . ALA A 1 287 ? 1.565 0.259 22.679 1.00 67.88 287 ALA A N 1
ATOM 2289 C CA . ALA A 1 287 ? 2.032 -1.107 22.446 1.00 67.88 287 ALA A CA 1
ATOM 2290 C C . ALA A 1 287 ? 0.889 -2.122 22.235 1.00 67.88 287 ALA A C 1
ATOM 2292 O O . ALA A 1 287 ? 1.058 -3.096 21.494 1.00 67.88 287 ALA A O 1
ATOM 2293 N N . ALA A 1 288 ? -0.293 -1.890 22.819 1.00 71.50 288 ALA A N 1
ATOM 2294 C CA . ALA A 1 288 ? -1.492 -2.703 22.571 1.00 71.50 288 ALA A CA 1
ATOM 2295 C C . ALA A 1 288 ? -2.167 -2.385 21.218 1.00 71.50 288 ALA A C 1
ATOM 2297 O O . ALA A 1 288 ? -2.933 -3.190 20.678 1.00 71.50 288 ALA A O 1
ATOM 2298 N N . HIS A 1 289 ? -1.873 -1.213 20.649 1.00 76.44 289 HIS A N 1
ATOM 2299 C CA . HIS A 1 289 ? -2.533 -0.666 19.463 1.00 76.44 289 HIS A CA 1
ATOM 2300 C C . HIS A 1 289 ? -1.691 -0.778 18.189 1.00 76.44 289 HIS A C 1
ATOM 2302 O O . HIS A 1 289 ? -2.260 -0.833 17.089 1.00 76.44 289 HIS A O 1
ATOM 2308 N N . LEU A 1 290 ? -0.367 -0.828 18.341 1.00 75.31 290 LEU A N 1
ATOM 2309 C CA . LEU A 1 290 ? 0.611 -0.910 17.267 1.00 75.31 290 LEU A CA 1
ATOM 2310 C C . LEU A 1 290 ? 1.063 -2.352 17.050 1.00 75.31 290 LEU A C 1
ATOM 2312 O O . LEU A 1 290 ? 1.578 -3.034 17.935 1.00 75.31 290 LEU A O 1
ATOM 2316 N N . THR A 1 291 ? 0.894 -2.807 15.814 1.00 65.25 291 THR A N 1
ATOM 2317 C CA . THR A 1 291 ? 1.233 -4.164 15.380 1.00 65.25 291 THR A CA 1
ATOM 2318 C C . THR A 1 291 ? 2.568 -4.228 14.627 1.00 65.25 291 THR A C 1
ATOM 2320 O O . THR A 1 291 ? 2.880 -5.248 14.021 1.00 65.25 291 THR A O 1
ATOM 2323 N N . ASN A 1 292 ? 3.335 -3.130 14.607 1.00 67.94 292 ASN A N 1
ATOM 2324 C CA . ASN A 1 292 ? 4.563 -3.019 13.822 1.00 67.94 292 ASN A CA 1
ATOM 2325 C C . ASN A 1 292 ? 5.686 -3.853 14.448 1.00 67.94 292 ASN A C 1
ATOM 2327 O O . ASN A 1 292 ? 6.077 -3.622 15.590 1.00 67.94 292 ASN A O 1
ATOM 2331 N N . THR A 1 293 ? 6.252 -4.780 13.679 1.00 55.97 293 THR A N 1
ATOM 2332 C CA . THR A 1 293 ? 7.270 -5.732 14.144 1.00 55.97 293 THR A CA 1
ATOM 2333 C C . THR A 1 293 ? 8.539 -5.048 14.655 1.00 55.97 293 THR A C 1
ATOM 2335 O O . THR A 1 293 ? 9.192 -5.568 15.555 1.00 55.97 293 THR A O 1
ATOM 2338 N N . SER A 1 294 ? 8.868 -3.858 14.135 1.00 52.56 294 SER A N 1
ATOM 2339 C CA . SER A 1 294 ? 10.040 -3.077 14.573 1.00 52.56 294 SER A CA 1
ATOM 2340 C C . SER A 1 294 ? 9.941 -2.612 16.032 1.00 52.56 294 SER A C 1
ATOM 2342 O O . SER A 1 294 ? 10.962 -2.468 16.695 1.00 52.56 294 SER A O 1
ATOM 2344 N N . LEU A 1 295 ? 8.719 -2.408 16.537 1.00 50.50 295 LEU A N 1
ATOM 2345 C CA . LEU A 1 295 ? 8.444 -2.008 17.923 1.00 50.50 295 LEU A CA 1
ATOM 2346 C C . LEU A 1 295 ? 8.246 -3.218 18.856 1.00 50.50 295 LEU A C 1
ATOM 2348 O O . LEU A 1 295 ? 8.036 -3.050 20.053 1.00 50.50 295 LEU A O 1
ATOM 2352 N N . GLN A 1 296 ? 8.285 -4.441 18.317 1.00 54.38 296 GLN A N 1
ATOM 2353 C CA . GLN A 1 296 ? 7.837 -5.670 18.984 1.00 54.38 296 GLN A CA 1
ATOM 2354 C C . GLN A 1 296 ? 8.946 -6.714 19.152 1.00 54.38 296 GLN A C 1
ATOM 2356 O O . GLN A 1 296 ? 8.679 -7.917 19.230 1.00 54.38 296 GLN A O 1
ATOM 2361 N N . THR A 1 297 ? 10.195 -6.259 19.242 1.00 49.44 297 THR A N 1
ATOM 2362 C CA . THR A 1 297 ? 11.411 -7.075 19.404 1.00 49.44 297 THR A CA 1
ATOM 2363 C C . THR A 1 297 ? 11.347 -8.115 20.534 1.00 49.44 297 THR A C 1
ATOM 2365 O O . THR A 1 297 ? 12.113 -9.073 20.511 1.00 49.44 297 THR A O 1
ATOM 2368 N N . GLU A 1 298 ? 10.411 -7.995 21.481 1.00 47.53 298 GLU A N 1
ATOM 2369 C CA . GLU A 1 298 ? 10.251 -8.896 22.629 1.00 47.53 298 GLU A CA 1
ATOM 2370 C C . GLU A 1 298 ? 9.522 -10.227 22.336 1.00 47.53 298 GLU A C 1
ATOM 2372 O O . GLU A 1 298 ? 9.723 -11.183 23.083 1.00 47.53 298 GLU A O 1
ATOM 2377 N N . ARG A 1 299 ? 8.710 -10.354 21.267 1.00 54.31 299 ARG A N 1
ATOM 2378 C CA . ARG A 1 299 ? 7.996 -11.626 20.962 1.00 54.31 299 ARG A CA 1
ATOM 2379 C C . ARG A 1 299 ? 8.679 -12.527 19.926 1.00 54.31 299 ARG A C 1
ATOM 2381 O O . ARG A 1 299 ? 8.341 -13.710 19.855 1.00 54.31 299 ARG A O 1
ATOM 2388 N N . GLY A 1 300 ? 9.624 -12.015 19.134 1.00 62.72 300 GLY A N 1
ATOM 2389 C CA . GLY A 1 300 ? 10.304 -12.796 18.090 1.00 62.72 300 GLY A CA 1
ATOM 2390 C C . GLY A 1 300 ? 9.326 -13.535 17.155 1.00 62.72 300 GLY A C 1
ATOM 2391 O O . GLY A 1 300 ? 8.297 -12.991 16.760 1.00 62.72 300 GLY A O 1
ATOM 2392 N N . GLU A 1 301 ? 9.606 -14.803 16.836 1.00 65.12 301 GLU A N 1
ATOM 2393 C CA . GLU A 1 301 ? 8.766 -15.645 15.958 1.00 65.12 301 GLU A CA 1
ATOM 2394 C C . GLU A 1 301 ? 7.353 -15.928 16.510 1.00 65.12 301 GLU A C 1
ATOM 2396 O O . GLU A 1 301 ? 6.442 -16.298 15.762 1.00 65.12 301 GLU A O 1
ATOM 2401 N N . ALA A 1 302 ? 7.124 -15.751 17.816 1.00 71.12 302 ALA A N 1
ATOM 2402 C CA . ALA A 1 302 ? 5.836 -16.057 18.432 1.00 71.12 302 ALA A CA 1
ATOM 2403 C C . ALA A 1 302 ? 4.717 -15.104 17.978 1.00 71.12 302 ALA A C 1
ATOM 2405 O O . ALA A 1 302 ? 3.552 -15.494 18.034 1.00 71.12 302 ALA A O 1
ATOM 2406 N N . GLY A 1 303 ? 5.060 -13.904 17.496 1.00 79.88 303 GLY A N 1
ATOM 2407 C CA . GLY A 1 303 ? 4.107 -12.895 17.025 1.00 79.88 303 GLY A CA 1
ATOM 2408 C C . GLY A 1 303 ? 3.665 -13.036 15.565 1.00 79.88 303 GLY A C 1
ATOM 2409 O O . GLY A 1 303 ? 2.744 -12.329 15.163 1.00 79.88 303 GLY A O 1
ATOM 2410 N N . VAL A 1 304 ? 4.280 -13.929 14.777 1.00 87.75 304 VAL A N 1
ATOM 2411 C CA . VAL A 1 304 ? 3.976 -14.096 13.343 1.00 87.75 304 VAL A CA 1
ATOM 2412 C C . VAL A 1 304 ? 3.380 -15.480 13.071 1.00 87.75 304 VAL A C 1
ATOM 2414 O O . VAL A 1 304 ? 3.954 -16.523 13.415 1.00 87.75 304 VAL A O 1
ATOM 2417 N N . ARG A 1 305 ? 2.203 -15.507 12.445 1.00 89.94 305 ARG A N 1
ATOM 2418 C CA . ARG A 1 305 ? 1.496 -16.732 12.037 1.00 89.94 305 ARG A CA 1
ATOM 2419 C C . ARG A 1 305 ? 1.091 -16.655 10.577 1.00 89.94 305 ARG A C 1
ATOM 2421 O O . ARG A 1 305 ? 0.903 -15.569 10.041 1.00 89.94 305 ARG A O 1
ATOM 2428 N N . LEU A 1 306 ? 0.921 -17.804 9.938 1.00 93.00 306 LEU A N 1
ATOM 2429 C CA . LEU A 1 306 ? 0.122 -17.855 8.717 1.00 93.00 306 LEU A CA 1
ATOM 2430 C C . LEU A 1 306 ? -1.344 -17.627 9.082 1.00 93.00 306 LEU A C 1
ATOM 2432 O O . LEU A 1 306 ? -1.816 -18.160 10.081 1.00 93.00 306 LEU A O 1
ATOM 2436 N N . LEU A 1 307 ? -2.090 -16.899 8.256 1.00 94.75 307 LEU A N 1
ATOM 2437 C CA . LEU A 1 307 ? -3.529 -16.737 8.476 1.00 94.75 307 LEU A CA 1
ATOM 2438 C C . LEU A 1 307 ? -4.246 -18.098 8.508 1.00 94.75 307 LEU A C 1
ATOM 2440 O O . LEU A 1 307 ? -5.105 -18.325 9.353 1.00 94.75 307 LEU A O 1
ATOM 2444 N N . ASP A 1 308 ? -3.823 -19.025 7.644 1.00 94.25 308 ASP A N 1
ATOM 2445 C CA . ASP A 1 308 ? -4.366 -20.386 7.573 1.00 94.25 308 ASP A CA 1
ATOM 2446 C C . ASP A 1 308 ? -4.038 -21.229 8.829 1.00 94.25 308 ASP A C 1
ATOM 2448 O O . ASP A 1 308 ? -4.758 -22.177 9.130 1.00 94.25 308 ASP A O 1
ATOM 2452 N N . GLU A 1 309 ? -2.996 -20.883 9.604 1.00 93.38 309 GLU A N 1
ATOM 2453 C CA . GLU A 1 309 ? -2.697 -21.548 10.889 1.00 93.38 309 GLU A CA 1
ATOM 2454 C C . GLU A 1 309 ? -3.734 -21.218 11.966 1.00 93.38 309 GLU A C 1
ATOM 2456 O O . GLU A 1 309 ? -3.863 -21.961 12.932 1.00 93.38 309 GLU A O 1
ATOM 2461 N N . LEU A 1 310 ? -4.471 -20.114 11.813 1.00 94.19 310 LEU A N 1
ATOM 2462 C CA . LEU A 1 310 ? -5.422 -19.623 12.810 1.00 94.19 310 LEU A CA 1
ATOM 2463 C C . LEU A 1 310 ? -6.811 -20.267 12.687 1.00 94.19 310 LEU A C 1
ATOM 2465 O O . LEU A 1 310 ? -7.712 -19.932 13.457 1.00 94.19 310 LEU A O 1
ATOM 2469 N N . ILE A 1 311 ? -7.012 -21.178 11.729 1.00 94.56 311 ILE A N 1
ATOM 2470 C CA . ILE A 1 311 ? -8.270 -21.918 11.583 1.00 94.56 311 ILE A CA 1
ATOM 2471 C C . ILE A 1 311 ? -8.533 -22.726 12.859 1.00 94.56 311 ILE A C 1
ATOM 2473 O O . ILE A 1 311 ? -7.686 -23.482 13.326 1.00 94.56 311 ILE A O 1
ATOM 2477 N N . GLY A 1 312 ? -9.737 -22.587 13.407 1.00 92.75 312 GLY A N 1
ATOM 2478 C CA . GLY A 1 312 ? -10.162 -23.231 14.646 1.00 92.75 312 GLY A CA 1
ATOM 2479 C C . GLY A 1 312 ? -9.876 -22.417 15.909 1.00 92.75 312 GLY A C 1
ATOM 2480 O O . GLY A 1 312 ? -10.419 -22.757 16.959 1.00 92.75 312 GLY A O 1
ATOM 2481 N N . CYS A 1 313 ? -9.098 -21.331 15.830 1.00 93.38 313 CYS A N 1
ATOM 2482 C CA . CYS A 1 313 ? -8.917 -20.421 16.959 1.00 93.38 313 CYS A CA 1
ATOM 2483 C C . CYS A 1 313 ? -10.238 -19.751 17.336 1.00 93.38 313 CYS A C 1
ATOM 2485 O O . CYS A 1 313 ? -11.033 -19.376 16.475 1.00 93.38 313 CYS A O 1
ATOM 2487 N N . HIS A 1 314 ? -10.450 -19.545 18.630 1.00 94.56 314 HIS A N 1
ATOM 2488 C CA . HIS A 1 314 ? -11.625 -18.837 19.125 1.00 94.56 314 HIS A CA 1
ATOM 2489 C C . HIS A 1 314 ? -11.507 -17.341 18.836 1.00 94.56 314 HIS A C 1
ATOM 2491 O O . HIS A 1 314 ? -10.492 -16.722 19.167 1.00 94.56 314 HIS A O 1
ATOM 2497 N N . VAL A 1 315 ? -12.560 -16.767 18.257 1.00 94.19 315 VAL A N 1
ATOM 2498 C CA . VAL A 1 315 ? -12.696 -15.329 18.025 1.00 94.19 315 VAL A CA 1
ATOM 2499 C C . VAL A 1 315 ? -13.014 -14.652 19.355 1.00 94.19 315 VAL A C 1
ATOM 2501 O O . VAL A 1 315 ? -14.139 -14.693 19.844 1.00 94.19 315 VAL A O 1
ATOM 2504 N N . LEU A 1 316 ? -12.010 -14.024 19.963 1.00 93.25 316 LEU A N 1
ATOM 2505 C CA . LEU A 1 316 ? -12.125 -13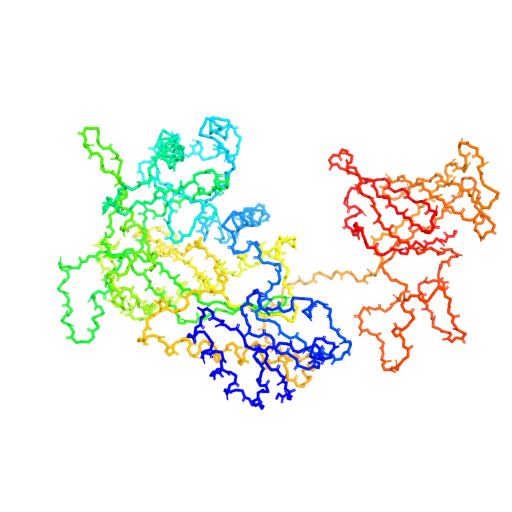.425 21.298 1.00 93.25 316 LEU A CA 1
ATOM 2506 C C . LEU A 1 316 ? -12.840 -12.067 21.278 1.00 93.25 316 LEU A C 1
ATOM 2508 O O . LEU A 1 316 ? -13.265 -11.579 22.320 1.00 93.25 316 LEU A O 1
ATOM 2512 N N . SER A 1 317 ? -13.012 -11.484 20.091 1.00 90.69 317 SER A N 1
ATOM 2513 C CA . SER A 1 317 ? -13.878 -10.326 19.844 1.00 90.69 317 SER A CA 1
ATOM 2514 C C . SER A 1 317 ? -15.358 -10.704 19.676 1.00 90.69 317 SER A C 1
ATOM 2516 O O . SER A 1 317 ? -16.181 -9.823 19.443 1.00 90.69 317 SER A O 1
ATOM 2518 N N . ASP A 1 318 ? -15.706 -11.993 19.739 1.00 88.44 318 ASP A N 1
ATOM 2519 C CA . ASP A 1 318 ? -17.078 -12.506 19.677 1.00 88.44 318 ASP A CA 1
ATOM 2520 C C . ASP A 1 318 ? -17.523 -12.950 21.082 1.00 88.44 318 ASP A C 1
ATOM 2522 O O . ASP A 1 318 ? -16.836 -13.783 21.678 1.00 88.44 318 ASP A O 1
ATOM 2526 N N . PRO A 1 319 ? -18.660 -12.469 21.623 1.00 83.38 319 PRO A N 1
ATOM 2527 C CA . PRO A 1 319 ? -19.189 -12.933 22.909 1.00 83.38 319 PRO A CA 1
ATOM 2528 C C . PRO A 1 319 ? -19.453 -14.446 22.974 1.00 83.38 319 PRO A C 1
ATOM 2530 O O . PRO A 1 319 ? -19.382 -15.039 24.047 1.00 83.38 319 PRO A O 1
ATOM 2533 N N . GLY A 1 320 ? -19.778 -15.070 21.840 1.00 83.56 320 GLY A N 1
ATOM 2534 C CA . GLY A 1 320 ? -19.992 -16.510 21.707 1.00 83.56 320 GLY A CA 1
ATOM 2535 C C . GLY A 1 320 ? -18.711 -17.311 21.472 1.00 83.56 320 GLY A C 1
ATOM 2536 O O . GLY A 1 320 ? -18.782 -18.538 21.415 1.00 83.56 320 GLY A O 1
ATOM 2537 N N . HIS A 1 321 ? -17.562 -16.641 21.326 1.00 82.69 321 HIS A N 1
ATOM 2538 C CA . HIS A 1 321 ? -16.254 -17.248 21.064 1.00 82.69 321 HIS A CA 1
ATOM 2539 C C . HIS A 1 321 ? -16.282 -18.258 19.909 1.00 82.69 321 HIS A C 1
ATOM 2541 O O . HIS A 1 321 ? -15.711 -19.345 19.999 1.00 82.69 321 HIS A O 1
ATOM 2547 N N . LEU A 1 322 ? -16.968 -17.914 18.814 1.00 87.62 322 LEU A N 1
ATOM 2548 C CA . LEU A 1 322 ? -17.053 -18.782 17.642 1.00 87.62 322 LEU A CA 1
ATOM 2549 C C . LEU A 1 322 ? -15.657 -19.085 17.083 1.00 87.62 322 LEU A C 1
ATOM 2551 O O . LEU A 1 322 ? -14.756 -18.246 17.112 1.00 87.62 322 LEU A O 1
ATOM 2555 N N . ALA A 1 323 ? -15.481 -20.297 16.561 1.00 92.19 323 ALA A N 1
ATOM 2556 C CA . ALA A 1 323 ? -14.228 -20.696 15.937 1.00 92.19 323 ALA A CA 1
ATOM 2557 C C . ALA A 1 323 ? -14.038 -19.988 14.587 1.00 92.19 323 ALA A C 1
ATOM 2559 O O . ALA A 1 323 ? -14.972 -19.872 13.791 1.00 92.19 323 ALA A O 1
ATOM 2560 N N . PHE A 1 324 ? -12.810 -19.555 14.318 1.00 94.25 324 PHE A N 1
ATOM 2561 C CA . PHE A 1 324 ? -12.404 -18.966 13.050 1.00 94.25 324 PHE A CA 1
ATOM 2562 C C . PHE A 1 324 ? -12.365 -20.045 11.962 1.00 94.25 324 PHE A C 1
ATOM 2564 O O . PHE A 1 324 ? -11.631 -21.028 12.074 1.00 94.25 324 PHE A O 1
ATOM 2571 N N . SER A 1 325 ? -13.199 -19.911 10.934 1.00 94.75 325 SER A N 1
ATOM 2572 C CA . SER A 1 325 ? -13.438 -20.977 9.956 1.00 94.75 325 SER A CA 1
ATOM 2573 C C . SER A 1 325 ? -12.648 -20.802 8.655 1.00 94.75 325 SER A C 1
ATOM 2575 O O . SER A 1 325 ? -12.119 -19.734 8.347 1.00 94.75 325 SER A O 1
ATOM 2577 N N . HIS A 1 326 ? -12.604 -21.861 7.844 1.00 94.88 326 HIS A N 1
ATOM 2578 C CA . HIS A 1 326 ? -12.037 -21.798 6.494 1.00 94.88 326 HIS A CA 1
ATOM 2579 C C . HIS A 1 326 ? -12.824 -20.843 5.572 1.00 94.88 326 HIS A C 1
ATOM 2581 O O . HIS A 1 326 ? -12.240 -20.161 4.724 1.00 94.88 326 HIS A O 1
ATOM 2587 N N . ASP A 1 327 ? -14.144 -20.764 5.752 1.00 95.12 327 ASP A N 1
ATOM 2588 C CA . ASP A 1 327 ? -15.010 -19.869 4.979 1.00 95.12 327 ASP A CA 1
ATOM 2589 C C . ASP A 1 327 ? -14.741 -18.402 5.334 1.00 95.12 327 ASP A C 1
ATOM 2591 O O . ASP A 1 327 ? -14.687 -17.556 4.440 1.00 95.12 327 ASP A O 1
ATOM 2595 N N . ASP A 1 328 ? -14.468 -18.112 6.612 1.00 95.00 328 ASP A N 1
ATOM 2596 C CA . ASP A 1 328 ? -14.061 -16.777 7.061 1.00 95.00 328 ASP A CA 1
ATOM 2597 C C . ASP A 1 328 ? -12.762 -16.330 6.365 1.00 95.00 328 ASP A C 1
ATOM 2599 O O . ASP A 1 328 ? -12.692 -15.223 5.827 1.00 95.00 328 ASP A O 1
ATOM 2603 N N . ILE A 1 329 ? -11.745 -17.200 6.303 1.00 95.56 329 ILE A N 1
ATOM 2604 C CA . ILE A 1 329 ? -10.481 -16.905 5.605 1.00 95.56 329 ILE A CA 1
ATOM 2605 C C . ILE A 1 329 ? -10.702 -16.709 4.107 1.00 95.56 329 ILE A C 1
ATOM 2607 O O . ILE A 1 329 ? -10.136 -15.790 3.514 1.00 95.56 329 ILE A O 1
ATOM 2611 N N . SER A 1 330 ? -11.524 -17.554 3.486 1.00 95.75 330 SER A N 1
ATOM 2612 C CA . SER A 1 330 ? -11.833 -17.450 2.057 1.00 95.75 330 SER A CA 1
ATOM 2613 C C . SER A 1 330 ? -12.514 -16.114 1.738 1.00 95.75 330 SER A C 1
ATOM 2615 O O . SER A 1 330 ? -12.137 -15.440 0.778 1.00 95.75 330 SER A O 1
ATOM 2617 N N . ALA A 1 331 ? -13.449 -15.677 2.589 1.00 95.75 331 ALA A N 1
ATOM 2618 C CA . ALA A 1 331 ? -14.096 -14.373 2.479 1.00 95.75 331 ALA A CA 1
ATOM 2619 C C . ALA A 1 331 ? -13.113 -13.207 2.691 1.00 95.75 331 ALA A C 1
ATOM 2621 O O . ALA A 1 331 ? -13.191 -12.208 1.977 1.00 95.75 331 ALA A O 1
ATOM 2622 N N . ILE A 1 332 ? -12.165 -13.331 3.626 1.00 96.75 332 ILE A N 1
ATOM 2623 C CA . ILE A 1 332 ? -11.097 -12.340 3.842 1.00 96.75 332 ILE A CA 1
ATOM 2624 C C . ILE A 1 332 ? -10.186 -12.240 2.608 1.00 96.75 332 ILE A C 1
ATOM 2626 O O . ILE A 1 332 ? -9.921 -11.135 2.140 1.00 96.75 332 ILE A O 1
ATOM 2630 N N . LYS A 1 333 ? -9.745 -13.370 2.035 1.00 96.75 333 LYS A N 1
ATOM 2631 C CA . LYS A 1 333 ? -8.901 -13.405 0.822 1.00 96.75 333 LYS A CA 1
ATOM 2632 C C . LYS A 1 333 ? -9.598 -12.756 -0.383 1.00 96.75 333 LYS A C 1
ATOM 2634 O O . LYS A 1 333 ? -8.952 -12.033 -1.146 1.00 96.75 333 LYS A O 1
ATOM 2639 N N . LEU A 1 334 ? -10.908 -12.968 -0.529 1.00 96.31 334 LEU A N 1
ATOM 2640 C CA . LEU A 1 334 ? -11.711 -12.315 -1.565 1.00 96.31 334 LEU A CA 1
ATOM 2641 C C . LEU A 1 334 ? -11.773 -10.796 -1.350 1.00 96.31 334 LEU A C 1
ATOM 2643 O O . LEU A 1 334 ? -11.431 -10.046 -2.258 1.00 96.31 334 LEU A O 1
ATOM 2647 N N . GLN A 1 335 ? -12.099 -10.346 -0.132 1.00 97.00 335 GLN A N 1
ATOM 2648 C CA . GLN A 1 335 ? -12.127 -8.916 0.202 1.00 97.00 335 GLN A CA 1
ATOM 2649 C C . GLN A 1 335 ? -10.774 -8.233 -0.034 1.00 97.00 335 GLN A C 1
ATOM 2651 O O . GLN A 1 335 ? -10.738 -7.140 -0.588 1.00 97.00 335 GLN A O 1
ATOM 2656 N N . ILE A 1 336 ? -9.661 -8.875 0.336 1.00 97.50 336 ILE A N 1
ATOM 2657 C CA . ILE A 1 336 ? -8.306 -8.369 0.061 1.00 97.50 336 ILE A CA 1
ATOM 2658 C C . ILE A 1 336 ? -8.103 -8.168 -1.442 1.00 97.50 336 ILE A C 1
ATOM 2660 O O . ILE A 1 336 ? -7.611 -7.123 -1.862 1.00 97.50 336 ILE A O 1
ATOM 2664 N N . SER A 1 337 ? -8.489 -9.155 -2.252 1.00 96.88 337 SER A N 1
ATOM 2665 C CA . SER A 1 337 ? -8.327 -9.097 -3.708 1.00 96.88 337 SER A CA 1
ATOM 2666 C C . SER A 1 337 ? -9.155 -7.970 -4.319 1.00 96.88 337 SER A C 1
ATOM 2668 O O . SER A 1 337 ? -8.642 -7.210 -5.143 1.00 96.88 337 SER A O 1
ATOM 2670 N N . ASP A 1 338 ? -10.401 -7.819 -3.872 1.00 96.81 338 ASP A N 1
ATOM 2671 C CA . ASP A 1 338 ? -11.284 -6.752 -4.329 1.00 96.81 338 ASP A CA 1
ATOM 2672 C C . ASP A 1 338 ? -10.711 -5.378 -3.934 1.00 96.81 338 ASP A C 1
ATOM 2674 O O . ASP A 1 338 ? -10.534 -4.516 -4.800 1.00 96.81 338 ASP A O 1
ATOM 2678 N N . VAL A 1 339 ? -10.358 -5.174 -2.652 1.00 97.56 339 VAL A N 1
ATOM 2679 C CA . VAL A 1 339 ? -9.826 -3.895 -2.129 1.00 97.56 339 VAL A CA 1
ATOM 2680 C C . VAL A 1 339 ? -8.531 -3.512 -2.835 1.00 97.56 339 VAL A C 1
ATOM 2682 O O . VAL A 1 339 ? -8.349 -2.347 -3.191 1.00 97.56 339 VAL A O 1
ATOM 2685 N N . LEU A 1 340 ? -7.651 -4.478 -3.106 1.00 97.19 340 LEU A N 1
ATOM 2686 C CA . LEU A 1 340 ? -6.445 -4.238 -3.895 1.00 97.19 340 LEU A CA 1
ATOM 2687 C C . LEU A 1 340 ? -6.771 -3.861 -5.335 1.00 97.19 340 LEU A C 1
ATOM 2689 O O . LEU A 1 340 ? -6.177 -2.918 -5.853 1.00 97.19 340 LEU A O 1
ATOM 2693 N N . SER A 1 341 ? -7.716 -4.551 -5.975 1.00 97.06 341 SER A N 1
ATOM 2694 C CA . SER A 1 341 ? -8.118 -4.240 -7.348 1.00 97.06 341 SER A CA 1
ATOM 2695 C C . SER A 1 341 ? -8.562 -2.783 -7.479 1.00 97.06 341 SER A C 1
ATOM 2697 O O . SER A 1 341 ? -8.059 -2.060 -8.338 1.00 97.06 341 SER A O 1
ATOM 2699 N N . GLU A 1 342 ? -9.447 -2.328 -6.594 1.00 97.56 342 GLU A N 1
ATOM 2700 C CA . GLU A 1 342 ? -9.934 -0.948 -6.602 1.00 97.56 342 GLU A CA 1
ATOM 2701 C C . GLU A 1 342 ? -8.838 0.052 -6.207 1.00 97.56 342 GLU A C 1
ATOM 2703 O O . GLU A 1 342 ? -8.719 1.099 -6.838 1.00 97.56 342 GLU A O 1
ATOM 2708 N N . THR A 1 343 ? -7.977 -0.281 -5.238 1.00 97.50 343 THR A N 1
ATOM 2709 C CA . THR A 1 343 ? -6.840 0.573 -4.842 1.00 97.50 343 THR A CA 1
ATOM 2710 C C . THR A 1 343 ? -5.877 0.815 -6.008 1.00 97.50 343 THR A C 1
ATOM 2712 O O . THR A 1 343 ? -5.470 1.949 -6.257 1.00 97.50 343 THR A O 1
ATOM 2715 N N . PHE A 1 344 ? -5.524 -0.227 -6.767 1.00 97.25 344 PHE A N 1
ATOM 2716 C CA . PHE A 1 344 ? -4.649 -0.075 -7.932 1.00 97.25 344 PHE A CA 1
ATOM 2717 C C . PHE A 1 344 ? -5.338 0.674 -9.081 1.00 97.25 344 PHE A C 1
ATOM 2719 O O . PHE A 1 344 ? -4.674 1.454 -9.761 1.00 97.25 344 PHE A O 1
ATOM 2726 N N . LYS A 1 345 ? -6.655 0.515 -9.284 1.00 96.50 345 LYS A N 1
ATOM 2727 C CA . LYS A 1 345 ? -7.412 1.345 -10.244 1.00 96.50 345 LYS A CA 1
ATOM 2728 C C . LYS A 1 345 ? -7.387 2.821 -9.846 1.00 96.50 345 LYS A C 1
ATOM 2730 O O . LYS A 1 345 ? -7.089 3.663 -10.691 1.00 96.50 345 LYS A O 1
ATOM 2735 N N . ALA A 1 346 ? -7.612 3.119 -8.566 1.00 96.44 346 ALA A N 1
ATOM 2736 C CA . ALA A 1 346 ? -7.525 4.471 -8.020 1.00 96.44 346 ALA A CA 1
ATOM 2737 C C . ALA A 1 346 ? -6.138 5.092 -8.250 1.00 96.44 346 ALA A C 1
ATOM 2739 O O . ALA A 1 346 ? -6.032 6.241 -8.677 1.00 96.44 346 ALA A O 1
ATOM 2740 N N . ALA A 1 347 ? -5.071 4.314 -8.044 1.00 96.12 347 ALA A N 1
ATOM 2741 C CA . ALA A 1 347 ? -3.711 4.761 -8.323 1.00 96.12 347 ALA A CA 1
ATOM 2742 C C . ALA A 1 347 ? -3.477 5.037 -9.818 1.00 96.12 347 ALA A C 1
ATOM 2744 O O . ALA A 1 347 ? -2.903 6.066 -10.159 1.00 96.12 347 ALA A O 1
ATOM 2745 N N . VAL A 1 348 ? -3.949 4.170 -10.720 1.00 95.19 348 VAL A N 1
ATOM 2746 C CA . VAL A 1 348 ? -3.805 4.360 -12.178 1.00 95.19 348 VAL A CA 1
ATOM 2747 C C . VAL A 1 348 ? -4.538 5.608 -12.679 1.00 95.19 348 VAL A C 1
ATOM 2749 O O . VAL A 1 348 ? -4.027 6.294 -13.564 1.00 95.19 348 VAL A O 1
ATOM 2752 N N . GLU A 1 349 ? -5.696 5.949 -12.106 1.00 93.94 349 GLU A N 1
ATOM 2753 C CA . GLU A 1 349 ? -6.382 7.209 -12.428 1.00 93.94 349 GLU A CA 1
ATOM 2754 C C . GLU A 1 349 ? -5.577 8.456 -12.010 1.00 93.94 349 GLU A C 1
ATOM 2756 O O . GLU A 1 349 ? -5.756 9.530 -12.587 1.00 93.94 349 GLU A O 1
ATOM 2761 N N . MET A 1 350 ? -4.651 8.317 -11.056 1.00 90.19 350 MET A N 1
ATOM 2762 C CA . MET A 1 350 ? -3.702 9.346 -10.624 1.00 90.19 350 MET A CA 1
ATOM 2763 C C . MET A 1 350 ? -2.384 9.246 -11.413 1.00 90.19 350 MET A C 1
ATOM 2765 O O . MET A 1 350 ? -1.301 9.091 -10.843 1.00 90.19 350 MET A O 1
ATOM 2769 N N . SER A 1 351 ? -2.465 9.374 -12.740 1.00 87.12 351 SER A N 1
ATOM 2770 C CA . SER A 1 351 ? -1.358 9.125 -13.684 1.00 87.12 351 SER A CA 1
ATOM 2771 C C . SER A 1 351 ? -0.092 9.965 -13.457 1.00 87.12 351 SER A C 1
ATOM 2773 O O . SER A 1 351 ? 0.997 9.579 -13.867 1.00 87.12 351 SER A O 1
ATOM 2775 N N . VAL A 1 352 ? -0.177 11.104 -12.768 1.00 90.00 352 VAL A N 1
ATOM 2776 C CA . VAL A 1 352 ? 1.004 11.911 -12.399 1.00 90.00 352 VAL A CA 1
ATOM 2777 C C . VAL A 1 352 ? 1.809 11.252 -11.267 1.00 90.00 352 VAL A C 1
ATOM 2779 O O . VAL A 1 352 ? 2.970 11.582 -11.031 1.00 90.00 352 VAL A O 1
ATOM 2782 N N . HIS A 1 353 ? 1.192 10.360 -10.495 1.00 92.19 353 HIS A N 1
ATOM 2783 C CA . HIS A 1 353 ? 1.736 9.824 -9.245 1.00 92.19 353 HIS A CA 1
ATOM 2784 C C . HIS A 1 353 ? 1.891 8.299 -9.254 1.00 92.19 353 HIS A C 1
ATOM 2786 O O . HIS A 1 353 ? 2.639 7.770 -8.425 1.00 92.19 353 HIS A O 1
ATOM 2792 N N . PHE A 1 354 ? 1.249 7.607 -10.196 1.00 95.81 354 PHE A N 1
ATOM 2793 C CA . PHE A 1 354 ? 1.487 6.199 -10.496 1.00 95.81 354 PHE A CA 1
ATOM 2794 C C . PHE A 1 354 ? 1.468 5.968 -12.008 1.00 95.81 354 PHE A C 1
ATOM 2796 O O . PHE A 1 354 ? 0.460 6.213 -12.667 1.00 95.81 354 PHE A O 1
ATOM 2803 N N . GLN A 1 355 ? 2.590 5.502 -12.555 1.00 94.25 355 GLN A N 1
ATOM 2804 C CA . GLN A 1 355 ? 2.748 5.231 -13.985 1.00 94.25 355 GLN A CA 1
ATOM 2805 C C . GLN A 1 355 ? 3.241 3.800 -14.175 1.00 94.25 355 GLN A C 1
ATOM 2807 O O . GLN A 1 355 ? 4.450 3.550 -14.128 1.00 94.25 355 GLN A O 1
ATOM 2812 N N . PRO A 1 356 ? 2.326 2.836 -14.360 1.00 94.56 356 PRO A N 1
ATOM 2813 C CA . PRO A 1 356 ? 2.735 1.472 -14.610 1.00 94.56 356 PRO A CA 1
ATOM 2814 C C . PRO A 1 356 ? 3.277 1.352 -16.040 1.00 94.56 356 PRO A C 1
ATOM 2816 O O . PRO A 1 356 ? 2.637 1.787 -16.999 1.00 94.56 356 PRO A O 1
ATOM 2819 N N . VAL A 1 357 ? 4.455 0.748 -16.188 1.00 93.38 357 VAL A N 1
ATOM 2820 C CA . VAL A 1 357 ? 5.111 0.532 -17.486 1.00 93.38 357 VAL A CA 1
ATOM 2821 C C . VAL A 1 357 ? 5.120 -0.956 -17.854 1.00 93.38 357 VAL A C 1
ATOM 2823 O O . VAL A 1 357 ? 5.254 -1.800 -16.966 1.00 93.38 357 VAL A O 1
ATOM 2826 N N . PRO A 1 358 ? 4.988 -1.328 -19.145 1.00 93.50 358 PRO A N 1
ATOM 2827 C CA . PRO A 1 358 ? 4.892 -2.731 -19.569 1.00 93.50 358 PRO A CA 1
ATOM 2828 C C . PRO A 1 358 ? 6.093 -3.606 -19.189 1.00 93.50 358 PRO A C 1
ATOM 2830 O O . PRO A 1 358 ? 5.959 -4.823 -19.079 1.00 93.50 358 PRO A O 1
ATOM 2833 N N . ASN A 1 359 ? 7.257 -2.993 -19.006 1.00 94.94 359 ASN A N 1
ATOM 2834 C CA . ASN A 1 359 ? 8.536 -3.642 -18.757 1.00 94.94 359 ASN A CA 1
ATOM 2835 C C . ASN A 1 359 ? 9.053 -3.418 -17.326 1.00 94.94 359 ASN A C 1
ATOM 2837 O O . ASN A 1 359 ? 10.259 -3.387 -17.082 1.00 94.94 359 ASN A O 1
ATOM 2841 N N . ALA A 1 360 ? 8.131 -3.311 -16.372 1.00 96.50 360 ALA A N 1
ATOM 2842 C CA . ALA A 1 360 ? 8.433 -3.367 -14.952 1.00 96.50 360 ALA A CA 1
ATOM 2843 C C . ALA A 1 360 ? 7.540 -4.384 -14.234 1.00 96.50 360 ALA A C 1
ATOM 2845 O O . ALA A 1 360 ? 6.438 -4.722 -14.674 1.00 96.50 360 ALA A O 1
ATOM 2846 N N . PHE A 1 361 ? 8.024 -4.882 -13.108 1.00 97.81 361 PHE A N 1
ATOM 2847 C CA . PHE A 1 361 ? 7.214 -5.549 -12.101 1.00 97.81 361 PHE A CA 1
ATOM 2848 C C . PHE A 1 361 ? 7.667 -5.074 -10.731 1.00 97.81 361 PHE A C 1
ATOM 2850 O O . PHE A 1 361 ? 8.817 -4.707 -10.583 1.00 97.81 361 PHE A O 1
ATOM 2857 N N . GLU A 1 362 ? 6.815 -5.101 -9.718 1.00 97.50 362 GLU A N 1
ATOM 2858 C CA . GLU A 1 362 ? 7.199 -4.661 -8.381 1.00 97.50 362 GLU A CA 1
ATOM 2859 C C . GLU A 1 362 ? 6.489 -5.478 -7.309 1.00 97.50 362 GLU A C 1
ATOM 2861 O O . GLU A 1 362 ? 5.297 -5.774 -7.426 1.00 97.50 362 GLU A O 1
ATOM 2866 N N . LEU A 1 363 ? 7.246 -5.849 -6.275 1.00 97.31 363 LEU A N 1
ATOM 2867 C CA . LEU A 1 363 ? 6.745 -6.511 -5.079 1.00 97.31 363 LEU A CA 1
ATOM 2868 C C . LEU A 1 363 ? 6.353 -5.461 -4.035 1.00 97.31 363 LEU A C 1
ATOM 2870 O O . LEU A 1 363 ? 7.188 -4.683 -3.575 1.00 97.31 363 LEU A O 1
ATOM 2874 N N . PHE A 1 364 ? 5.100 -5.524 -3.603 1.00 97.06 364 PHE A N 1
ATOM 2875 C CA . PHE A 1 364 ? 4.543 -4.728 -2.522 1.00 97.06 364 PHE A CA 1
ATOM 2876 C C . PHE A 1 364 ? 4.204 -5.614 -1.322 1.00 97.06 364 PHE A C 1
ATOM 2878 O O . PHE A 1 364 ? 3.702 -6.733 -1.474 1.00 97.06 364 PHE A O 1
ATOM 2885 N N . GLY A 1 365 ? 4.451 -5.104 -0.118 1.00 95.94 365 GLY A N 1
ATOM 2886 C CA . GLY A 1 365 ? 3.858 -5.618 1.112 1.00 95.94 365 GLY A CA 1
ATOM 2887 C C . GLY A 1 365 ? 2.688 -4.734 1.501 1.00 95.94 365 GLY A C 1
ATOM 2888 O O . GLY A 1 365 ? 2.860 -3.537 1.702 1.00 95.94 365 GLY A O 1
ATOM 2889 N N . ILE A 1 366 ? 1.504 -5.315 1.579 1.00 95.88 366 ILE A N 1
ATOM 2890 C CA . ILE A 1 366 ? 0.272 -4.602 1.881 1.00 95.88 366 ILE A CA 1
ATOM 2891 C C . ILE A 1 366 ? -0.152 -4.944 3.297 1.00 95.88 366 ILE A C 1
ATOM 2893 O O . ILE A 1 366 ? -0.257 -6.128 3.627 1.00 95.88 366 ILE A O 1
ATOM 2897 N N . ASP A 1 367 ? -0.430 -3.919 4.092 1.00 95.38 367 ASP A N 1
ATOM 2898 C CA . ASP A 1 367 ? -0.894 -4.090 5.459 1.00 95.38 367 ASP A CA 1
ATOM 2899 C C . ASP A 1 367 ? -2.392 -3.836 5.552 1.00 95.38 367 ASP A C 1
ATOM 2901 O O . ASP A 1 367 ? -2.889 -2.758 5.219 1.00 95.38 367 ASP A O 1
ATOM 2905 N N . PHE A 1 368 ? -3.112 -4.848 6.026 1.00 96.94 368 PHE A N 1
ATOM 2906 C CA . PHE A 1 368 ? -4.544 -4.788 6.291 1.00 96.94 368 PHE A CA 1
ATOM 2907 C C . PHE A 1 368 ? -4.831 -5.010 7.767 1.00 96.94 368 PHE A C 1
ATOM 2909 O O . PHE A 1 368 ? -4.118 -5.737 8.448 1.00 96.94 368 PHE A O 1
ATOM 2916 N N . VAL A 1 369 ? -5.941 -4.478 8.254 1.00 96.12 369 VAL A N 1
ATOM 2917 C CA . VAL A 1 369 ? -6.506 -4.860 9.549 1.00 96.12 369 VAL A CA 1
ATOM 2918 C C . VAL A 1 369 ? -7.946 -5.302 9.368 1.00 96.12 369 VAL A C 1
ATOM 2920 O O . VAL A 1 369 ? -8.685 -4.767 8.540 1.00 96.12 369 VAL A O 1
ATOM 2923 N N . ILE A 1 370 ? -8.338 -6.307 10.141 1.00 96.62 370 ILE A N 1
ATOM 2924 C CA . ILE A 1 370 ? -9.695 -6.834 10.116 1.00 96.62 370 ILE A CA 1
ATOM 2925 C C . ILE A 1 370 ? -10.465 -6.223 11.279 1.00 96.62 370 ILE A C 1
ATOM 2927 O O . ILE A 1 370 ? -10.026 -6.322 12.426 1.00 96.62 370 ILE A O 1
ATOM 2931 N N . THR A 1 371 ? -11.616 -5.627 10.989 1.00 95.38 371 THR A N 1
ATOM 2932 C CA . THR A 1 371 ? -12.616 -5.283 12.000 1.00 95.38 371 THR A CA 1
ATOM 2933 C C . THR A 1 371 ? -13.663 -6.384 12.104 1.00 95.38 371 THR A C 1
ATOM 2935 O O . THR A 1 371 ? -13.949 -7.091 11.132 1.00 95.38 371 THR A O 1
ATOM 2938 N N . HIS A 1 372 ? -14.203 -6.558 13.305 1.00 94.75 372 HIS A N 1
ATOM 2939 C CA . HIS A 1 372 ? -15.205 -7.563 13.622 1.00 94.75 372 HIS A CA 1
ATOM 2940 C C . HIS A 1 372 ? -16.479 -6.895 14.132 1.00 94.75 372 HIS A C 1
ATOM 2942 O O . HIS A 1 372 ? -16.443 -6.179 15.133 1.00 94.75 372 HIS A O 1
ATOM 2948 N N . ASP A 1 373 ? -17.597 -7.181 13.471 1.00 91.62 373 ASP A N 1
ATOM 2949 C CA . ASP A 1 373 ? -18.929 -6.850 13.968 1.00 91.62 373 ASP A CA 1
ATOM 2950 C C . ASP A 1 373 ? -19.676 -8.156 14.305 1.00 91.62 373 ASP A C 1
ATOM 2952 O O . ASP A 1 373 ? -20.082 -8.884 13.392 1.00 91.62 373 ASP A O 1
ATOM 2956 N N . PRO A 1 374 ? -19.846 -8.487 15.602 1.00 86.75 374 PRO A N 1
ATOM 2957 C CA . PRO A 1 374 ? -20.552 -9.693 16.031 1.00 86.75 374 PRO A CA 1
ATOM 2958 C C . PRO A 1 374 ? -22.079 -9.583 15.885 1.00 86.75 374 PRO A C 1
ATOM 2960 O O . PRO A 1 374 ? -22.794 -10.540 16.188 1.00 86.75 374 PRO A O 1
ATOM 2963 N N . SER A 1 375 ? -22.611 -8.424 15.479 1.00 86.56 375 SER A N 1
ATOM 2964 C CA . SER A 1 375 ? -24.048 -8.223 15.313 1.00 86.56 375 SER A CA 1
ATOM 2965 C C . SER A 1 375 ? -24.625 -9.182 14.264 1.00 86.56 375 SER A C 1
ATOM 2967 O O . SER A 1 375 ? -24.108 -9.267 13.149 1.00 86.56 375 SER A O 1
ATOM 2969 N N . PRO A 1 376 ? -25.765 -9.845 14.534 1.00 79.88 376 PRO A N 1
ATOM 2970 C CA . PRO A 1 376 ? -26.430 -10.686 13.537 1.00 79.88 376 PRO A CA 1
ATOM 2971 C C . PRO A 1 376 ? -26.942 -9.889 12.326 1.00 79.88 376 PRO A C 1
ATOM 2973 O O . PRO A 1 376 ? -27.212 -10.475 11.281 1.00 79.88 376 PRO A O 1
ATOM 2976 N N . ASN A 1 377 ? -27.074 -8.564 12.461 1.00 81.94 377 ASN A N 1
ATOM 2977 C CA . ASN A 1 377 ? -27.485 -7.657 11.388 1.00 81.94 377 ASN A CA 1
ATOM 2978 C C . ASN A 1 377 ? -26.292 -6.977 10.698 1.00 81.94 377 ASN A C 1
ATOM 2980 O O . ASN A 1 377 ? -26.505 -6.099 9.860 1.00 81.94 377 ASN A O 1
ATOM 2984 N N . ALA A 1 378 ? -25.056 -7.329 11.065 1.00 82.56 378 ALA A N 1
ATOM 2985 C CA . ALA A 1 378 ? -23.870 -6.776 10.434 1.00 82.56 378 ALA A CA 1
ATOM 2986 C C . ALA A 1 378 ? -23.887 -7.079 8.933 1.00 82.56 378 ALA A C 1
ATOM 2988 O O . ALA A 1 378 ? -24.134 -8.212 8.513 1.00 82.56 378 ALA A O 1
ATOM 2989 N N . ALA A 1 379 ? -23.578 -6.075 8.110 1.00 82.19 379 ALA A N 1
ATOM 2990 C CA . ALA A 1 379 ? -23.458 -6.278 6.667 1.00 82.19 379 ALA A CA 1
ATOM 2991 C C . ALA A 1 379 ? -22.369 -7.314 6.338 1.00 82.19 379 ALA A C 1
ATOM 2993 O O . ALA A 1 379 ? -22.477 -8.050 5.356 1.00 82.19 379 ALA A O 1
ATOM 2994 N N . ARG A 1 380 ? -21.314 -7.358 7.162 1.00 86.81 380 ARG A N 1
ATOM 2995 C CA . ARG A 1 380 ? -20.218 -8.325 7.102 1.00 86.81 380 ARG A CA 1
ATOM 2996 C C . ARG A 1 380 ? -19.742 -8.620 8.521 1.00 86.81 380 ARG A C 1
ATOM 2998 O O . ARG A 1 380 ? -19.517 -7.692 9.284 1.00 86.81 380 ARG A O 1
ATOM 3005 N N . LYS A 1 381 ? -19.525 -9.901 8.831 1.00 91.12 381 LYS A N 1
ATOM 3006 C CA . LYS A 1 381 ? -18.918 -10.347 10.097 1.00 91.12 381 LYS A CA 1
ATOM 3007 C C . LYS A 1 381 ? -17.489 -9.815 10.244 1.00 91.12 381 LYS A C 1
ATOM 3009 O O . LYS A 1 381 ? -17.142 -9.213 11.253 1.00 91.12 381 LYS A O 1
ATOM 3014 N N . PHE A 1 382 ? -16.669 -10.024 9.212 1.00 95.25 382 PHE A N 1
ATOM 3015 C CA . PHE A 1 382 ? -15.292 -9.542 9.137 1.00 95.25 382 PHE A CA 1
ATOM 3016 C C . PHE A 1 382 ? -15.135 -8.585 7.965 1.00 95.25 382 PHE A C 1
ATOM 3018 O O . PHE A 1 382 ? -15.446 -8.948 6.826 1.00 95.25 382 PHE A O 1
ATOM 3025 N N . GLN A 1 383 ? -14.626 -7.389 8.245 1.00 96.06 383 GLN A N 1
ATOM 3026 C CA . GLN A 1 383 ? -14.349 -6.370 7.242 1.00 96.06 383 GLN A CA 1
ATOM 3027 C C . GLN A 1 383 ? -12.846 -6.116 7.156 1.00 96.06 383 GLN A C 1
ATOM 3029 O O . GLN A 1 383 ? -12.184 -5.868 8.162 1.00 96.06 383 GLN A O 1
ATOM 3034 N N . VAL A 1 384 ? -12.307 -6.195 5.941 1.00 97.06 384 VAL A N 1
ATOM 3035 C CA . VAL A 1 384 ? -10.892 -5.938 5.656 1.00 97.06 384 VAL A CA 1
ATOM 3036 C C . VAL A 1 384 ? -10.690 -4.455 5.362 1.00 97.06 384 VAL A C 1
ATOM 3038 O O . VAL A 1 384 ? -11.360 -3.905 4.494 1.00 97.06 384 VAL A O 1
ATOM 3041 N N . ASN A 1 385 ? -9.733 -3.830 6.049 1.00 97.06 385 ASN A N 1
ATOM 3042 C CA . ASN A 1 385 ? -9.404 -2.416 5.896 1.00 97.06 385 ASN A CA 1
ATOM 3043 C C . ASN A 1 385 ? -7.920 -2.262 5.543 1.00 97.06 385 ASN A C 1
ATOM 3045 O O . ASN A 1 385 ? -7.058 -2.761 6.268 1.00 97.06 385 ASN A O 1
ATOM 3049 N N . LEU A 1 386 ? -7.619 -1.589 4.435 1.00 97.00 386 LEU A N 1
ATOM 3050 C CA . LEU A 1 386 ? -6.266 -1.274 3.983 1.00 97.00 386 LEU A CA 1
ATOM 3051 C C . LEU A 1 386 ? -5.657 -0.178 4.862 1.00 97.00 386 LEU A C 1
ATOM 3053 O O . LEU A 1 386 ? -6.258 0.878 5.044 1.00 97.00 386 LEU A O 1
ATOM 3057 N N . LEU A 1 387 ? -4.449 -0.412 5.372 1.00 93.06 387 LEU A N 1
ATOM 3058 C CA . LEU A 1 387 ? -3.710 0.555 6.184 1.00 93.06 387 LEU A CA 1
ATOM 3059 C C . LEU A 1 387 ? -2.602 1.251 5.396 1.00 93.06 387 LEU A C 1
ATOM 3061 O O . LEU A 1 387 ? -2.454 2.471 5.481 1.00 93.06 387 LEU A O 1
ATOM 3065 N N . GLU A 1 388 ? -1.798 0.478 4.667 1.00 91.94 388 GLU A N 1
ATOM 3066 C CA . GLU A 1 388 ? -0.660 0.987 3.903 1.00 91.94 388 GLU A CA 1
ATOM 3067 C C . GLU A 1 388 ? -0.190 -0.002 2.833 1.00 91.94 388 GLU A C 1
ATOM 3069 O O . GLU A 1 388 ? -0.431 -1.209 2.906 1.00 91.94 388 GLU A O 1
ATOM 3074 N N . VAL A 1 389 ? 0.504 0.542 1.836 1.00 95.00 389 VAL A N 1
ATOM 3075 C CA . VAL A 1 389 ? 1.173 -0.196 0.767 1.00 95.00 389 VAL A CA 1
ATOM 3076 C C . VAL A 1 389 ? 2.657 0.129 0.855 1.00 95.00 389 VAL A C 1
ATOM 3078 O O . VAL A 1 389 ? 3.043 1.285 0.731 1.00 95.00 389 VAL A O 1
ATOM 3081 N N . ASN A 1 390 ? 3.494 -0.882 1.052 1.00 92.50 390 ASN A N 1
ATOM 3082 C CA . ASN A 1 390 ? 4.931 -0.720 1.225 1.00 92.50 390 ASN A CA 1
ATOM 3083 C C . ASN A 1 390 ? 5.665 -1.289 0.004 1.00 92.50 390 ASN A C 1
ATOM 3085 O O . ASN A 1 390 ? 5.554 -2.484 -0.283 1.00 92.50 390 ASN A O 1
ATOM 3089 N N . SER A 1 391 ? 6.417 -0.454 -0.720 1.00 92.06 391 SER A N 1
ATOM 3090 C CA . SER A 1 391 ? 7.422 -0.946 -1.676 1.00 92.06 391 SER A CA 1
ATOM 3091 C C . SER A 1 391 ? 8.625 -1.499 -0.929 1.00 92.06 391 SER A C 1
ATOM 3093 O O . SER A 1 391 ? 8.933 -1.015 0.157 1.00 92.06 391 SER A O 1
ATOM 3095 N N . GLU A 1 392 ? 9.316 -2.470 -1.527 1.00 89.62 392 GLU A N 1
ATOM 3096 C CA . GLU A 1 392 ? 10.475 -3.134 -0.909 1.00 89.62 392 GLU A CA 1
ATOM 3097 C C . GLU A 1 392 ? 10.180 -3.587 0.530 1.00 89.62 392 GLU A C 1
ATOM 3099 O O . GLU A 1 392 ? 10.852 -3.179 1.480 1.00 89.62 392 GLU A O 1
ATOM 3104 N N . PRO A 1 393 ? 9.130 -4.407 0.727 1.00 88.06 393 PRO A N 1
ATOM 3105 C CA . PRO A 1 393 ? 8.693 -4.758 2.066 1.00 88.06 393 PRO A CA 1
ATOM 3106 C C . PRO A 1 393 ? 9.819 -5.438 2.849 1.00 88.06 393 PRO A C 1
ATOM 3108 O O . PRO A 1 393 ? 10.526 -6.297 2.322 1.00 88.06 393 PRO A O 1
ATOM 3111 N N . ALA A 1 394 ? 9.940 -5.103 4.135 1.00 80.06 394 ALA A N 1
ATOM 3112 C CA . ALA A 1 394 ? 10.920 -5.691 5.046 1.00 80.06 394 ALA A CA 1
ATOM 3113 C C . ALA A 1 394 ? 10.602 -7.173 5.334 1.00 80.06 394 ALA A C 1
ATOM 3115 O O . ALA A 1 394 ? 10.011 -7.525 6.355 1.00 80.06 394 ALA A O 1
ATOM 3116 N N . ILE A 1 395 ? 10.967 -8.058 4.404 1.00 82.69 395 ILE A N 1
ATOM 3117 C CA . ILE A 1 395 ? 10.681 -9.499 4.466 1.00 82.69 395 ILE A CA 1
ATOM 3118 C C . ILE A 1 395 ? 11.461 -10.228 5.569 1.00 82.69 395 ILE A C 1
ATOM 3120 O O . ILE A 1 395 ? 11.035 -11.296 6.007 1.00 82.69 395 ILE A O 1
ATOM 3124 N N . GLU A 1 396 ? 12.555 -9.643 6.062 1.00 74.25 396 GLU A N 1
ATOM 3125 C CA . GLU A 1 396 ? 13.401 -10.196 7.135 1.00 74.25 396 GLU A CA 1
ATOM 3126 C C . GLU A 1 396 ? 12.645 -10.393 8.457 1.00 74.25 396 GLU A C 1
ATOM 3128 O O . GLU A 1 396 ? 12.982 -11.269 9.250 1.00 74.25 396 GLU A O 1
ATOM 3133 N N . LEU A 1 397 ? 11.556 -9.647 8.646 1.00 68.81 397 LEU A N 1
ATOM 3134 C CA . LEU A 1 397 ? 10.700 -9.689 9.831 1.00 68.81 397 LEU A CA 1
ATOM 3135 C C . LEU A 1 397 ? 9.785 -10.928 9.895 1.00 68.81 397 LEU A C 1
ATOM 3137 O O . LEU A 1 397 ? 9.125 -11.155 10.904 1.00 68.81 397 LEU A O 1
ATOM 3141 N N . THR A 1 398 ? 9.749 -11.748 8.840 1.00 73.81 398 THR A N 1
ATOM 3142 C CA . THR A 1 398 ? 8.886 -12.944 8.735 1.00 73.81 398 THR A CA 1
ATOM 3143 C C . THR A 1 398 ? 9.353 -14.105 9.630 1.00 73.81 398 THR A C 1
ATOM 3145 O O . THR A 1 398 ? 8.565 -14.988 9.967 1.00 73.81 398 THR A O 1
ATOM 3148 N N . GLY A 1 399 ? 10.623 -14.089 10.050 1.00 76.50 399 GLY A N 1
ATOM 3149 C CA . GLY A 1 399 ? 11.232 -15.104 10.910 1.00 76.50 399 GLY A CA 1
ATOM 3150 C C . GLY A 1 399 ? 11.689 -16.380 10.167 1.00 76.50 399 GLY A C 1
ATOM 3151 O O . GLY A 1 399 ? 11.113 -16.747 9.137 1.00 76.50 399 GLY A O 1
ATOM 3152 N N . PRO A 1 400 ? 12.721 -17.083 10.679 1.00 79.19 400 PRO A N 1
ATOM 3153 C CA . PRO A 1 400 ? 13.278 -18.309 10.100 1.00 79.19 400 PRO A CA 1
ATOM 3154 C C . PRO A 1 400 ? 12.234 -19.355 9.698 1.00 79.19 400 PRO A C 1
ATOM 3156 O O . PRO A 1 400 ? 12.276 -19.847 8.567 1.00 79.19 400 PRO A O 1
ATOM 3159 N N . ARG A 1 401 ? 11.268 -19.646 10.581 1.00 84.75 401 ARG A N 1
ATOM 3160 C CA . ARG A 1 401 ? 10.216 -20.663 10.376 1.00 84.75 401 ARG A CA 1
ATOM 3161 C C . ARG A 1 401 ? 9.443 -20.504 9.067 1.00 84.75 401 ARG A C 1
ATOM 3163 O O . ARG A 1 401 ? 9.060 -21.492 8.442 1.00 84.75 401 ARG A O 1
ATOM 3170 N N . LEU A 1 402 ? 9.197 -19.264 8.662 1.00 84.88 402 LEU A N 1
ATOM 3171 C CA . LEU A 1 402 ? 8.359 -18.922 7.517 1.00 84.88 402 LEU A CA 1
ATOM 3172 C C . LEU A 1 402 ? 9.189 -18.512 6.288 1.00 84.88 402 LEU A C 1
ATOM 3174 O O . LEU A 1 402 ? 8.627 -18.138 5.264 1.00 84.88 402 LEU A O 1
ATOM 3178 N N . THR A 1 403 ? 10.520 -18.654 6.331 1.00 87.56 403 THR A N 1
ATOM 3179 C CA . THR A 1 403 ? 11.416 -18.301 5.210 1.00 87.56 403 THR A CA 1
ATOM 3180 C C . THR A 1 403 ? 11.071 -19.046 3.917 1.00 87.56 403 THR A C 1
ATOM 3182 O O . THR A 1 403 ? 11.183 -18.482 2.831 1.00 87.56 403 THR A O 1
ATOM 3185 N N . TRP A 1 404 ? 10.590 -20.289 4.012 1.00 91.50 404 TRP A N 1
ATOM 3186 C CA . TRP A 1 404 ? 10.193 -21.085 2.844 1.00 91.50 404 TRP A CA 1
ATOM 3187 C C . TRP A 1 404 ? 9.056 -20.434 2.036 1.00 91.50 404 TRP A C 1
ATOM 3189 O O . TRP A 1 404 ? 8.989 -20.608 0.821 1.00 91.50 404 TRP A O 1
ATOM 3199 N N . ILE A 1 405 ? 8.188 -19.650 2.689 1.00 92.69 405 ILE A N 1
ATOM 3200 C CA . ILE A 1 405 ? 7.111 -18.888 2.041 1.00 92.69 405 ILE A CA 1
ATOM 3201 C C . ILE A 1 405 ? 7.700 -17.811 1.143 1.00 92.69 405 ILE A C 1
ATOM 3203 O O . ILE A 1 405 ? 7.197 -17.590 0.043 1.00 92.69 405 ILE A O 1
ATOM 3207 N N . LEU A 1 406 ? 8.756 -17.146 1.617 1.00 92.38 406 LEU A N 1
ATOM 3208 C CA . LEU A 1 406 ? 9.469 -16.127 0.858 1.00 92.38 406 LEU A CA 1
ATOM 3209 C C . LEU A 1 406 ? 10.215 -16.766 -0.317 1.00 92.38 406 LEU A C 1
ATOM 3211 O O . LEU A 1 406 ? 10.183 -16.235 -1.421 1.00 92.38 406 LEU A O 1
ATOM 3215 N N . GLU A 1 407 ? 10.830 -17.935 -0.129 1.00 94.19 407 GLU A N 1
ATOM 3216 C CA . GLU A 1 407 ? 11.437 -18.671 -1.245 1.00 94.19 407 GLU A CA 1
ATOM 3217 C C . GLU A 1 407 ? 10.417 -19.028 -2.331 1.00 94.19 407 GLU A C 1
ATOM 3219 O O . GLU A 1 407 ? 10.697 -18.854 -3.518 1.00 94.19 407 GLU A O 1
ATOM 3224 N N . ASP A 1 408 ? 9.239 -19.515 -1.936 1.00 95.62 408 ASP A N 1
ATOM 3225 C CA . ASP A 1 408 ? 8.147 -19.827 -2.859 1.00 95.62 408 ASP A CA 1
ATOM 3226 C C . ASP A 1 408 ? 7.623 -18.562 -3.560 1.00 95.62 408 ASP A C 1
ATOM 3228 O O . ASP A 1 408 ? 7.483 -18.556 -4.784 1.00 95.62 408 ASP A O 1
ATOM 3232 N N . LEU A 1 409 ? 7.464 -17.452 -2.827 1.00 96.06 409 LEU A N 1
ATOM 3233 C CA . LEU A 1 409 ? 7.072 -16.145 -3.367 1.00 96.06 409 LEU A CA 1
ATOM 3234 C C . LEU A 1 409 ? 8.046 -15.651 -4.445 1.00 96.06 409 LEU A C 1
ATOM 3236 O O . LEU A 1 409 ? 7.621 -15.317 -5.550 1.00 96.06 409 LEU A O 1
ATOM 3240 N N . PHE A 1 410 ? 9.351 -15.620 -4.167 1.00 96.94 410 PHE A N 1
ATOM 3241 C CA . PHE A 1 410 ? 10.342 -15.133 -5.135 1.00 96.94 410 PHE A CA 1
ATOM 3242 C C . PHE A 1 410 ? 10.441 -16.056 -6.358 1.00 96.94 410 PHE A C 1
ATOM 3244 O O . PHE A 1 410 ? 10.515 -15.570 -7.490 1.00 96.94 410 PHE A O 1
ATOM 3251 N N . LYS A 1 411 ? 10.337 -17.380 -6.173 1.00 96.62 411 LYS A N 1
ATOM 3252 C CA . LYS A 1 411 ? 10.222 -18.337 -7.290 1.00 96.62 411 LYS A CA 1
ATOM 3253 C C . LYS A 1 411 ? 8.949 -18.097 -8.107 1.00 96.62 411 LYS A C 1
ATOM 3255 O O . LYS A 1 411 ? 8.987 -18.173 -9.336 1.00 96.62 411 LYS A O 1
ATOM 3260 N N . ALA A 1 412 ? 7.825 -17.780 -7.465 1.00 96.62 412 ALA A N 1
ATOM 3261 C CA . ALA A 1 412 ? 6.583 -17.436 -8.148 1.00 96.62 412 ALA A CA 1
ATOM 3262 C C . ALA A 1 412 ? 6.717 -16.132 -8.953 1.00 96.62 412 ALA A C 1
ATOM 3264 O O . ALA A 1 412 ? 6.297 -16.107 -10.110 1.00 96.62 412 ALA A O 1
ATOM 3265 N N . ILE A 1 413 ? 7.373 -15.098 -8.409 1.00 97.00 413 ILE A N 1
ATOM 3266 C CA . ILE A 1 413 ? 7.692 -13.850 -9.130 1.00 97.00 413 ILE A CA 1
ATOM 3267 C C . ILE A 1 413 ? 8.527 -14.153 -10.374 1.00 97.00 413 ILE A C 1
ATOM 3269 O O . ILE A 1 413 ? 8.163 -13.739 -11.477 1.00 97.00 413 ILE A O 1
ATOM 3273 N N . ALA A 1 414 ? 9.598 -14.935 -10.227 1.00 96.25 414 ALA A N 1
ATOM 3274 C CA . ALA A 1 414 ? 10.449 -15.321 -11.345 1.00 96.25 414 ALA A CA 1
ATOM 3275 C C . ALA A 1 414 ? 9.647 -16.056 -12.438 1.00 96.25 414 ALA A C 1
ATOM 3277 O O . ALA A 1 414 ? 9.778 -15.754 -13.622 1.00 96.25 414 ALA A O 1
ATOM 3278 N N . ARG A 1 415 ? 8.741 -16.967 -12.064 1.00 94.69 415 ARG A N 1
ATOM 3279 C CA . ARG A 1 415 ? 7.899 -17.712 -13.020 1.00 94.69 415 ARG A CA 1
ATOM 3280 C C . ARG A 1 415 ? 6.791 -16.877 -13.666 1.00 94.69 415 ARG A C 1
ATOM 3282 O O . ARG A 1 415 ? 6.432 -17.151 -14.808 1.00 94.69 415 ARG A O 1
ATOM 3289 N N . LYS A 1 416 ? 6.197 -15.924 -12.943 1.00 94.94 416 LYS A N 1
ATOM 3290 C CA . LYS A 1 416 ? 5.013 -15.168 -13.395 1.00 94.94 416 LYS A CA 1
ATOM 3291 C C . LYS A 1 416 ? 5.349 -13.829 -14.044 1.00 94.94 416 LYS A C 1
ATOM 3293 O O . LYS A 1 416 ? 4.606 -13.410 -14.924 1.00 94.94 416 LYS A O 1
ATOM 3298 N N . CYS A 1 417 ? 6.441 -13.185 -13.640 1.00 95.31 417 CYS A N 1
ATOM 3299 C CA . CYS A 1 417 ? 6.823 -11.853 -14.115 1.00 95.31 417 CYS A CA 1
ATOM 3300 C C . CYS A 1 417 ? 8.057 -11.906 -15.022 1.00 95.31 417 CYS A C 1
ATOM 3302 O O . CYS A 1 417 ? 8.027 -11.379 -16.129 1.00 95.31 417 CYS A O 1
ATOM 3304 N N . VAL A 1 418 ? 9.120 -12.593 -14.591 1.00 95.56 418 VAL A N 1
ATOM 3305 C CA . VAL A 1 418 ? 10.399 -12.620 -15.326 1.00 95.56 418 VAL A CA 1
ATOM 3306 C C . VAL A 1 418 ? 10.335 -13.572 -16.521 1.00 95.56 418 VAL A C 1
ATOM 3308 O O . VAL A 1 418 ? 10.601 -13.184 -17.658 1.00 95.56 418 VAL A O 1
ATOM 3311 N N . ALA A 1 419 ? 9.931 -14.822 -16.290 1.00 93.62 419 ALA A N 1
ATOM 3312 C CA . ALA A 1 419 ? 9.951 -15.862 -17.311 1.00 93.62 419 ALA A CA 1
ATOM 3313 C C . ALA A 1 419 ? 9.117 -15.546 -18.568 1.00 93.62 419 ALA A C 1
ATOM 3315 O O . ALA A 1 419 ? 9.608 -15.795 -19.676 1.00 93.62 419 ALA A O 1
ATOM 3316 N N . PRO A 1 420 ? 7.890 -14.995 -18.459 1.00 93.19 420 PRO A N 1
ATOM 3317 C CA . PRO A 1 420 ? 7.092 -14.660 -19.635 1.00 93.19 420 PRO A CA 1
ATOM 3318 C C . PRO A 1 420 ? 7.685 -13.508 -20.449 1.00 93.19 420 PRO A C 1
ATOM 3320 O O . PRO A 1 420 ? 7.543 -13.510 -21.667 1.00 93.19 420 PRO A O 1
ATOM 3323 N N . PHE A 1 421 ? 8.379 -12.564 -19.806 1.00 92.62 421 PHE A N 1
ATOM 3324 C CA . PHE A 1 421 ? 8.973 -11.405 -20.475 1.00 92.62 421 PHE A CA 1
ATOM 3325 C C . PHE A 1 421 ? 10.139 -11.791 -21.404 1.00 92.62 421 PHE A C 1
ATOM 3327 O O . PHE A 1 421 ? 10.266 -11.265 -22.510 1.00 92.62 421 PHE A O 1
ATOM 3334 N N . PHE A 1 422 ? 10.958 -12.767 -20.991 1.00 91.88 422 PHE A N 1
ATOM 3335 C CA . PHE A 1 422 ? 12.111 -13.263 -21.761 1.00 91.88 422 PHE A CA 1
ATOM 3336 C C . PHE A 1 422 ? 11.821 -14.534 -22.575 1.00 91.88 422 PHE A C 1
ATOM 3338 O O . PHE A 1 422 ? 12.733 -15.167 -23.113 1.00 91.88 422 PHE A O 1
ATOM 3345 N N . SER A 1 423 ? 10.562 -14.959 -22.665 1.00 87.69 423 SER A N 1
ATOM 3346 C CA . SER A 1 423 ? 10.182 -16.066 -23.544 1.00 87.69 423 SER A CA 1
ATOM 3347 C C . SER A 1 423 ? 9.997 -15.570 -24.982 1.00 87.69 423 SER A C 1
ATOM 3349 O O . SER A 1 423 ? 9.414 -14.510 -25.198 1.00 87.69 423 SER A O 1
ATOM 3351 N N . ALA A 1 424 ? 10.512 -16.328 -25.958 1.00 61.66 424 ALA A N 1
ATOM 3352 C CA . ALA A 1 424 ? 10.363 -16.025 -27.382 1.00 61.66 424 ALA A CA 1
ATOM 3353 C C . ALA A 1 424 ? 8.871 -15.915 -27.751 1.00 61.66 424 ALA A C 1
ATOM 3355 O O . ALA A 1 424 ? 8.080 -16.756 -27.323 1.00 61.66 424 ALA A O 1
ATOM 3356 N N . ASP A 1 425 ? 8.524 -14.856 -28.487 1.00 47.72 425 ASP A N 1
ATOM 3357 C CA . ASP A 1 425 ? 7.191 -14.421 -28.923 1.00 47.72 425 ASP A CA 1
ATOM 3358 C C . ASP A 1 425 ? 6.014 -15.349 -28.579 1.00 47.72 425 ASP A C 1
ATOM 3360 O O . ASP A 1 425 ? 5.674 -16.280 -29.312 1.00 47.72 425 ASP A O 1
ATOM 3364 N N . ARG A 1 426 ? 5.256 -14.986 -27.537 1.00 41.00 426 ARG A N 1
ATOM 3365 C CA . ARG A 1 426 ? 3.806 -15.146 -27.644 1.00 41.00 426 ARG A CA 1
ATOM 3366 C C . ARG A 1 426 ? 3.334 -14.073 -28.627 1.00 41.00 426 ARG A C 1
ATOM 3368 O O . ARG A 1 426 ? 3.120 -12.928 -28.238 1.00 41.00 426 ARG A O 1
ATOM 3375 N N . SER A 1 427 ? 3.087 -14.458 -29.882 1.00 32.38 427 SER A N 1
ATOM 3376 C CA . SER A 1 427 ? 1.957 -13.864 -30.615 1.00 32.38 427 SER A CA 1
ATOM 3377 C C . SER A 1 427 ? 0.772 -13.822 -29.641 1.00 32.38 427 SER A C 1
ATOM 3379 O O . SER A 1 427 ? 0.659 -14.778 -28.869 1.00 32.38 427 SER A O 1
ATOM 3381 N N . PRO A 1 428 ? -0.070 -12.773 -29.603 1.00 33.34 428 PRO A N 1
ATOM 3382 C CA . PRO A 1 428 ? -1.155 -12.681 -28.631 1.00 33.34 428 PRO A CA 1
ATOM 3383 C C . PRO A 1 428 ? -2.044 -13.917 -28.773 1.00 33.34 428 PRO A C 1
ATOM 3385 O O . PRO A 1 428 ? -2.888 -14.010 -29.663 1.00 33.34 428 PRO A O 1
ATOM 3388 N N . ALA A 1 429 ? -1.785 -14.917 -27.935 1.00 29.98 429 ALA A N 1
ATOM 3389 C CA . ALA A 1 429 ? -2.577 -16.112 -27.868 1.00 29.98 429 ALA A CA 1
ATOM 3390 C C . ALA A 1 429 ? -3.915 -15.634 -27.332 1.00 29.98 429 ALA A C 1
ATOM 3392 O O . ALA A 1 429 ? -3.986 -15.064 -26.242 1.00 29.98 429 ALA A O 1
ATOM 3393 N N . LYS A 1 430 ? -4.956 -15.826 -28.139 1.00 31.22 430 LYS A N 1
ATOM 3394 C CA . LYS A 1 430 ? -6.324 -15.898 -27.654 1.00 31.22 430 LYS A CA 1
ATOM 3395 C C . LYS A 1 430 ? -6.354 -16.968 -26.562 1.00 31.22 430 LYS A C 1
ATOM 3397 O O . LYS A 1 430 ? -6.533 -18.146 -26.851 1.00 31.22 430 LYS A O 1
ATOM 3402 N N . GLU A 1 431 ? -6.118 -16.572 -25.321 1.00 31.53 431 GLU A N 1
ATOM 3403 C CA . GLU A 1 431 ? -6.686 -17.272 -24.182 1.00 31.53 431 GLU A CA 1
ATOM 3404 C C . GLU A 1 431 ? -8.182 -16.944 -24.250 1.00 31.53 431 GLU A C 1
ATOM 3406 O O . GLU A 1 431 ? -8.637 -15.901 -23.788 1.00 31.53 431 GLU A O 1
ATOM 3411 N N . GLU A 1 432 ? -8.930 -17.788 -24.971 1.00 33.38 432 GLU A N 1
ATOM 3412 C CA . GLU A 1 432 ? -10.381 -17.887 -24.827 1.00 33.38 432 GLU A CA 1
ATOM 3413 C C . GLU A 1 432 ? -10.667 -18.397 -23.408 1.00 33.38 432 GLU A C 1
ATOM 3415 O O . GLU A 1 432 ? -10.923 -19.577 -23.185 1.00 33.38 432 GLU A O 1
ATOM 3420 N N . GLU A 1 433 ? -10.589 -17.501 -22.426 1.00 33.22 433 GLU A N 1
ATOM 3421 C CA . GLU A 1 433 ? -11.310 -17.662 -21.172 1.00 33.22 433 GLU A CA 1
ATOM 3422 C C . GLU A 1 433 ? -12.676 -17.002 -21.341 1.00 33.22 433 GLU A C 1
ATOM 3424 O O . GLU A 1 433 ? -12.825 -15.789 -21.479 1.00 33.22 433 GLU A O 1
ATOM 3429 N N . ASN A 1 434 ? -13.684 -17.864 -21.416 1.00 27.05 434 ASN A N 1
ATOM 3430 C CA . ASN A 1 434 ? -15.082 -17.523 -21.592 1.00 27.05 434 ASN A CA 1
ATOM 3431 C C . ASN A 1 434 ? -15.609 -16.813 -20.330 1.00 27.05 434 ASN A C 1
ATOM 3433 O O . ASN A 1 434 ? -16.064 -17.465 -19.390 1.00 27.05 434 ASN A O 1
ATOM 3437 N N . TRP A 1 435 ? -15.543 -15.481 -20.306 1.00 26.31 435 TRP A N 1
ATOM 3438 C CA . TRP A 1 435 ?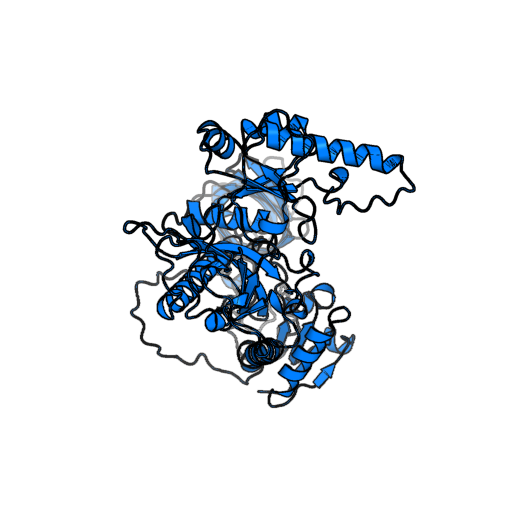 -16.271 -14.626 -19.364 1.00 26.31 435 TRP A CA 1
ATOM 3439 C C . TRP A 1 435 ? -17.250 -13.742 -20.153 1.00 26.31 435 TRP A C 1
ATOM 3441 O O . TRP A 1 435 ? -16.884 -13.262 -21.227 1.00 26.31 435 TRP A O 1
ATOM 3451 N N . PRO A 1 436 ? -18.498 -13.529 -19.691 1.00 26.22 436 PRO A N 1
ATOM 3452 C CA . PRO A 1 436 ? -19.509 -12.840 -20.483 1.00 26.22 436 PRO A CA 1
ATOM 3453 C C . PRO A 1 436 ? -19.127 -11.370 -20.691 1.00 26.22 436 PRO A C 1
ATOM 3455 O O . PRO A 1 436 ? -19.009 -10.600 -19.737 1.00 26.22 436 PRO A O 1
ATOM 3458 N N . GLU A 1 437 ? -18.943 -10.984 -21.952 1.00 24.77 437 GLU A N 1
ATOM 3459 C CA . GLU A 1 437 ? -18.686 -9.606 -22.362 1.00 24.77 437 GLU A CA 1
ATOM 3460 C C . GLU A 1 437 ? -19.892 -8.709 -22.043 1.00 24.77 437 GLU A C 1
ATOM 3462 O O . GLU A 1 437 ? -21.032 -9.005 -22.411 1.00 24.77 437 GLU A O 1
ATOM 3467 N N . ARG A 1 438 ? -19.630 -7.569 -21.396 1.00 27.83 438 ARG A N 1
ATOM 3468 C CA . ARG A 1 438 ? -20.489 -6.385 -21.471 1.00 27.83 438 ARG A CA 1
ATOM 3469 C C . ARG A 1 438 ? -19.664 -5.214 -22.001 1.00 27.83 438 ARG A C 1
ATOM 3471 O O . ARG A 1 438 ? -18.673 -4.829 -21.391 1.00 27.83 438 ARG A O 1
ATOM 3478 N N . ASP A 1 439 ? -20.096 -4.743 -23.168 1.00 30.52 439 ASP A N 1
ATOM 3479 C CA . ASP A 1 439 ? -19.869 -3.463 -23.846 1.00 30.52 439 ASP A CA 1
ATOM 3480 C C . ASP A 1 439 ? -18.496 -2.781 -23.700 1.00 30.52 439 ASP A C 1
ATOM 3482 O O . ASP A 1 439 ? -18.255 -1.964 -22.814 1.00 30.52 439 ASP A O 1
ATOM 3486 N N . LYS A 1 440 ? -17.622 -3.024 -24.688 1.00 28.73 440 LYS A N 1
ATOM 3487 C CA . LYS A 1 440 ? -16.495 -2.142 -25.028 1.00 28.73 440 LYS A CA 1
ATOM 3488 C C . LYS A 1 440 ? -16.960 -1.053 -26.002 1.00 28.73 440 LYS A C 1
ATOM 3490 O O . LYS A 1 440 ? -17.246 -1.341 -27.161 1.00 28.73 440 LYS A O 1
ATOM 3495 N N . MET A 1 441 ? -16.952 0.201 -25.558 1.00 25.98 441 MET A N 1
ATOM 3496 C CA . MET A 1 441 ? -16.902 1.373 -26.441 1.00 25.98 441 MET A CA 1
ATOM 3497 C C . MET A 1 441 ? -15.452 1.597 -26.902 1.00 25.98 441 MET A C 1
ATOM 3499 O O . MET A 1 441 ? -14.529 1.631 -26.092 1.00 25.98 441 MET A O 1
ATOM 3503 N N . SER A 1 442 ? -15.248 1.716 -28.214 1.00 27.27 442 SER A N 1
ATOM 3504 C CA . SER A 1 442 ? -13.949 1.921 -28.867 1.00 27.27 442 SER A CA 1
ATOM 3505 C C . SER A 1 442 ? -13.453 3.368 -28.735 1.00 27.27 442 SER A C 1
ATOM 3507 O O . SER A 1 442 ? -14.145 4.285 -29.178 1.00 27.27 442 SER A O 1
ATOM 3509 N N . ALA A 1 443 ? -12.240 3.575 -28.214 1.00 28.00 443 ALA A N 1
ATOM 3510 C CA . ALA A 1 443 ? -11.523 4.852 -28.284 1.00 28.00 443 ALA A CA 1
ATOM 3511 C C . ALA A 1 443 ? -10.601 4.888 -29.523 1.00 28.00 443 ALA A C 1
ATOM 3513 O O . ALA A 1 443 ? -9.877 3.927 -29.791 1.00 28.00 443 ALA A O 1
ATOM 3514 N N . ASN A 1 444 ? -10.654 5.984 -30.287 1.00 32.03 444 ASN A N 1
ATOM 3515 C CA . ASN A 1 444 ? -9.889 6.206 -31.521 1.00 32.03 444 ASN A CA 1
ATOM 3516 C C . ASN A 1 444 ? -8.411 6.548 -31.253 1.00 32.03 444 ASN A C 1
ATOM 3518 O O . ASN A 1 444 ? -8.072 7.187 -30.263 1.00 32.03 444 ASN A O 1
ATOM 3522 N N . THR A 1 445 ? -7.546 6.139 -32.183 1.00 44.88 445 THR A N 1
ATOM 3523 C CA . THR A 1 445 ? -6.075 6.211 -32.157 1.00 44.88 445 THR A CA 1
ATOM 3524 C C . THR A 1 445 ? -5.574 7.197 -33.227 1.00 44.88 445 THR A C 1
ATOM 3526 O O . THR A 1 445 ? -5.610 6.876 -34.414 1.00 44.88 445 THR A O 1
ATOM 3529 N N . SER A 1 446 ? -5.098 8.391 -32.844 1.00 53.62 446 SER A N 1
ATOM 3530 C CA . SER A 1 446 ? -4.491 9.373 -33.768 1.00 53.62 446 SER A CA 1
ATOM 3531 C C . SER A 1 446 ? -3.320 10.140 -33.132 1.00 53.62 446 SER A C 1
ATOM 3533 O O . SER A 1 446 ? -3.440 10.603 -32.006 1.00 53.62 446 SER A O 1
ATOM 3535 N N . ASN A 1 447 ? -2.216 10.325 -33.876 1.00 68.12 447 ASN A N 1
ATOM 3536 C CA . ASN A 1 447 ? -0.987 11.051 -33.467 1.00 68.12 447 ASN A CA 1
ATOM 3537 C C . ASN A 1 447 ? -1.138 12.595 -33.451 1.00 68.12 447 ASN A C 1
ATOM 3539 O O . ASN A 1 447 ? -0.166 13.329 -33.252 1.00 68.12 447 ASN A O 1
ATOM 3543 N N . ILE A 1 448 ? -2.345 13.089 -33.728 1.00 79.12 448 ILE A N 1
ATOM 3544 C CA . ILE A 1 448 ? -2.696 14.508 -33.730 1.00 79.12 448 ILE A CA 1
ATOM 3545 C C . ILE A 1 448 ? -3.069 14.881 -32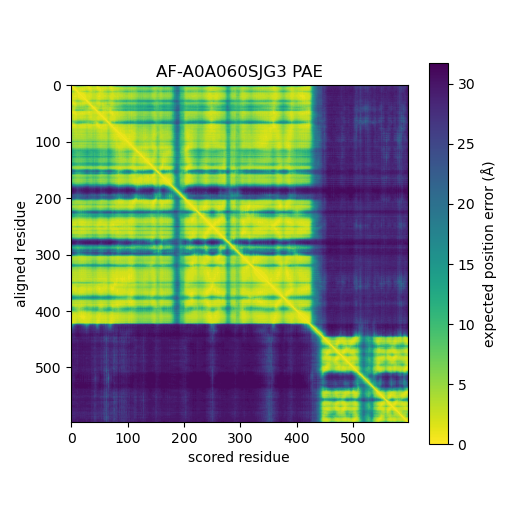.299 1.00 79.12 448 ILE A C 1
ATOM 3547 O O . ILE A 1 448 ? -3.993 14.301 -31.733 1.00 79.12 448 ILE A O 1
ATOM 3551 N N . VAL A 1 449 ? -2.333 15.829 -31.722 1.00 81.12 449 VAL A N 1
ATOM 3552 C CA . VAL A 1 449 ? -2.568 16.311 -30.353 1.00 81.12 449 VAL A CA 1
ATOM 3553 C C . VAL A 1 449 ? -3.566 17.468 -30.320 1.00 81.12 449 VAL A C 1
ATOM 3555 O O . VAL A 1 449 ? -4.172 17.717 -29.284 1.00 81.12 449 VAL A O 1
ATOM 3558 N N . PHE A 1 450 ? -3.753 18.166 -31.444 1.00 84.19 450 PHE A N 1
ATOM 3559 C CA . PHE A 1 450 ? -4.763 19.211 -31.604 1.00 84.19 450 PHE A CA 1
ATOM 3560 C C . PHE A 1 450 ? -5.055 19.452 -33.089 1.00 84.19 450 PHE A C 1
ATOM 3562 O O . PHE A 1 450 ? -4.119 19.515 -33.882 1.00 84.19 450 PHE A O 1
ATOM 3569 N N . ASP A 1 451 ? -6.312 19.645 -33.480 1.00 87.00 451 ASP A N 1
ATOM 3570 C CA . ASP A 1 451 ? -6.686 20.069 -34.830 1.00 87.00 451 ASP A CA 1
ATOM 3571 C C . ASP A 1 451 ? -7.884 21.015 -34.827 1.00 87.00 451 ASP A C 1
ATOM 3573 O O . ASP A 1 451 ? -8.864 20.803 -34.116 1.00 87.00 451 ASP A O 1
ATOM 3577 N N . ASP A 1 452 ? -7.809 22.072 -35.638 1.00 88.06 452 ASP A N 1
ATOM 3578 C CA . ASP A 1 452 ? -8.922 22.997 -35.815 1.00 88.06 452 ASP A CA 1
ATOM 3579 C C . ASP A 1 452 ? -8.813 23.848 -37.095 1.00 88.06 452 ASP A C 1
ATOM 3581 O O . ASP A 1 452 ? -7.782 23.893 -37.770 1.00 88.06 452 ASP A O 1
ATOM 3585 N N . ILE A 1 453 ? -9.893 24.554 -37.437 1.00 90.25 453 ILE A N 1
ATOM 3586 C CA . ILE A 1 453 ? -9.975 25.518 -38.533 1.00 90.25 453 ILE A CA 1
ATOM 3587 C C . ILE A 1 453 ? -10.029 26.933 -37.957 1.00 90.25 453 ILE A C 1
ATOM 3589 O O . ILE A 1 453 ? -10.976 27.308 -37.263 1.00 90.25 453 ILE A O 1
ATOM 3593 N N . PHE A 1 454 ? -9.049 27.751 -38.330 1.00 90.50 454 PHE A N 1
ATOM 3594 C CA . PHE A 1 454 ? -8.918 29.138 -37.901 1.00 90.50 454 PHE A CA 1
ATOM 3595 C C . PHE A 1 454 ? -9.279 30.103 -39.029 1.00 90.50 454 PHE A C 1
ATOM 3597 O O . PHE A 1 454 ? -9.018 29.835 -40.200 1.00 90.50 454 PHE A O 1
ATOM 3604 N N . THR A 1 455 ? -9.872 31.249 -38.688 1.00 90.62 455 THR A N 1
ATOM 3605 C CA . THR A 1 455 ? -10.143 32.355 -39.623 1.00 90.62 455 THR A CA 1
ATOM 3606 C C . THR A 1 455 ? -9.271 33.548 -39.283 1.00 90.62 455 THR A C 1
ATOM 3608 O O . THR A 1 455 ? -9.260 33.997 -38.139 1.00 90.62 455 THR A O 1
ATOM 3611 N N . ILE A 1 456 ? -8.535 34.059 -40.270 1.00 91.19 456 ILE A N 1
ATOM 3612 C CA . ILE A 1 456 ? -7.599 35.168 -40.080 1.00 91.19 456 ILE A CA 1
ATOM 3613 C C . ILE A 1 456 ? -8.379 36.473 -39.931 1.00 91.19 456 ILE A C 1
ATOM 3615 O O . ILE A 1 456 ? -9.063 36.908 -40.857 1.00 91.19 456 ILE A O 1
ATOM 3619 N N . ASN A 1 457 ? -8.226 37.114 -38.777 1.00 89.06 457 ASN A N 1
ATOM 3620 C CA . ASN A 1 457 ? -8.862 38.389 -38.456 1.00 89.06 457 ASN A CA 1
ATOM 3621 C C . ASN A 1 457 ? -7.983 39.581 -38.857 1.00 89.06 457 ASN A C 1
ATOM 3623 O O . ASN A 1 457 ? -8.484 40.624 -39.285 1.00 89.06 457 ASN A O 1
ATOM 3627 N N . ALA A 1 458 ? -6.667 39.448 -38.678 1.00 88.50 458 ALA A N 1
ATOM 3628 C CA . ALA A 1 458 ? -5.696 40.448 -39.101 1.00 88.50 458 ALA A CA 1
ATOM 3629 C C . ALA A 1 458 ? -4.319 39.825 -39.333 1.00 88.50 458 ALA A C 1
ATOM 3631 O O . ALA A 1 458 ? -3.952 38.838 -38.695 1.00 88.50 458 ALA A O 1
ATOM 3632 N N . ILE A 1 459 ? -3.526 40.479 -40.176 1.00 86.88 459 ILE A N 1
ATOM 3633 C CA . ILE A 1 459 ? -2.105 40.193 -40.375 1.00 86.88 459 ILE A CA 1
ATOM 3634 C C . ILE A 1 459 ? -1.341 41.484 -40.056 1.00 86.88 459 ILE A C 1
ATOM 3636 O O . ILE A 1 459 ? -1.742 42.554 -40.511 1.00 86.88 459 ILE A O 1
ATOM 3640 N N . ASP A 1 460 ? -0.286 41.387 -39.245 1.00 86.38 460 ASP A N 1
ATOM 3641 C CA . ASP A 1 460 ? 0.620 42.488 -38.881 1.00 86.38 460 ASP A CA 1
ATOM 3642 C C . ASP A 1 460 ? -0.075 43.729 -38.270 1.00 86.38 460 ASP A C 1
ATOM 3644 O O . ASP A 1 460 ? 0.198 44.866 -38.659 1.00 86.38 460 ASP A O 1
ATOM 3648 N N . LYS A 1 461 ? -0.949 43.535 -37.262 1.00 75.88 461 LYS A N 1
ATOM 3649 C CA . LYS A 1 461 ? -1.644 44.635 -36.544 1.00 75.88 461 LYS A CA 1
ATOM 3650 C C . LYS A 1 461 ? -0.699 45.725 -36.008 1.00 75.88 461 LYS A C 1
ATOM 3652 O O . LYS A 1 461 ? -1.095 46.882 -35.924 1.00 75.88 461 LYS A O 1
ATOM 3657 N N . GLU A 1 462 ? 0.534 45.362 -35.653 1.00 72.62 462 GLU A N 1
ATOM 3658 C CA . GLU A 1 462 ? 1.564 46.268 -35.113 1.00 72.62 462 GLU A CA 1
ATOM 3659 C C . GLU A 1 462 ? 2.522 46.837 -36.179 1.00 72.62 462 GLU A C 1
ATOM 3661 O O . GLU A 1 462 ? 3.523 47.471 -35.842 1.00 72.62 462 GLU A O 1
ATOM 3666 N N . GLY A 1 463 ? 2.239 46.607 -37.464 1.00 70.38 463 GLY A N 1
ATOM 3667 C CA . GLY A 1 463 ? 3.130 46.937 -38.572 1.00 70.38 463 GLY A CA 1
ATOM 3668 C C . GLY A 1 463 ? 4.155 45.836 -38.859 1.00 70.38 463 GLY A C 1
ATOM 3669 O O . GLY A 1 463 ? 4.607 45.110 -37.971 1.00 70.38 463 GLY A O 1
ATOM 3670 N N . LYS A 1 464 ? 4.524 45.703 -40.136 1.00 78.62 464 LYS A N 1
ATOM 3671 C CA . LYS A 1 464 ? 5.452 44.671 -40.607 1.00 78.62 464 LYS A CA 1
ATOM 3672 C C . LYS A 1 464 ? 6.879 44.993 -40.154 1.00 78.62 464 LYS A C 1
ATOM 3674 O O . LYS A 1 464 ? 7.465 45.977 -40.599 1.00 78.62 464 LYS A O 1
ATOM 3679 N N . LYS A 1 465 ? 7.430 44.161 -39.264 1.00 75.88 465 LYS A N 1
ATOM 3680 C CA . LYS A 1 465 ? 8.786 44.328 -38.703 1.00 75.88 465 LYS A CA 1
ATOM 3681 C C . LYS A 1 465 ? 9.874 43.623 -39.524 1.00 75.88 465 LYS A C 1
ATOM 3683 O O . LYS A 1 465 ? 11.027 44.035 -39.465 1.00 75.88 465 LYS A O 1
ATOM 3688 N N . PHE A 1 466 ? 9.518 42.592 -40.294 1.00 79.00 466 PHE A N 1
ATOM 3689 C CA . PHE A 1 466 ? 10.453 41.782 -41.081 1.00 79.00 466 PHE A CA 1
ATOM 3690 C C . PHE A 1 466 ? 9.913 41.538 -42.490 1.00 79.00 466 PHE A C 1
ATOM 3692 O O . PHE A 1 466 ? 8.732 41.257 -42.658 1.00 79.00 466 PHE A O 1
ATOM 3699 N N . ASP A 1 467 ? 10.769 41.582 -43.511 1.00 75.25 467 ASP A N 1
ATOM 3700 C CA . ASP A 1 467 ? 10.324 41.477 -44.910 1.00 75.25 467 ASP A CA 1
ATOM 3701 C C . ASP A 1 467 ? 9.726 40.106 -45.267 1.00 75.25 467 ASP A C 1
ATOM 3703 O O . ASP A 1 467 ? 8.788 40.035 -46.066 1.00 75.25 467 ASP A O 1
ATOM 3707 N N . ARG A 1 468 ? 10.221 39.028 -44.643 1.00 82.19 468 ARG A N 1
ATOM 3708 C CA . ARG A 1 468 ? 9.868 37.630 -44.965 1.00 82.19 468 ARG A CA 1
ATOM 3709 C C . ARG A 1 468 ? 8.996 36.921 -43.930 1.00 82.19 468 ARG A C 1
ATOM 3711 O O . ARG A 1 468 ? 8.605 35.778 -44.151 1.00 82.19 468 ARG A O 1
ATOM 3718 N N . VAL A 1 469 ? 8.702 37.573 -42.811 1.00 86.19 469 VAL A N 1
ATOM 3719 C CA . VAL A 1 469 ? 7.920 36.995 -41.712 1.00 86.19 469 VAL A CA 1
ATOM 3720 C C . VAL A 1 469 ? 6.774 37.936 -41.392 1.00 86.19 469 VAL A C 1
ATOM 3722 O O . VAL A 1 469 ? 6.999 39.127 -41.184 1.00 86.19 469 VAL A O 1
ATOM 3725 N N . SER A 1 470 ? 5.568 37.386 -41.344 1.00 86.75 470 SER A N 1
ATOM 3726 C CA . SER A 1 470 ? 4.366 38.100 -40.920 1.00 86.75 470 SER A CA 1
ATOM 3727 C C . SER A 1 470 ? 3.742 37.385 -39.727 1.00 86.75 470 SER A C 1
ATOM 3729 O O . SER A 1 470 ? 3.871 36.168 -39.580 1.00 86.75 470 SER A O 1
ATOM 3731 N N . ARG A 1 471 ? 3.054 38.147 -38.878 1.00 91.88 471 ARG A N 1
ATOM 3732 C CA . ARG A 1 471 ? 2.314 37.645 -37.719 1.00 91.88 471 ARG A CA 1
ATOM 3733 C C . ARG A 1 471 ? 0.825 37.666 -38.022 1.00 91.88 471 ARG A C 1
ATOM 3735 O O . ARG A 1 471 ? 0.249 38.738 -38.231 1.00 91.88 471 ARG A O 1
ATOM 3742 N N . LEU A 1 472 ? 0.195 36.495 -38.043 1.00 91.00 472 LEU A N 1
ATOM 3743 C CA . LEU A 1 472 ? -1.258 36.384 -38.171 1.00 91.00 472 LEU A CA 1
ATOM 3744 C C . LEU A 1 472 ? -1.927 36.340 -36.799 1.00 91.00 472 LEU A C 1
ATOM 3746 O O . LEU A 1 472 ? -1.369 35.814 -35.837 1.00 91.00 472 LEU A O 1
ATOM 3750 N N . TYR A 1 473 ? -3.147 36.867 -36.754 1.00 91.69 473 TYR A N 1
ATOM 3751 C CA . TYR A 1 473 ? -4.084 36.733 -35.646 1.00 91.69 473 TYR A CA 1
ATOM 3752 C C . TYR A 1 473 ? -5.344 36.079 -36.193 1.00 91.69 473 TYR A C 1
ATOM 3754 O O . TYR A 1 473 ? -6.003 36.645 -37.073 1.00 91.69 473 TYR A O 1
ATOM 3762 N N . ALA A 1 474 ? -5.673 34.898 -35.692 1.00 90.62 474 ALA A N 1
ATOM 3763 C CA . ALA A 1 474 ? -6.791 34.112 -36.174 1.00 90.62 474 ALA A CA 1
ATOM 3764 C C . ALA A 1 474 ? -7.620 33.561 -35.019 1.00 90.62 474 ALA A C 1
ATOM 3766 O O . ALA A 1 474 ? -7.109 33.350 -33.925 1.00 90.62 474 ALA A O 1
ATOM 3767 N N . HIS A 1 475 ? -8.900 33.340 -35.286 1.00 90.81 475 HIS A N 1
ATOM 3768 C CA . HIS A 1 475 ? -9.847 32.830 -34.305 1.00 90.81 475 HIS A CA 1
ATOM 3769 C C . HIS A 1 475 ? -10.459 31.518 -34.803 1.00 90.81 475 HIS A C 1
ATOM 3771 O O . HIS A 1 475 ? -10.762 31.374 -35.995 1.00 90.81 475 HIS A O 1
ATOM 3777 N N . SER A 1 476 ? -10.565 30.548 -33.903 1.00 89.44 476 SER A N 1
ATOM 3778 C CA . SER A 1 476 ? -11.068 29.200 -34.165 1.00 89.44 476 SER A CA 1
ATOM 3779 C C . SER A 1 476 ? -12.570 29.214 -34.451 1.00 89.44 476 SER A C 1
ATOM 3781 O O . SER A 1 476 ? -13.314 30.041 -33.931 1.00 89.44 476 SER A O 1
ATOM 3783 N N . LYS A 1 477 ? -13.030 28.292 -35.304 1.00 80.38 477 LYS A N 1
ATOM 3784 C CA . LYS A 1 477 ? -14.466 28.106 -35.571 1.00 80.38 477 LYS A CA 1
ATOM 3785 C C . LYS A 1 477 ? -15.145 27.115 -34.627 1.00 80.38 477 LYS A C 1
ATOM 3787 O O . LYS A 1 477 ? -16.350 27.238 -34.431 1.00 80.38 477 LYS A O 1
ATOM 3792 N N . ASN A 1 478 ? -14.417 26.128 -34.103 1.00 76.25 478 ASN A N 1
ATOM 3793 C CA . ASN A 1 478 ? -15.018 25.001 -33.381 1.00 76.25 478 ASN A CA 1
ATOM 3794 C C . ASN A 1 478 ? -14.853 25.091 -31.861 1.00 76.25 478 ASN A C 1
ATOM 3796 O O . ASN A 1 478 ? -15.749 24.666 -31.135 1.00 76.25 478 ASN A O 1
ATOM 3800 N N . TYR A 1 479 ? -13.731 25.633 -31.384 1.00 79.88 479 TYR A N 1
ATOM 3801 C CA . TYR A 1 479 ? -13.336 25.577 -29.972 1.00 79.88 479 TYR A CA 1
ATOM 3802 C C . TYR A 1 479 ? -13.169 26.953 -29.312 1.00 79.88 479 TYR A C 1
ATOM 3804 O O . TYR A 1 479 ? -12.676 27.014 -28.188 1.00 79.88 479 TYR A O 1
ATOM 3812 N N . ASP A 1 480 ? -13.573 28.036 -29.989 1.00 82.88 480 ASP A N 1
ATOM 3813 C CA . ASP A 1 480 ? -13.526 29.417 -29.471 1.00 82.88 480 ASP A CA 1
ATOM 3814 C C . ASP A 1 480 ? -12.127 29.807 -28.945 1.00 82.88 480 ASP A C 1
ATOM 3816 O O . ASP A 1 480 ? -11.948 30.328 -27.847 1.00 82.88 480 ASP A O 1
ATOM 3820 N N . MET A 1 481 ? -11.097 29.466 -29.725 1.00 86.25 481 MET A N 1
ATOM 3821 C CA . MET A 1 481 ? -9.685 29.713 -29.412 1.00 86.25 481 MET A CA 1
ATOM 3822 C C . MET A 1 481 ? -9.085 30.858 -30.220 1.00 86.25 481 MET A C 1
ATOM 3824 O O . MET A 1 481 ? -9.359 31.011 -31.413 1.00 86.25 481 MET A O 1
ATOM 3828 N N . ASP A 1 482 ? -8.153 31.577 -29.604 1.00 90.38 482 ASP A N 1
ATOM 3829 C CA . ASP A 1 482 ? -7.363 32.621 -30.244 1.00 90.38 482 ASP A CA 1
ATOM 3830 C C . ASP A 1 482 ? -5.947 32.133 -30.562 1.00 90.38 482 ASP A C 1
ATOM 3832 O O . ASP A 1 482 ? -5.220 31.632 -29.703 1.00 90.38 482 ASP A O 1
ATOM 3836 N N . LEU A 1 483 ? -5.532 32.320 -31.813 1.00 92.50 483 LEU A N 1
ATOM 3837 C CA . LEU A 1 483 ? -4.221 31.945 -32.325 1.00 92.50 483 LEU A CA 1
ATOM 3838 C C . LEU A 1 483 ? -3.455 33.181 -32.795 1.00 92.50 483 LEU A C 1
ATOM 3840 O O . LEU A 1 483 ? -3.921 33.946 -33.642 1.00 92.50 483 LEU A O 1
ATOM 3844 N N . THR A 1 484 ? -2.225 33.320 -32.311 1.00 93.25 484 THR A N 1
ATOM 3845 C CA . THR A 1 484 ? -1.215 34.224 -32.867 1.00 93.25 484 THR A CA 1
ATOM 3846 C C . THR A 1 484 ? -0.041 33.395 -33.369 1.00 93.25 484 THR A C 1
ATOM 3848 O O . THR A 1 484 ? 0.537 32.633 -32.598 1.00 93.25 484 THR A O 1
ATOM 3851 N N . LEU A 1 485 ? 0.318 33.533 -34.646 1.00 92.81 485 LEU A N 1
ATOM 3852 C CA . LEU A 1 485 ? 1.365 32.721 -35.271 1.00 92.81 485 LEU A CA 1
ATOM 3853 C C . LEU A 1 485 ? 2.266 33.562 -36.177 1.00 92.81 485 LEU A C 1
ATOM 3855 O O . LEU A 1 485 ? 1.783 34.274 -37.060 1.00 92.81 485 LEU A O 1
ATOM 3859 N N . ASP A 1 486 ? 3.575 33.432 -35.989 1.00 91.56 486 ASP A N 1
ATOM 3860 C CA . ASP A 1 486 ? 4.577 33.918 -36.933 1.00 91.56 486 ASP A CA 1
ATOM 3861 C C . ASP A 1 486 ? 4.784 32.884 -38.043 1.00 91.56 486 ASP A C 1
ATOM 3863 O O . ASP A 1 486 ? 5.026 31.707 -37.774 1.00 91.56 486 ASP A O 1
ATOM 3867 N N . TYR A 1 487 ? 4.705 33.318 -39.300 1.00 90.00 487 TYR A N 1
ATOM 3868 C CA . TYR A 1 487 ? 4.863 32.441 -40.460 1.00 90.00 487 TYR A CA 1
ATOM 3869 C C . TYR A 1 487 ? 5.668 33.120 -41.570 1.00 90.00 487 TYR A C 1
ATOM 3871 O O . TYR A 1 487 ? 5.763 34.349 -41.657 1.00 90.00 487 TYR A O 1
ATOM 3879 N N . ASN A 1 488 ? 6.262 32.307 -42.443 1.00 87.50 488 ASN A N 1
ATOM 3880 C CA . ASN A 1 488 ? 6.993 32.804 -43.602 1.00 87.50 488 ASN A CA 1
ATOM 3881 C C . ASN A 1 488 ? 6.024 33.141 -44.750 1.00 87.50 488 ASN A C 1
ATOM 3883 O O . ASN A 1 488 ? 5.478 32.246 -45.398 1.00 87.50 488 ASN A O 1
ATOM 3887 N N . VAL A 1 489 ? 5.853 34.437 -45.022 1.00 84.88 489 VAL A N 1
ATOM 3888 C CA . VAL A 1 489 ? 4.890 34.950 -46.011 1.00 84.88 489 VAL A CA 1
ATOM 3889 C C . VAL A 1 489 ? 5.286 34.654 -47.464 1.00 84.88 489 VAL A C 1
ATOM 3891 O O . VAL A 1 489 ? 4.417 34.602 -48.331 1.00 84.88 489 VAL A O 1
ATOM 3894 N N . GLU A 1 490 ? 6.577 34.431 -47.748 1.00 81.94 490 GLU A N 1
ATOM 3895 C CA . GLU A 1 490 ? 7.039 34.044 -49.092 1.00 81.94 490 GLU A CA 1
ATOM 3896 C C . GLU A 1 490 ? 6.687 32.581 -49.404 1.00 81.94 490 GLU A C 1
ATOM 3898 O O . GLU A 1 490 ? 6.370 32.256 -50.548 1.00 81.94 490 GLU A O 1
ATOM 3903 N N . LEU A 1 491 ? 6.729 31.703 -48.394 1.00 81.88 491 LEU A N 1
ATOM 3904 C CA . LEU A 1 491 ? 6.460 30.270 -48.551 1.00 81.88 491 LEU A CA 1
ATOM 3905 C C . LEU A 1 491 ? 4.968 29.933 -48.454 1.00 81.88 491 LEU A C 1
ATOM 3907 O O . LEU A 1 491 ? 4.492 29.059 -49.175 1.00 81.88 491 LEU A O 1
ATOM 3911 N N . PHE A 1 492 ? 4.226 30.625 -47.589 1.00 85.62 492 PHE A N 1
ATOM 3912 C CA . PHE A 1 492 ? 2.813 30.347 -47.345 1.00 85.62 492 PHE A CA 1
ATOM 3913 C C . PHE A 1 492 ? 1.989 31.643 -47.332 1.00 85.62 492 PHE A C 1
ATOM 3915 O O . PHE A 1 492 ? 1.686 32.173 -46.266 1.00 85.62 492 PHE A O 1
ATOM 3922 N N . PRO A 1 493 ? 1.641 32.202 -48.509 1.00 84.12 493 PRO A N 1
ATOM 3923 C CA . PRO A 1 493 ? 0.934 33.474 -48.585 1.00 84.12 493 PRO A CA 1
ATOM 3924 C C . PRO A 1 493 ? -0.531 33.311 -48.162 1.00 84.12 493 PRO A C 1
ATOM 3926 O O . PRO A 1 493 ? -1.288 32.545 -48.771 1.00 84.12 493 PRO A O 1
ATOM 3929 N N . LEU A 1 494 ? -0.924 34.076 -47.143 1.00 85.94 494 LEU A N 1
ATOM 3930 C CA . LEU A 1 494 ? -2.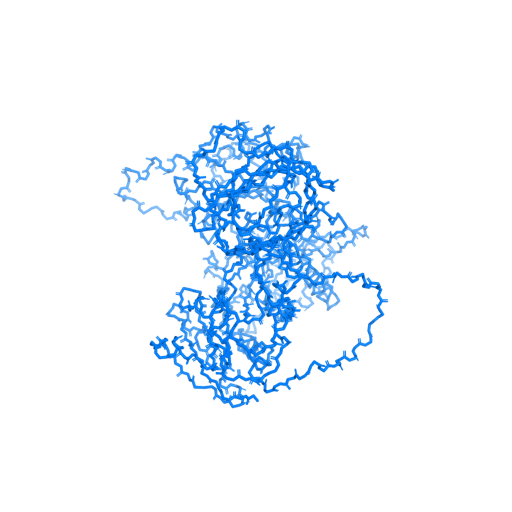270 34.116 -46.575 1.00 85.94 494 LEU A CA 1
ATOM 3931 C C . LEU A 1 494 ? -2.867 35.524 -46.692 1.00 85.94 494 LEU A C 1
ATOM 3933 O O . LEU A 1 494 ? -2.145 36.522 -46.650 1.00 85.94 494 LEU A O 1
ATOM 3937 N N . GLN A 1 495 ? -4.191 35.607 -46.836 1.00 86.12 495 GLN A N 1
ATOM 3938 C CA . GLN A 1 495 ? -4.924 36.875 -46.922 1.00 86.12 495 GLN A CA 1
ATOM 3939 C C . GLN A 1 495 ? -5.836 37.090 -45.716 1.00 86.12 495 GLN A C 1
ATOM 3941 O O . GLN A 1 495 ? -6.297 36.144 -45.077 1.00 86.12 495 GLN A O 1
ATOM 3946 N N . ASN A 1 496 ? -6.132 38.355 -45.417 1.00 85.88 496 ASN A N 1
ATOM 3947 C CA . ASN A 1 496 ? -7.044 38.670 -44.328 1.00 85.88 496 ASN A CA 1
ATOM 3948 C C . ASN A 1 496 ? -8.466 38.168 -44.643 1.00 85.88 496 ASN A C 1
ATOM 3950 O O . ASN A 1 496 ? -8.948 38.357 -45.759 1.00 85.88 496 ASN A O 1
ATOM 3954 N N . GLY A 1 497 ? -9.130 37.530 -43.677 1.00 82.25 497 GLY A N 1
ATOM 3955 C CA . GLY A 1 497 ? -10.441 36.894 -43.859 1.00 82.25 497 GLY A CA 1
ATOM 3956 C C . GLY A 1 497 ? -10.407 35.474 -44.441 1.00 82.25 497 GLY A C 1
ATOM 3957 O O . GLY A 1 497 ? -11.459 34.847 -44.560 1.00 82.25 497 GLY A O 1
ATOM 3958 N N . GLN A 1 498 ? -9.231 34.940 -44.783 1.00 88.69 498 GLN A N 1
ATOM 3959 C CA . GLN A 1 498 ? -9.082 33.552 -45.220 1.00 88.69 498 GLN A CA 1
ATOM 3960 C C . GLN A 1 498 ? -9.153 32.593 -44.019 1.00 88.69 498 GLN A C 1
ATOM 3962 O O . GLN A 1 498 ? -8.634 32.896 -42.943 1.00 88.69 498 GLN A O 1
ATOM 3967 N N . SER A 1 499 ? -9.787 31.430 -44.197 1.00 88.12 499 SER A N 1
ATOM 3968 C CA . SER A 1 499 ? -9.707 30.328 -43.232 1.00 88.12 499 SER A CA 1
ATOM 3969 C C . SER A 1 499 ? -8.601 29.351 -43.627 1.00 88.12 499 SER A C 1
ATOM 3971 O O . SER A 1 499 ? -8.363 29.167 -44.813 1.00 88.12 499 SER A O 1
ATOM 3973 N N . PHE A 1 500 ? -7.953 28.732 -42.646 1.00 89.06 500 PHE A N 1
ATOM 3974 C CA . PHE A 1 500 ? -6.967 27.669 -42.844 1.00 89.06 500 PHE A CA 1
ATOM 3975 C C . PHE A 1 500 ? -7.125 26.618 -41.740 1.00 89.06 500 PHE A C 1
ATOM 3977 O O . PHE A 1 500 ? -7.579 26.929 -40.637 1.00 89.06 500 PHE A O 1
ATOM 3984 N N . ALA A 1 501 ? -6.778 25.369 -42.032 1.00 88.38 501 ALA A N 1
ATOM 3985 C CA . ALA A 1 501 ? -6.748 24.297 -41.044 1.00 88.38 501 ALA A CA 1
ATOM 3986 C C . ALA A 1 501 ? -5.347 24.176 -40.439 1.00 88.38 501 ALA A C 1
ATOM 3988 O O . ALA A 1 501 ? -4.350 24.158 -41.163 1.00 88.38 501 ALA A O 1
ATOM 3989 N N . LEU A 1 502 ? -5.302 24.076 -39.115 1.00 90.50 502 LEU A N 1
ATOM 3990 C CA . LEU A 1 502 ? -4.107 23.886 -38.308 1.00 90.50 502 LEU A CA 1
ATOM 3991 C C . LEU A 1 502 ? -4.224 22.556 -37.572 1.00 90.50 502 LEU A C 1
ATOM 3993 O O . LEU A 1 502 ? -5.236 22.293 -36.929 1.00 90.50 502 LEU A O 1
ATOM 3997 N N . ALA A 1 503 ? -3.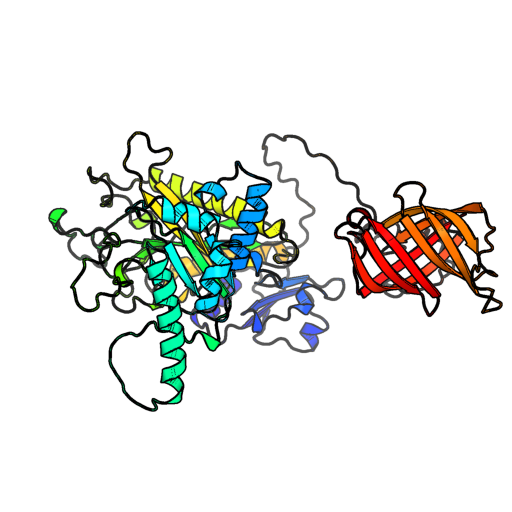174 21.746 -37.629 1.00 88.50 503 ALA A N 1
ATOM 3998 C CA . ALA A 1 503 ? -3.012 20.585 -36.769 1.00 88.50 503 ALA A CA 1
ATOM 3999 C C . ALA A 1 503 ? -1.655 20.638 -36.059 1.00 88.50 503 ALA A C 1
ATOM 4001 O O . ALA A 1 503 ? -0.641 20.989 -36.662 1.00 88.50 503 ALA A O 1
ATOM 4002 N N . LEU A 1 504 ? -1.643 20.286 -34.778 1.00 87.19 504 LEU A N 1
ATOM 4003 C CA . LEU A 1 504 ? -0.445 20.014 -34.000 1.00 87.19 504 LEU A CA 1
ATOM 4004 C C . LEU A 1 504 ? -0.294 18.500 -33.874 1.00 87.19 504 LEU A C 1
ATOM 4006 O O . LEU A 1 504 ? -1.234 17.800 -33.490 1.00 87.19 504 LEU A O 1
ATOM 4010 N N . ALA A 1 505 ? 0.890 17.992 -34.188 1.00 85.50 505 ALA A N 1
ATOM 4011 C CA . ALA A 1 505 ? 1.196 16.570 -34.126 1.00 85.50 505 ALA A CA 1
ATOM 4012 C C . ALA A 1 505 ? 2.503 16.328 -33.370 1.00 85.50 505 ALA A C 1
ATOM 4014 O O . ALA A 1 505 ? 3.444 17.120 -33.460 1.00 85.50 505 ALA A O 1
ATOM 4015 N N . SER A 1 506 ? 2.574 15.204 -32.657 1.00 80.56 506 SER A N 1
ATOM 4016 C CA . SER A 1 506 ? 3.807 14.735 -32.012 1.00 80.56 506 SER A CA 1
ATOM 4017 C C . SER A 1 506 ? 4.728 13.983 -32.986 1.00 80.56 506 SER A C 1
ATOM 4019 O O . SER A 1 506 ? 5.914 13.814 -32.719 1.00 80.56 506 SER A O 1
ATOM 4021 N N . SER A 1 507 ? 4.210 13.544 -34.143 1.00 76.88 507 SER A N 1
ATOM 4022 C CA . SER A 1 507 ? 4.978 12.879 -35.203 1.00 76.88 507 SER A CA 1
ATOM 4023 C C . SER A 1 507 ? 4.335 13.067 -36.582 1.00 76.88 507 SER A C 1
ATOM 4025 O O . SER A 1 507 ? 3.113 13.079 -36.701 1.00 76.88 507 SER A O 1
ATOM 4027 N N . LEU A 1 508 ? 5.158 13.142 -37.637 1.00 60.41 508 LEU A N 1
ATOM 4028 C CA . LEU A 1 508 ? 4.729 13.192 -39.046 1.00 60.41 508 LEU A CA 1
ATOM 4029 C C . LEU A 1 508 ? 4.395 11.809 -39.643 1.00 60.41 508 LEU A C 1
ATOM 4031 O O . LEU A 1 508 ? 3.938 11.712 -40.783 1.00 60.41 508 LEU A O 1
ATOM 4035 N N . SER A 1 509 ? 4.610 10.720 -38.901 1.00 66.38 509 SER A N 1
ATOM 4036 C CA . SER A 1 509 ? 4.331 9.365 -39.385 1.00 66.38 509 SER A CA 1
ATOM 4037 C C . SER A 1 509 ? 2.834 9.019 -39.291 1.00 66.38 509 SER A C 1
ATOM 4039 O O . SER A 1 509 ? 2.207 9.172 -38.243 1.00 66.38 509 SER A O 1
ATOM 4041 N N . ARG A 1 510 ? 2.246 8.523 -40.397 1.00 51.38 510 ARG A N 1
ATOM 4042 C CA . ARG A 1 510 ? 0.848 8.025 -40.448 1.00 51.38 510 ARG A CA 1
ATOM 4043 C C . ARG A 1 510 ? 0.666 6.644 -39.799 1.00 51.38 510 ARG A C 1
ATOM 4045 O O . ARG A 1 510 ? -0.455 6.146 -39.734 1.00 51.38 510 ARG A O 1
ATOM 4052 N N . ALA A 1 511 ? 1.748 6.001 -39.367 1.00 45.62 511 ALA A N 1
ATOM 4053 C CA . ALA A 1 511 ? 1.703 4.693 -38.730 1.00 45.62 511 ALA A CA 1
ATOM 4054 C C . ALA A 1 511 ? 1.536 4.840 -37.206 1.00 45.62 511 ALA A C 1
ATOM 4056 O O . ALA A 1 511 ? 2.058 5.796 -36.623 1.00 45.62 511 ALA A O 1
ATOM 4057 N N . PRO A 1 512 ? 0.849 3.896 -36.535 1.00 47.38 512 PRO A N 1
ATOM 4058 C CA . PRO A 1 512 ? 0.943 3.794 -35.085 1.00 47.38 512 PRO A CA 1
ATOM 4059 C C . PRO A 1 512 ? 2.418 3.598 -34.696 1.00 47.38 512 PRO A C 1
ATOM 4061 O O . PRO A 1 512 ? 3.192 3.069 -35.507 1.00 47.38 512 PRO A O 1
ATOM 4064 N N . PRO A 1 513 ? 2.829 3.954 -33.468 1.00 42.31 513 PRO A N 1
ATOM 4065 C CA . PRO A 1 513 ? 4.137 3.551 -32.977 1.00 42.31 513 PRO A CA 1
ATOM 4066 C C . PRO A 1 513 ? 4.175 2.014 -32.990 1.00 42.31 513 PRO A C 1
ATOM 4068 O O . PRO A 1 513 ? 3.518 1.371 -32.175 1.00 42.31 513 PRO A O 1
ATOM 4071 N N . GLY A 1 514 ? 4.866 1.421 -33.970 1.00 47.81 514 GLY A N 1
ATOM 4072 C CA . GLY A 1 514 ? 5.071 -0.029 -34.056 1.00 47.81 514 GLY A CA 1
ATOM 4073 C C . GLY A 1 514 ? 4.445 -0.800 -35.229 1.00 47.81 514 GLY A C 1
ATOM 4074 O O . GLY A 1 514 ? 4.454 -2.025 -35.165 1.00 47.81 514 GLY A O 1
ATOM 4075 N N . ALA A 1 515 ? 3.946 -0.178 -36.308 1.00 39.00 515 ALA A N 1
ATOM 4076 C CA . ALA A 1 515 ? 3.503 -0.941 -37.493 1.00 39.00 515 ALA A CA 1
ATOM 4077 C C . ALA A 1 515 ? 4.083 -0.435 -38.829 1.00 39.00 515 ALA A C 1
ATOM 4079 O O . ALA A 1 515 ? 3.372 0.127 -39.658 1.00 39.00 515 ALA A O 1
ATOM 4080 N N . ALA A 1 516 ? 5.371 -0.692 -39.063 1.00 34.78 516 ALA A N 1
ATOM 4081 C CA . ALA A 1 516 ? 5.954 -0.843 -40.400 1.00 34.78 516 ALA A CA 1
ATOM 4082 C C . ALA A 1 516 ? 7.174 -1.776 -40.298 1.00 34.78 516 ALA A C 1
ATOM 4084 O O . ALA A 1 516 ? 8.021 -1.600 -39.427 1.00 34.78 516 ALA A O 1
ATOM 4085 N N . GLY A 1 517 ? 7.214 -2.820 -41.127 1.00 33.41 517 GLY A N 1
ATOM 4086 C CA . GLY A 1 517 ? 8.215 -3.882 -41.056 1.00 33.41 517 GLY A CA 1
ATOM 4087 C C . GLY A 1 517 ? 9.594 -3.504 -41.609 1.00 33.41 517 GLY A C 1
ATOM 4088 O O . GLY A 1 517 ? 9.699 -2.802 -42.608 1.00 33.41 517 GLY A O 1
ATOM 4089 N N . THR A 1 518 ? 10.615 -4.057 -40.947 1.00 43.41 518 THR A N 1
ATOM 4090 C CA . THR A 1 518 ? 11.928 -4.513 -41.451 1.00 43.41 518 THR A CA 1
ATOM 4091 C C . THR A 1 518 ? 12.612 -3.665 -42.536 1.00 43.41 518 THR A C 1
ATOM 4093 O O . THR A 1 518 ? 12.408 -3.893 -43.730 1.00 43.41 518 THR A O 1
ATOM 4096 N N . GLY A 1 519 ? 13.519 -2.779 -42.115 1.00 30.77 519 GLY A N 1
ATOM 4097 C CA . GLY A 1 519 ? 14.521 -2.126 -42.963 1.00 30.77 519 GLY A CA 1
ATOM 4098 C C . GLY A 1 519 ? 15.486 -1.271 -42.131 1.00 30.77 519 GLY A C 1
ATOM 4099 O O . GLY A 1 519 ? 15.056 -0.328 -41.481 1.00 30.77 519 GLY A O 1
ATOM 4100 N N . ASP A 1 520 ? 16.771 -1.620 -42.161 1.00 37.78 520 ASP A N 1
ATOM 4101 C CA . ASP A 1 520 ? 17.871 -1.179 -41.278 1.00 37.78 520 ASP A CA 1
ATOM 4102 C C . ASP A 1 520 ? 18.354 0.291 -41.418 1.00 37.78 520 ASP A C 1
ATOM 4104 O O . ASP A 1 520 ? 19.471 0.595 -41.016 1.00 37.78 520 ASP A O 1
ATOM 4108 N N . ASP A 1 521 ? 17.564 1.234 -41.947 1.00 36.75 521 ASP A N 1
ATOM 4109 C CA . ASP A 1 521 ? 18.086 2.580 -42.292 1.00 36.75 521 ASP A CA 1
ATOM 4110 C C . ASP A 1 521 ? 17.258 3.797 -41.809 1.00 36.75 521 ASP A C 1
ATOM 4112 O O . ASP A 1 521 ? 17.551 4.921 -42.208 1.00 36.75 521 ASP A O 1
ATOM 4116 N N . GLU A 1 522 ? 16.256 3.645 -40.930 1.00 41.59 522 GLU A N 1
ATOM 4117 C CA . GLU A 1 522 ? 15.260 4.723 -40.696 1.00 41.59 522 GLU A CA 1
ATOM 4118 C C . GLU A 1 522 ? 15.256 5.434 -39.344 1.00 41.59 522 GLU A C 1
ATOM 4120 O O . GLU A 1 522 ? 14.559 6.438 -39.190 1.00 41.59 522 GLU A O 1
ATOM 4125 N N . ASP A 1 523 ? 16.094 5.036 -38.389 1.00 43.81 523 ASP A N 1
ATOM 4126 C CA . ASP A 1 523 ? 16.223 5.787 -37.127 1.00 43.81 523 ASP A CA 1
ATOM 4127 C C . ASP A 1 523 ? 16.984 7.117 -37.280 1.00 43.81 523 ASP A C 1
ATOM 4129 O O . ASP A 1 523 ? 17.036 7.918 -36.348 1.00 43.81 523 ASP A O 1
ATOM 4133 N N . LYS A 1 524 ? 17.513 7.414 -38.475 1.00 40.56 524 LYS A N 1
ATOM 4134 C CA . LYS A 1 524 ? 17.971 8.765 -38.832 1.00 40.56 524 LYS A CA 1
ATOM 4135 C C . LYS A 1 524 ? 16.869 9.663 -39.392 1.00 40.56 524 LYS A C 1
ATOM 4137 O O . LYS A 1 524 ? 17.068 10.869 -39.385 1.00 40.56 524 LYS A O 1
ATOM 4142 N N . ASP A 1 525 ? 15.717 9.127 -39.801 1.00 40.62 525 ASP A N 1
ATOM 4143 C CA . ASP A 1 525 ? 14.683 9.881 -40.528 1.00 40.62 525 ASP A CA 1
ATOM 4144 C C . ASP A 1 525 ? 13.571 10.464 -39.638 1.00 40.62 525 ASP A C 1
ATOM 4146 O O . ASP A 1 525 ? 12.715 11.202 -40.124 1.00 40.62 525 ASP A O 1
ATOM 4150 N N . ARG A 1 526 ? 13.587 10.217 -38.318 1.00 45.19 526 ARG A N 1
ATOM 4151 C CA . ARG A 1 526 ? 12.637 10.862 -37.382 1.00 45.19 526 ARG A CA 1
ATOM 4152 C C . ARG A 1 526 ? 12.873 12.371 -37.221 1.00 45.19 526 ARG A C 1
ATOM 4154 O O . ARG A 1 526 ? 11.924 13.086 -36.913 1.00 45.19 526 ARG A O 1
ATOM 4161 N N . ASP A 1 527 ? 14.095 12.836 -37.490 1.00 45.56 527 ASP A N 1
ATOM 4162 C CA . ASP A 1 527 ? 14.529 14.242 -37.410 1.00 45.56 527 ASP A CA 1
ATOM 4163 C C . ASP A 1 527 ? 14.833 14.871 -38.791 1.00 45.56 527 ASP A C 1
ATOM 4165 O O . ASP A 1 527 ? 15.372 15.978 -38.886 1.00 45.56 527 ASP A O 1
ATOM 4169 N N . VAL A 1 528 ? 14.505 14.193 -39.898 1.00 40.94 528 VAL A N 1
ATOM 4170 C CA . VAL A 1 528 ? 14.878 14.655 -41.243 1.00 40.94 528 VAL A CA 1
ATOM 4171 C C . VAL A 1 528 ? 13.774 15.522 -41.852 1.00 40.94 528 VAL A C 1
ATOM 4173 O O . VAL A 1 528 ? 12.751 15.058 -42.339 1.00 40.94 528 VAL A O 1
ATOM 4176 N N . TRP A 1 529 ? 14.030 16.831 -41.876 1.00 43.47 529 TRP A N 1
ATOM 4177 C CA . TRP A 1 529 ? 13.184 17.889 -42.454 1.00 43.47 529 TRP A CA 1
ATOM 4178 C C . TRP A 1 529 ? 13.042 17.845 -44.000 1.00 43.47 529 TRP A C 1
ATOM 4180 O O . TRP A 1 529 ? 12.438 18.736 -44.597 1.00 43.47 529 TRP A O 1
ATOM 4190 N N . ARG A 1 530 ? 13.592 16.848 -44.707 1.00 38.19 530 ARG A N 1
ATOM 4191 C CA . ARG A 1 530 ? 13.393 16.696 -46.164 1.00 38.19 530 ARG A CA 1
ATOM 4192 C C . ARG A 1 530 ? 13.320 15.226 -46.570 1.00 38.19 530 ARG A C 1
ATOM 4194 O O . ARG A 1 530 ? 14.313 14.535 -46.376 1.00 38.19 530 ARG A O 1
ATOM 4201 N N . PRO A 1 531 ? 12.239 14.759 -47.214 1.00 43.50 531 PRO A N 1
ATOM 4202 C CA . PRO A 1 531 ? 12.216 13.401 -47.725 1.00 43.50 531 PRO A CA 1
ATOM 4203 C C . PRO A 1 531 ? 13.210 13.281 -48.885 1.00 43.50 531 PRO A C 1
ATOM 4205 O O . PRO A 1 531 ? 13.097 13.971 -49.903 1.00 43.50 531 PRO A O 1
ATOM 4208 N N . ASP A 1 532 ? 14.178 12.378 -48.742 1.00 34.94 532 ASP A N 1
ATOM 4209 C CA . ASP A 1 532 ? 14.865 11.816 -49.896 1.00 34.94 532 ASP A CA 1
ATOM 4210 C C . ASP A 1 532 ? 13.837 11.118 -50.795 1.00 34.94 532 ASP A C 1
ATOM 4212 O O . ASP A 1 532 ? 12.801 10.628 -50.344 1.00 34.94 532 ASP A O 1
ATOM 4216 N N . ALA A 1 533 ? 14.120 11.111 -52.097 1.00 39.72 533 ALA A N 1
ATOM 4217 C CA . ALA A 1 533 ? 13.219 10.805 -53.207 1.00 39.72 533 ALA A CA 1
ATOM 4218 C C . ALA A 1 533 ? 12.722 9.336 -53.285 1.00 39.72 533 ALA A C 1
ATOM 4220 O O . ALA A 1 533 ? 12.807 8.692 -54.331 1.00 39.72 533 ALA A O 1
ATOM 4221 N N . LYS A 1 534 ? 12.184 8.793 -52.188 1.00 42.00 534 LYS A N 1
ATOM 4222 C CA . LYS A 1 534 ? 11.688 7.418 -52.037 1.00 42.00 534 LYS A CA 1
ATOM 4223 C C . LYS A 1 534 ? 10.258 7.357 -51.478 1.00 42.00 534 LYS A C 1
ATOM 4225 O O . LYS A 1 534 ? 9.955 6.520 -50.643 1.00 42.00 534 LYS A O 1
ATOM 4230 N N . GLY A 1 535 ? 9.356 8.213 -51.960 1.00 40.06 535 GLY A N 1
ATOM 4231 C CA . GLY A 1 535 ? 7.913 7.916 -52.049 1.00 40.06 535 GLY A CA 1
ATOM 4232 C C . GLY A 1 535 ? 7.163 7.423 -50.797 1.00 40.06 535 GLY A C 1
ATOM 4233 O O . GLY A 1 535 ? 6.144 6.748 -50.955 1.00 40.06 535 GLY A O 1
ATOM 4234 N N . ARG A 1 536 ? 7.619 7.731 -49.576 1.00 47.44 536 ARG A N 1
ATOM 4235 C CA . ARG A 1 536 ? 6.882 7.435 -48.338 1.00 47.44 536 ARG A CA 1
ATOM 4236 C C . ARG A 1 536 ? 5.938 8.589 -48.027 1.00 47.44 536 ARG A C 1
ATOM 4238 O O . ARG A 1 536 ? 6.392 9.696 -47.781 1.00 47.44 536 ARG A O 1
ATOM 4245 N N . ARG A 1 537 ? 4.632 8.316 -48.064 1.00 46.81 537 ARG A N 1
ATOM 4246 C CA . ARG A 1 537 ? 3.581 9.316 -47.834 1.00 46.81 537 ARG A CA 1
ATOM 4247 C C . ARG A 1 537 ? 3.385 9.573 -46.338 1.00 46.81 537 ARG A C 1
ATOM 4249 O O . ARG A 1 537 ? 2.702 8.790 -45.672 1.00 46.81 537 ARG A O 1
ATOM 4256 N N . GLY A 1 538 ? 4.002 10.622 -45.799 1.00 56.69 538 GLY A N 1
ATOM 4257 C CA . GLY A 1 538 ? 3.820 11.065 -44.412 1.00 56.69 538 GLY A CA 1
ATOM 4258 C C . GLY A 1 538 ? 2.598 11.976 -44.243 1.00 56.69 538 GLY A C 1
ATOM 4259 O O . GLY A 1 538 ? 1.830 12.193 -45.184 1.00 56.69 538 GLY A O 1
ATOM 4260 N N . LEU A 1 539 ? 2.332 12.445 -43.020 1.00 59.31 539 LEU A N 1
ATOM 4261 C CA . LEU A 1 539 ? 1.279 13.439 -42.751 1.00 59.31 539 LEU A CA 1
ATOM 4262 C C . LEU A 1 539 ? 1.574 14.770 -43.459 1.00 59.31 539 LEU A C 1
ATOM 4264 O O . LEU A 1 539 ? 0.641 15.489 -43.774 1.00 59.31 539 LEU A O 1
ATOM 4268 N N . ASP A 1 540 ? 2.836 15.059 -43.768 1.00 57.12 540 ASP A N 1
ATOM 4269 C CA . ASP A 1 540 ? 3.317 16.228 -44.507 1.00 57.12 540 ASP A CA 1
ATOM 4270 C C . ASP A 1 540 ? 2.780 16.336 -45.945 1.00 57.12 540 ASP A C 1
ATOM 4272 O O . ASP A 1 540 ? 2.586 17.447 -46.420 1.00 57.12 540 ASP A O 1
ATOM 4276 N N . ASP A 1 541 ? 2.438 15.224 -46.608 1.00 60.34 541 ASP A N 1
ATOM 4277 C CA . ASP A 1 541 ? 1.831 15.249 -47.954 1.00 60.34 541 ASP A CA 1
ATOM 4278 C C . ASP A 1 541 ? 0.426 15.892 -47.986 1.00 60.34 541 ASP A C 1
ATOM 4280 O O . ASP A 1 541 ? -0.030 16.333 -49.043 1.00 60.34 541 ASP A O 1
ATOM 4284 N N . ASP A 1 542 ? -0.279 15.927 -46.847 1.00 68.38 542 ASP A N 1
ATOM 4285 C CA . ASP A 1 542 ? -1.650 16.456 -46.748 1.00 68.38 542 ASP A CA 1
ATOM 4286 C C . ASP A 1 542 ? -1.691 17.938 -46.314 1.00 68.38 542 ASP A C 1
ATOM 4288 O O . ASP A 1 542 ? -2.777 18.524 -46.224 1.00 68.38 542 ASP A O 1
ATOM 4292 N N . TYR A 1 543 ? -0.530 18.549 -46.034 1.00 77.62 543 TYR A N 1
ATOM 4293 C CA . TYR A 1 543 ? -0.411 19.921 -45.536 1.00 77.62 543 TYR A CA 1
ATOM 4294 C C . TYR A 1 543 ? 0.609 20.722 -46.352 1.00 77.62 543 TYR A C 1
ATOM 4296 O O . TYR A 1 543 ? 1.623 20.220 -46.816 1.00 77.62 543 TYR A O 1
ATOM 4304 N N . GLU A 1 544 ? 0.335 22.007 -46.551 1.00 80.00 544 GLU A N 1
ATOM 4305 C CA . GLU A 1 544 ? 1.119 22.865 -47.448 1.00 80.00 544 GLU A CA 1
ATOM 4306 C C . GLU A 1 544 ? 2.290 23.560 -46.744 1.00 80.00 544 GLU A C 1
ATOM 4308 O O . GLU A 1 544 ? 3.221 24.033 -47.398 1.00 80.00 544 GLU A O 1
ATOM 4313 N N . TYR A 1 545 ? 2.234 23.663 -45.416 1.00 83.38 545 TYR A N 1
ATOM 4314 C CA . TYR A 1 545 ? 3.248 24.340 -44.621 1.00 83.38 545 TYR A CA 1
ATOM 4315 C C . TYR A 1 545 ? 3.437 23.634 -43.283 1.00 83.38 545 TYR A C 1
ATOM 4317 O O . TYR A 1 545 ? 2.481 23.419 -42.540 1.00 83.38 545 TYR A O 1
ATOM 4325 N N . VAL A 1 546 ? 4.683 23.282 -42.981 1.00 85.12 546 VAL A N 1
ATOM 4326 C CA . VAL A 1 546 ? 5.060 22.528 -41.784 1.00 85.12 546 VAL A CA 1
ATOM 4327 C C . VAL A 1 546 ? 6.141 23.300 -41.045 1.00 85.12 546 VAL A C 1
ATOM 4329 O O . VAL A 1 546 ? 7.032 23.849 -41.690 1.00 85.12 546 VAL A O 1
ATOM 4332 N N . MET A 1 547 ? 6.083 23.348 -39.713 1.00 87.56 547 MET A N 1
ATOM 4333 C CA . MET A 1 547 ? 7.202 23.803 -38.879 1.00 87.56 547 MET A CA 1
ATOM 4334 C C . MET A 1 547 ? 7.448 22.842 -37.718 1.00 87.56 547 MET A C 1
ATOM 4336 O O . MET A 1 547 ? 6.514 22.247 -37.187 1.00 87.56 547 MET A O 1
ATOM 4340 N N . TYR A 1 548 ? 8.713 22.699 -37.326 1.00 85.94 548 TYR A N 1
ATOM 4341 C CA . TYR A 1 548 ? 9.140 21.875 -36.197 1.00 85.94 548 TYR A CA 1
ATOM 4342 C C . TYR A 1 548 ? 9.677 22.761 -35.079 1.00 85.94 548 TYR A C 1
ATOM 4344 O O . TYR A 1 548 ? 10.453 23.690 -35.325 1.00 85.94 548 TYR A O 1
ATOM 4352 N N . GLY A 1 549 ? 9.213 22.516 -33.861 1.00 87.38 549 GLY A N 1
ATOM 4353 C CA . GLY A 1 549 ? 9.478 23.390 -32.734 1.00 87.38 549 GLY A CA 1
ATOM 4354 C C . GLY A 1 549 ? 9.253 22.709 -31.399 1.00 87.38 549 GLY A C 1
ATOM 4355 O O . GLY A 1 549 ? 9.077 21.496 -31.318 1.00 87.38 549 GLY A O 1
ATOM 4356 N N . LYS A 1 550 ? 9.282 23.509 -30.335 1.00 86.31 550 LYS A N 1
ATOM 4357 C CA . LYS A 1 550 ? 9.052 23.045 -28.964 1.00 86.31 550 LYS A CA 1
ATOM 4358 C C . LYS A 1 550 ? 8.117 23.982 -28.222 1.00 86.31 550 LYS A C 1
ATOM 4360 O O . LYS A 1 550 ? 8.204 25.206 -28.377 1.00 86.31 550 LYS A O 1
ATOM 4365 N N . VAL A 1 551 ? 7.256 23.405 -27.390 1.00 86.94 551 VAL A N 1
ATOM 4366 C CA . VAL A 1 551 ? 6.428 24.159 -26.443 1.00 86.94 551 VAL A CA 1
ATOM 4367 C C . VAL A 1 551 ? 7.317 24.559 -25.272 1.00 86.94 551 VAL A C 1
ATOM 4369 O O . VAL A 1 551 ? 7.833 23.699 -24.566 1.00 86.94 551 VAL A O 1
ATOM 4372 N N . TYR A 1 552 ? 7.547 25.856 -25.078 1.00 84.88 552 TYR A N 1
ATOM 4373 C CA . TYR A 1 552 ? 8.536 26.337 -24.101 1.00 84.88 552 TYR A CA 1
ATOM 4374 C C . TYR A 1 552 ? 7.913 27.040 -22.898 1.00 84.88 552 TYR A C 1
ATOM 4376 O O . TYR A 1 552 ? 8.587 27.229 -21.887 1.00 84.88 552 TYR A O 1
ATOM 4384 N N . ARG A 1 553 ? 6.647 27.457 -22.995 1.00 84.31 553 ARG A N 1
ATOM 4385 C CA . ARG A 1 553 ? 5.946 28.117 -21.896 1.00 84.31 553 ARG A CA 1
ATOM 4386 C C . ARG A 1 553 ? 4.457 27.811 -21.954 1.00 84.31 553 ARG A C 1
ATOM 4388 O O . ARG A 1 553 ? 3.855 27.832 -23.023 1.00 84.31 553 ARG A O 1
ATOM 4395 N N . PHE A 1 554 ? 3.878 27.573 -20.788 1.00 85.56 554 PHE A N 1
ATOM 4396 C CA . PHE A 1 554 ? 2.444 27.427 -20.592 1.00 85.56 554 PHE A CA 1
ATOM 4397 C C . PHE A 1 554 ? 2.032 28.428 -19.516 1.00 85.56 554 PHE A C 1
ATOM 4399 O O . PHE A 1 554 ? 2.673 28.484 -18.468 1.00 85.56 554 PHE A O 1
ATOM 4406 N N . ASP A 1 555 ? 1.041 29.264 -19.804 1.00 82.31 555 ASP A N 1
ATOM 4407 C CA . ASP A 1 555 ? 0.564 30.297 -18.884 1.00 82.31 555 ASP A CA 1
ATOM 4408 C C . ASP A 1 555 ? -0.883 29.983 -18.503 1.00 82.31 555 ASP A C 1
ATOM 4410 O O . ASP A 1 555 ? -1.763 29.880 -19.367 1.00 82.31 555 ASP A O 1
ATOM 4414 N N . SER A 1 556 ? -1.112 29.762 -17.212 1.00 73.88 556 SER A N 1
ATOM 4415 C CA . SER A 1 556 ? -2.440 29.531 -16.653 1.00 73.88 556 SER A CA 1
ATOM 4416 C C . SER A 1 556 ? -3.089 30.883 -16.378 1.00 73.88 556 SER A C 1
ATOM 4418 O O . SER A 1 556 ? -2.635 31.614 -15.500 1.00 73.88 556 SER A O 1
ATOM 4420 N N . GLY A 1 557 ? -4.123 31.225 -17.149 1.00 65.12 557 GLY A N 1
ATOM 4421 C CA . GLY A 1 557 ? -4.921 32.428 -16.927 1.00 65.12 557 GLY A CA 1
ATOM 4422 C C . GLY A 1 557 ? -5.925 32.227 -15.787 1.00 65.12 557 GLY A C 1
ATOM 4423 O O . GLY A 1 557 ? -5.567 31.845 -14.677 1.00 65.12 557 GLY A O 1
ATOM 4424 N N . SER A 1 558 ? -7.209 32.479 -16.054 1.00 57.81 558 SER A N 1
ATOM 4425 C CA . SER A 1 558 ? -8.302 32.058 -15.166 1.00 57.81 558 SER A CA 1
ATOM 4426 C C . SER A 1 558 ? -8.441 30.526 -15.157 1.00 57.81 558 SER A C 1
ATOM 4428 O O . SER A 1 558 ? -7.974 29.863 -16.079 1.00 57.81 558 SER A O 1
ATOM 4430 N N . ALA A 1 559 ? -9.116 29.954 -14.150 1.00 57.91 559 ALA A N 1
ATOM 4431 C CA . ALA A 1 559 ? -9.207 28.501 -13.913 1.00 57.91 559 ALA A CA 1
ATOM 4432 C C . ALA A 1 559 ? -9.663 27.637 -15.118 1.00 57.91 559 ALA A C 1
ATOM 4434 O O . ALA A 1 559 ? -9.475 26.424 -15.098 1.00 57.91 559 ALA A O 1
ATOM 4435 N N . GLU A 1 560 ? -10.232 28.237 -16.171 1.00 69.56 560 GLU A N 1
ATOM 4436 C CA . GLU A 1 560 ? -10.688 27.532 -17.376 1.00 69.56 560 GLU A CA 1
ATOM 4437 C C . GLU A 1 560 ? -9.942 27.902 -18.676 1.00 69.56 560 GLU A C 1
ATOM 4439 O O . GLU A 1 560 ? -10.071 27.157 -19.652 1.00 69.56 560 GLU A O 1
ATOM 4444 N N . ILE A 1 561 ? -9.152 28.990 -18.718 1.00 80.12 561 ILE A N 1
ATOM 4445 C CA . ILE A 1 561 ? -8.469 29.481 -19.935 1.00 80.12 561 ILE A CA 1
ATOM 4446 C C . ILE A 1 561 ? -6.950 29.426 -19.762 1.00 80.12 561 ILE A C 1
ATOM 4448 O O . ILE A 1 561 ? -6.384 29.993 -18.827 1.00 80.12 561 ILE A O 1
ATOM 4452 N N . VAL A 1 562 ? -6.274 28.801 -20.722 1.00 86.81 562 VAL A N 1
ATOM 4453 C CA . VAL A 1 562 ? -4.816 28.644 -20.743 1.00 86.81 562 VAL A CA 1
ATOM 4454 C C . VAL A 1 562 ? -4.219 29.157 -22.045 1.00 86.81 562 VAL A C 1
ATOM 4456 O O . VAL A 1 562 ? -4.888 29.187 -23.079 1.00 86.81 562 VAL A O 1
ATOM 4459 N N . THR A 1 563 ? -2.954 29.575 -21.988 1.00 88.75 563 THR A N 1
ATOM 4460 C CA . THR A 1 563 ? -2.188 29.999 -23.165 1.00 88.75 563 THR A CA 1
ATOM 4461 C C . THR A 1 563 ? -0.922 29.165 -23.323 1.00 88.75 563 THR A C 1
ATOM 4463 O O . THR A 1 563 ? -0.040 29.188 -22.464 1.00 88.75 563 THR A O 1
ATOM 4466 N N . ALA A 1 564 ? -0.814 28.459 -24.446 1.00 89.25 564 ALA A N 1
ATOM 4467 C CA . ALA A 1 564 ? 0.356 27.680 -24.825 1.00 89.25 564 ALA A CA 1
ATOM 4468 C C . ALA A 1 564 ? 1.267 28.485 -25.762 1.00 89.25 564 ALA A C 1
ATOM 4470 O O . ALA A 1 564 ? 0.812 29.006 -26.783 1.00 89.25 564 ALA A O 1
ATOM 4471 N N . TYR A 1 565 ? 2.563 28.535 -25.447 1.00 90.38 565 TYR A N 1
ATOM 4472 C CA . TYR A 1 565 ? 3.582 29.178 -26.273 1.00 90.38 565 TYR A CA 1
ATOM 4473 C C . TYR A 1 565 ? 4.552 28.152 -26.860 1.00 90.38 565 TYR A C 1
ATOM 4475 O O . TYR A 1 565 ? 5.186 27.381 -26.130 1.00 90.38 565 TYR A O 1
ATOM 4483 N N . ALA A 1 566 ? 4.725 28.191 -28.181 1.00 90.06 566 ALA A N 1
ATOM 4484 C CA . ALA A 1 566 ? 5.675 27.348 -28.901 1.00 90.06 566 ALA A CA 1
ATOM 4485 C C . ALA A 1 566 ? 6.634 28.179 -29.760 1.00 90.06 566 ALA A C 1
ATOM 4487 O O . ALA A 1 566 ? 6.294 29.266 -30.228 1.00 90.06 566 ALA A O 1
ATOM 4488 N N . SER A 1 567 ? 7.849 27.662 -29.952 1.00 89.56 567 SER A N 1
ATOM 4489 C CA . SER A 1 567 ? 8.889 28.280 -30.777 1.00 89.56 567 SER A CA 1
ATOM 4490 C C . SER A 1 567 ? 9.375 27.311 -31.848 1.00 89.56 567 SER A C 1
ATOM 4492 O O . SER A 1 567 ? 9.760 26.182 -31.543 1.00 89.56 567 SER A O 1
ATOM 4494 N N . PHE A 1 568 ? 9.391 27.782 -33.093 1.00 89.81 568 PHE A N 1
ATOM 4495 C CA . PHE A 1 568 ? 9.766 27.052 -34.302 1.00 89.81 568 PHE A CA 1
ATOM 4496 C C . PHE A 1 568 ? 11.007 27.698 -34.929 1.00 89.81 568 PHE A C 1
ATOM 4498 O O . PHE A 1 568 ? 10.946 28.336 -35.979 1.00 89.81 568 PHE A O 1
ATOM 4505 N N . GLY A 1 569 ? 12.142 27.629 -34.226 1.00 78.31 569 GLY A N 1
ATOM 4506 C CA . GLY A 1 569 ? 13.407 28.197 -34.715 1.00 78.31 569 GLY A CA 1
ATOM 4507 C C . GLY A 1 569 ? 13.406 29.728 -34.836 1.00 78.31 569 GLY A C 1
ATOM 4508 O O . GLY A 1 569 ? 14.062 30.273 -35.719 1.00 78.31 569 GLY A O 1
ATOM 4509 N N . GLY A 1 570 ? 12.662 30.420 -33.964 1.00 79.19 570 GLY A N 1
ATOM 4510 C CA . GLY A 1 570 ? 12.549 31.885 -33.935 1.00 79.19 570 GLY A CA 1
ATOM 4511 C C . GLY A 1 570 ? 11.194 32.427 -34.401 1.00 79.19 570 GLY A C 1
ATOM 4512 O O . GLY A 1 570 ? 10.885 33.580 -34.110 1.00 79.19 570 GLY A O 1
ATOM 4513 N N . LEU A 1 571 ? 10.370 31.601 -35.054 1.00 87.50 571 LEU A N 1
ATOM 4514 C CA . LEU A 1 571 ? 8.954 31.888 -35.295 1.00 87.50 571 LEU A CA 1
ATOM 4515 C C . LEU A 1 571 ? 8.139 31.456 -34.075 1.00 87.50 571 LEU A C 1
ATOM 4517 O O . LEU A 1 571 ? 8.291 30.328 -33.603 1.00 87.50 571 LEU A O 1
ATOM 4521 N N . LEU A 1 572 ? 7.308 32.348 -33.541 1.00 91.50 572 LEU A N 1
ATOM 4522 C CA . LEU A 1 572 ? 6.569 32.104 -32.307 1.00 91.50 572 LEU A CA 1
ATOM 4523 C C . LEU A 1 572 ? 5.094 31.812 -32.576 1.00 91.50 572 LEU A C 1
ATOM 4525 O O . LEU A 1 572 ? 4.475 32.382 -33.475 1.00 91.50 572 LEU A O 1
ATOM 4529 N N . MET A 1 573 ? 4.526 30.951 -31.740 1.00 93.06 573 MET A N 1
ATOM 4530 C CA . MET A 1 573 ? 3.098 30.675 -31.671 1.00 93.06 573 MET A CA 1
ATOM 4531 C C . MET A 1 573 ? 2.599 30.920 -30.253 1.00 93.06 573 MET A C 1
ATOM 4533 O O . MET A 1 573 ? 3.246 30.515 -29.288 1.00 93.06 573 MET A O 1
ATOM 4537 N N . SER A 1 574 ? 1.425 31.531 -30.152 1.00 92.75 574 SER A N 1
ATOM 4538 C CA . SER A 1 574 ? 0.620 31.625 -28.941 1.00 92.75 574 SER A CA 1
ATOM 4539 C C . SER A 1 574 ? -0.779 31.119 -29.263 1.00 92.75 574 SER A C 1
ATOM 4541 O O . SER A 1 574 ? -1.430 31.663 -30.156 1.00 92.75 574 SER A O 1
ATOM 4543 N N . LEU A 1 575 ? -1.238 30.102 -28.541 1.00 91.06 575 LEU A N 1
ATOM 4544 C CA . LEU A 1 575 ? -2.590 29.559 -28.653 1.00 91.06 575 LEU A CA 1
ATOM 4545 C C . LEU A 1 575 ? -3.293 29.702 -27.302 1.00 91.06 575 LEU A C 1
ATOM 4547 O O . LEU A 1 575 ? -2.835 29.134 -26.314 1.00 91.06 575 LEU A O 1
ATOM 4551 N N . THR A 1 576 ? -4.386 30.457 -27.264 1.00 90.12 576 THR A N 1
ATOM 4552 C CA . THR A 1 576 ? -5.161 30.750 -26.053 1.00 90.12 576 THR A CA 1
ATOM 4553 C C . THR A 1 576 ? -6.559 30.158 -26.175 1.00 90.12 576 THR A C 1
ATOM 4555 O O . THR A 1 576 ? -7.227 30.352 -27.187 1.00 90.12 576 THR A O 1
ATOM 4558 N N . GLY A 1 577 ? -7.016 29.434 -25.155 1.00 86.62 577 GLY A N 1
ATOM 4559 C CA . GLY A 1 577 ? -8.322 28.776 -25.182 1.00 86.62 577 GLY A CA 1
ATOM 4560 C C . GLY A 1 577 ? -8.589 27.908 -23.957 1.00 86.62 577 GLY A C 1
ATOM 4561 O O . GLY A 1 577 ? -7.835 27.933 -22.985 1.00 86.62 577 GLY A O 1
ATOM 4562 N N . SER A 1 578 ? -9.676 27.134 -23.991 1.00 82.62 578 SER A N 1
ATOM 4563 C CA . SER A 1 578 ? -10.060 26.291 -22.853 1.00 82.62 578 SER A CA 1
ATOM 4564 C C . SER A 1 578 ? -9.067 25.150 -22.602 1.00 82.62 578 SER A C 1
ATOM 4566 O O . SER A 1 578 ? -8.695 24.421 -23.526 1.00 82.62 578 SER A O 1
ATOM 4568 N N . PHE A 1 579 ? -8.706 24.936 -21.330 1.00 77.56 579 PHE A N 1
ATOM 4569 C CA . PHE A 1 579 ? -7.743 23.906 -20.907 1.00 77.56 579 PHE A CA 1
ATOM 4570 C C . PHE A 1 579 ? -8.095 22.495 -21.394 1.00 77.56 579 PHE A C 1
ATOM 4572 O O . PHE A 1 579 ? -7.207 21.733 -21.768 1.00 77.56 579 PHE A O 1
ATOM 4579 N N . ARG A 1 580 ? -9.390 22.155 -21.466 1.00 77.31 580 ARG A N 1
ATOM 4580 C CA . ARG A 1 580 ? -9.872 20.814 -21.851 1.00 77.31 580 ARG A CA 1
ATOM 4581 C C . ARG A 1 580 ? -9.369 20.367 -23.224 1.00 77.31 580 ARG A C 1
ATOM 4583 O O . ARG A 1 580 ? -9.071 19.191 -23.415 1.00 77.31 580 ARG A O 1
ATOM 4590 N N . HIS A 1 581 ? -9.237 21.312 -24.148 1.00 75.06 581 HIS A N 1
ATOM 4591 C CA . HIS A 1 581 ? -8.829 21.066 -25.529 1.00 75.06 581 HIS A CA 1
ATOM 4592 C C . HIS A 1 581 ? -7.308 21.173 -25.739 1.00 75.06 581 HIS A C 1
ATOM 4594 O O . HIS A 1 581 ? -6.829 20.869 -26.824 1.00 75.06 581 HIS A O 1
ATOM 4600 N N . MET A 1 582 ? -6.547 21.573 -24.713 1.00 72.88 582 MET A N 1
ATOM 4601 C CA . MET A 1 582 ? -5.078 21.664 -24.747 1.00 72.88 582 MET A CA 1
ATOM 4602 C C . MET A 1 582 ? -4.389 20.625 -23.852 1.00 72.88 582 MET A C 1
ATOM 4604 O O . MET A 1 582 ? -3.173 20.658 -23.702 1.00 72.88 582 MET A O 1
ATOM 4608 N N . THR A 1 583 ? -5.143 19.683 -23.276 1.00 70.75 583 THR A N 1
ATOM 4609 C CA . THR A 1 583 ? -4.626 18.648 -22.358 1.00 70.75 583 THR A CA 1
ATOM 4610 C C . THR A 1 583 ? -3.559 17.746 -22.980 1.00 70.75 583 THR A C 1
ATOM 4612 O O . THR A 1 583 ? -2.726 17.201 -22.263 1.00 70.75 583 THR A O 1
ATOM 4615 N N . SER A 1 584 ? -3.563 17.598 -24.307 1.00 74.06 584 SER A N 1
ATOM 4616 C CA . SER A 1 584 ? -2.580 16.802 -25.051 1.00 74.06 584 SER A CA 1
ATOM 4617 C C . SER A 1 584 ? -1.314 17.579 -25.442 1.00 74.06 584 SER A C 1
ATOM 4619 O O . SER A 1 584 ? -0.408 16.991 -26.027 1.00 74.06 584 SER A O 1
ATOM 4621 N N . ILE A 1 585 ? -1.232 18.882 -25.139 1.00 77.88 585 ILE A N 1
ATOM 4622 C CA . ILE A 1 585 ? -0.049 19.717 -25.389 1.00 77.88 585 ILE A CA 1
ATOM 4623 C C . ILE A 1 585 ? 0.799 19.753 -24.113 1.00 77.88 585 ILE A C 1
ATOM 4625 O O . ILE A 1 585 ? 0.398 20.338 -23.109 1.00 77.88 585 ILE A O 1
ATOM 4629 N N . VAL A 1 586 ? 1.987 19.148 -24.159 1.00 75.56 586 VAL A N 1
ATOM 4630 C CA . VAL A 1 586 ? 2.898 19.034 -23.009 1.00 75.56 586 VAL A CA 1
ATOM 4631 C C . VAL A 1 586 ? 4.043 20.045 -23.124 1.00 75.56 586 VAL A C 1
ATOM 4633 O O . VAL A 1 586 ? 4.586 20.287 -24.202 1.00 75.56 586 VAL A O 1
ATOM 4636 N N . LEU A 1 587 ? 4.415 20.664 -22.000 1.00 80.12 587 LEU A N 1
ATOM 4637 C CA . LEU A 1 587 ? 5.542 21.593 -21.918 1.00 80.12 587 LEU A CA 1
ATOM 4638 C C . LEU A 1 587 ? 6.874 20.847 -22.109 1.00 80.12 587 LEU A C 1
ATOM 4640 O O . LEU A 1 587 ? 7.134 19.868 -21.421 1.00 80.12 587 LEU A O 1
ATOM 4644 N N . GLY A 1 588 ? 7.744 21.352 -22.983 1.00 70.38 588 GLY A N 1
ATOM 4645 C CA . GLY A 1 588 ? 9.066 20.781 -23.260 1.00 70.38 588 GLY A CA 1
ATOM 4646 C C . GLY A 1 588 ? 9.101 19.791 -24.428 1.00 70.38 588 GLY A C 1
ATOM 4647 O O . GLY A 1 588 ? 10.182 19.558 -24.981 1.00 70.38 588 GLY A O 1
ATOM 4648 N N . ASP A 1 589 ? 7.942 19.286 -24.856 1.00 76.94 589 ASP A N 1
ATOM 4649 C CA . ASP A 1 589 ? 7.845 18.300 -25.929 1.00 76.94 589 ASP A CA 1
ATOM 4650 C C . ASP A 1 589 ? 8.077 18.914 -27.324 1.00 76.94 589 ASP A C 1
ATOM 4652 O O . ASP A 1 589 ? 7.742 20.085 -27.578 1.00 76.94 589 ASP A O 1
ATOM 4656 N N . PRO A 1 590 ? 8.658 18.132 -28.257 1.00 81.69 590 PRO A N 1
ATOM 4657 C CA . PRO A 1 590 ? 8.731 18.503 -29.660 1.00 81.69 590 PRO A CA 1
ATOM 4658 C C . PRO A 1 590 ? 7.338 18.477 -30.299 1.00 81.69 590 PRO A C 1
ATOM 4660 O O . PRO A 1 590 ? 6.569 17.534 -30.118 1.00 81.69 590 PRO A O 1
ATOM 4663 N N . VAL A 1 591 ? 7.022 19.507 -31.082 1.00 87.31 591 VAL A N 1
ATOM 4664 C CA . VAL A 1 591 ? 5.728 19.646 -31.756 1.00 87.31 591 VAL A CA 1
ATOM 4665 C C . VAL A 1 591 ? 5.916 20.035 -33.218 1.00 87.31 591 VAL A C 1
ATOM 4667 O O . VAL A 1 591 ? 6.722 20.908 -33.557 1.00 87.31 591 VAL A O 1
ATOM 4670 N N . PHE A 1 592 ? 5.140 19.391 -34.088 1.00 87.31 592 PHE A N 1
ATOM 4671 C CA . PHE A 1 592 ? 4.982 19.779 -35.483 1.00 87.31 592 PHE A CA 1
ATOM 4672 C C . PHE A 1 592 ? 3.701 20.588 -35.632 1.00 87.31 592 PHE A C 1
ATOM 4674 O O . PHE A 1 592 ? 2.636 20.134 -35.218 1.00 87.31 592 PHE A O 1
ATOM 4681 N N . ILE A 1 593 ? 3.795 21.763 -36.247 1.00 88.56 593 ILE A N 1
ATOM 4682 C CA . ILE A 1 593 ? 2.628 22.512 -36.716 1.00 88.56 593 ILE A CA 1
ATOM 4683 C C . ILE A 1 593 ? 2.441 22.248 -38.204 1.00 88.56 593 ILE A C 1
ATOM 4685 O O . ILE A 1 593 ? 3.379 22.391 -38.987 1.00 88.56 593 ILE A O 1
ATOM 4689 N N . LEU A 1 594 ? 1.230 21.849 -38.573 1.00 88.44 594 LEU A N 1
ATOM 4690 C CA . LEU A 1 594 ? 0.821 21.488 -39.924 1.00 88.44 594 LEU A CA 1
ATOM 4691 C C . LEU A 1 594 ? -0.301 22.428 -40.353 1.00 88.44 594 LEU A C 1
ATOM 4693 O O . LEU A 1 594 ? -1.354 22.462 -39.717 1.00 88.44 594 LEU A O 1
ATOM 4697 N N . LEU A 1 595 ? -0.087 23.193 -41.422 1.00 87.38 595 LEU A N 1
ATOM 4698 C CA . LEU A 1 595 ? -1.070 24.133 -41.957 1.00 87.38 595 LEU A CA 1
ATOM 4699 C C . LEU A 1 595 ? -1.483 23.749 -43.377 1.00 87.38 595 LEU A C 1
ATOM 4701 O O . LEU A 1 595 ? -0.648 23.416 -44.220 1.00 87.38 595 LEU A O 1
ATOM 4705 N N . ARG A 1 596 ? -2.781 23.855 -43.659 1.00 88.00 596 ARG A N 1
ATOM 4706 C CA . ARG A 1 596 ? -3.353 23.731 -45.008 1.00 88.00 596 ARG A CA 1
ATOM 4707 C C . ARG A 1 596 ? -4.401 24.819 -45.234 1.00 88.00 596 ARG A C 1
ATOM 4709 O O . ARG A 1 596 ? -5.078 25.214 -44.284 1.00 88.00 596 ARG A O 1
ATOM 4716 N N . ARG A 1 597 ? -4.495 25.325 -46.462 1.00 80.75 597 ARG A N 1
ATOM 4717 C CA . ARG A 1 597 ? -5.432 26.399 -46.822 1.00 80.75 597 ARG A CA 1
ATOM 4718 C C . ARG A 1 597 ? -6.868 25.918 -46.974 1.00 80.75 597 ARG A C 1
ATOM 4720 O O . ARG A 1 597 ? -7.076 24.715 -47.241 1.00 80.75 597 ARG A O 1
#

pLDDT: mean 80.64, std 18.54, range [24.77, 97.81]

Organism: Pycnoporus cinnabarinus (NCBI:txid5643)

Sequence (597 aa):
MEDFTAFVSWPSAPLTNRLVLTALDSLSPCPSLVTSLSADLVISPGRLLQWATYDALEHDLTFSHPPGSKVLSSSYVIRKALIRKHYLSRSVHNYLIKHPNSILTWGVPRTWEIELSFADELDELWGDDLYDLSEEIEKQDPSKWWILKPGMADRGMGLRLFHTREELQAIFEEFEQNDSDDEESEGSDSGRRDTSVVTSQLRHFVIQEYLGTPLLLDPAQVPLEGSPVPPMQDLRGHKFHLRVYCVASGAIKVYVYDRILALFSAIPYSPPSVRQDGAEEHTVDLAAHLTNTSLQTERGEAGVRLLDELIGCHVLSDPGHLAFSHDDISAIKLQISDVLSETFKAAVEMSVHFQPVPNAFELFGIDFVITHDPSPNAARKFQVNLLEVNSEPAIELTGPRLTWILEDLFKAIARKCVAPFFSADRSPAKEEENWPERDKMSANTSNIVFDDIFTINAIDKEGKKFDRVSRLYAHSKNYDMDLTLDYNVELFPLQNGQSFALALASSLSRAPPGAAGTGDDEDKDRDVWRPDAKGRRGLDDDYEYVMYGKVYRFDSGSAEIVTAYASFGGLLMSLTGSFRHMTSIVLGDPVFILLRR

Mean predicted aligned error: 16.57 Å